Protein AF-0000000076602578 (afdb_homodimer)

pLDDT: mean 94.44, std 13.07, range [28.67, 98.94]

Structure (mmCIF, N/CA/C/O backbone):
data_AF-0000000076602578-model_v1
#
loop_
_entity.id
_entity.type
_entity.pdbx_description
1 polymer 'TetR family transcriptional regulator'
#
loop_
_atom_site.group_PDB
_atom_site.id
_atom_site.type_symbol
_atom_site.label_atom_id
_atom_site.label_alt_id
_atom_site.label_comp_id
_atom_site.label_asym_id
_atom_site.label_entity_id
_atom_site.la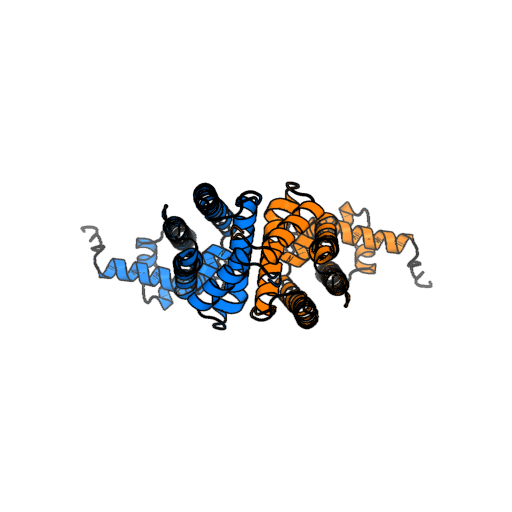bel_seq_id
_atom_site.pdbx_PDB_ins_code
_atom_site.Cartn_x
_atom_site.Cartn_y
_atom_site.Cartn_z
_atom_site.occupancy
_atom_site.B_iso_or_equiv
_atom_site.auth_seq_id
_atom_site.auth_comp_id
_atom_site.auth_asym_id
_atom_site.auth_atom_id
_atom_site.pdbx_PDB_model_num
ATOM 1 N N . MET A 1 1 ? -43.625 28.297 23.609 1 28.67 1 MET A N 1
ATOM 2 C CA . MET A 1 1 ? -43.312 28.188 22.188 1 28.67 1 MET A CA 1
ATOM 3 C C . MET A 1 1 ? -42.625 26.844 21.875 1 28.67 1 MET A C 1
ATOM 5 O O . MET A 1 1 ? -41.594 26.516 22.453 1 28.67 1 MET A O 1
ATOM 9 N N . GLY A 1 2 ? -43.344 25.781 21.531 1 33.69 2 GLY A N 1
ATOM 10 C CA . GLY A 1 2 ? -42.969 24.375 21.422 1 33.69 2 GLY A CA 1
ATOM 11 C C . GLY A 1 2 ? -41.812 24.156 20.484 1 33.69 2 GLY A C 1
ATOM 12 O O . GLY A 1 2 ? -41.719 24.766 19.422 1 33.69 2 GLY A O 1
ATOM 13 N N . LYS A 1 3 ? -40.656 23.828 21.016 1 37.78 3 LYS A N 1
ATOM 14 C CA . LYS A 1 3 ? -39.5 23.484 20.203 1 37.78 3 LYS A CA 1
ATOM 15 C C . LYS A 1 3 ? -39.906 22.625 19 1 37.78 3 LYS A C 1
ATOM 17 O O . LYS A 1 3 ? -40.469 21.547 19.156 1 37.78 3 LYS A O 1
ATOM 22 N N . ARG A 1 4 ? -40.5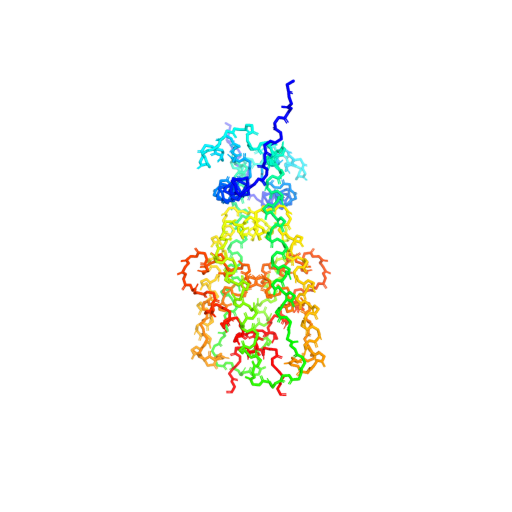62 23.203 17.969 1 37.75 4 ARG A N 1
ATOM 23 C CA . ARG A 1 4 ? -40.938 22.453 16.781 1 37.75 4 ARG A CA 1
ATOM 24 C C . ARG A 1 4 ? -39.875 21.406 16.438 1 37.75 4 ARG A C 1
ATOM 26 O O . ARG A 1 4 ? -38.75 21.75 16.109 1 37.75 4 ARG A O 1
ATOM 33 N N . GLY A 1 5 ? -39.781 20.328 17.094 1 39.03 5 GLY A N 1
ATOM 34 C CA . GLY A 1 5 ? -38.938 19.188 16.719 1 39.03 5 GLY A CA 1
ATOM 35 C C . GLY A 1 5 ? -38.875 18.969 15.219 1 39.03 5 GLY A C 1
ATOM 36 O O . GLY A 1 5 ? -39.906 18.766 14.57 1 39.03 5 GLY A O 1
ATOM 37 N N . ARG A 1 6 ? -38.125 19.75 14.484 1 43.16 6 ARG A N 1
ATOM 38 C CA . ARG A 1 6 ? -38 19.516 13.055 1 43.16 6 ARG A CA 1
ATOM 39 C C . ARG A 1 6 ? -38.219 18.047 12.719 1 43.16 6 ARG A C 1
ATOM 41 O O . ARG A 1 6 ? -37.625 17.156 13.344 1 43.16 6 ARG A O 1
ATOM 48 N N . LYS A 1 7 ? -39.281 17.594 12.289 1 40.88 7 LYS A N 1
ATOM 49 C CA . LYS A 1 7 ? -39.719 16.266 11.844 1 40.88 7 LYS A CA 1
ATOM 50 C C . LYS A 1 7 ? -38.625 15.586 11.031 1 40.88 7 LYS A C 1
ATOM 52 O O . LYS A 1 7 ? -38.125 16.141 10.039 1 40.88 7 LYS A O 1
ATOM 57 N N . GLN A 1 8 ? -37.531 14.867 11.531 1 48.22 8 GLN A N 1
ATOM 58 C CA . GLN A 1 8 ? -36.594 13.906 10.938 1 48.22 8 GLN A CA 1
ATOM 59 C C . GLN A 1 8 ? -37.25 13.195 9.75 1 48.22 8 GLN A C 1
ATOM 61 O O . GLN A 1 8 ? -37.594 12.016 9.844 1 48.22 8 GLN A O 1
ATOM 66 N N . GLY A 1 9 ? -38.094 13.703 9.141 1 50.03 9 GLY A N 1
ATOM 67 C CA . GLY A 1 9 ? -38.719 13.039 8 1 50.03 9 GLY A CA 1
ATOM 68 C C . GLY A 1 9 ? -37.781 12.883 6.816 1 50.03 9 GLY A C 1
ATOM 69 O O . GLY A 1 9 ? -36.562 13.031 6.957 1 50.03 9 GLY A O 1
ATOM 70 N N . SER A 1 10 ? -38.344 12.453 5.582 1 56.03 10 SER A N 1
ATOM 71 C CA . SER A 1 10 ? -37.719 12.219 4.285 1 56.03 10 SER A CA 1
ATOM 72 C C . SER A 1 10 ? -36.75 13.359 3.922 1 56.03 10 SER A C 1
ATOM 74 O O . SER A 1 10 ? -35.688 13.125 3.377 1 56.03 10 SER A O 1
ATOM 76 N N . SER A 1 11 ? -37.125 14.523 4.285 1 61.44 11 SER A N 1
ATOM 77 C CA . SER A 1 11 ? -36.312 15.703 3.965 1 61.44 11 SER A CA 1
ATOM 78 C C . SER A 1 11 ? -35.031 15.75 4.805 1 61.44 11 SER A C 1
ATOM 80 O O . SER A 1 11 ? -33.969 16.062 4.293 1 61.44 11 SER A O 1
ATOM 82 N N . GLY A 1 12 ? -35.25 15.258 6.059 1 71.31 12 GLY A N 1
ATOM 83 C CA . GLY A 1 12 ? -34.094 15.242 6.965 1 71.31 12 GLY A CA 1
ATOM 84 C C . GLY A 1 12 ? -33.031 14.25 6.551 1 71.31 12 GLY A C 1
ATOM 85 O O . GLY A 1 12 ? -31.844 14.578 6.543 1 71.31 12 GLY A O 1
ATOM 86 N N . GLU A 1 13 ? -33.531 13.125 6.246 1 78.06 13 GLU A N 1
ATOM 87 C CA . GLU A 1 13 ? -32.594 12.086 5.797 1 78.06 13 GLU A CA 1
ATOM 88 C C . GLU A 1 13 ? -31.891 12.5 4.516 1 78.06 13 GLU A C 1
ATOM 90 O O . GLU A 1 13 ? -30.703 12.203 4.336 1 78.06 13 GLU A O 1
ATOM 95 N N . HIS A 1 14 ? -32.594 13.188 3.723 1 84.69 14 HIS A N 1
ATOM 96 C CA . HIS A 1 14 ? -32 13.672 2.48 1 84.69 14 HIS A CA 1
ATOM 97 C C . HIS A 1 14 ? -30.922 14.711 2.754 1 84.69 14 HIS A C 1
ATOM 99 O O . HIS A 1 14 ? -29.859 14.68 2.139 1 84.69 14 HIS A O 1
ATOM 105 N N . SER A 1 15 ? -31.219 15.609 3.752 1 89.38 15 SER A N 1
ATOM 106 C CA . SER A 1 15 ? -30.25 16.641 4.098 1 89.38 15 SER A CA 1
ATOM 107 C C . SER A 1 15 ? -28.984 16.047 4.695 1 89.38 15 SER A C 1
ATOM 109 O O . SER A 1 15 ? -27.875 16.453 4.359 1 89.38 15 SER A O 1
ATOM 111 N N . LYS A 1 16 ? -29.172 15.062 5.492 1 95.31 16 LYS A N 1
ATOM 112 C CA . LYS A 1 16 ? -28.016 14.422 6.098 1 95.31 16 LYS A CA 1
ATOM 113 C C . LYS A 1 16 ? -27.141 13.742 5.043 1 95.31 16 LYS A C 1
ATOM 115 O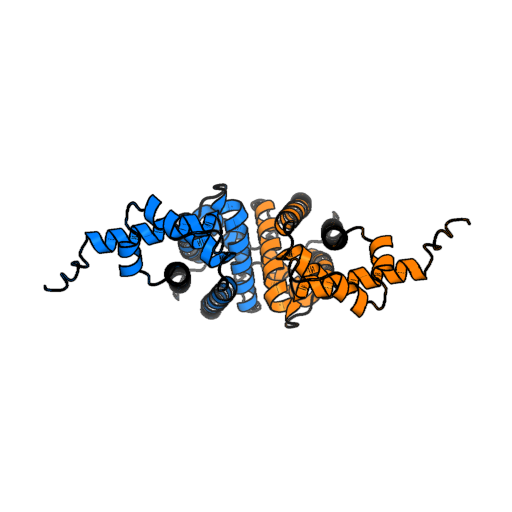 O . LYS A 1 16 ? -25.922 13.883 5.051 1 95.31 16 LYS A O 1
ATOM 120 N N . ALA A 1 17 ? -27.828 13.008 4.141 1 95.88 17 ALA A N 1
ATOM 121 C CA . ALA A 1 17 ? -27.109 12.297 3.086 1 95.88 17 ALA A CA 1
ATOM 122 C C . ALA A 1 17 ? -26.359 13.266 2.178 1 95.88 17 ALA A C 1
ATOM 124 O O . ALA A 1 17 ? -25.25 12.992 1.752 1 95.88 17 ALA A O 1
ATOM 125 N N . GLN A 1 18 ? -26.969 14.344 1.923 1 96.12 18 GLN A N 1
ATOM 126 C CA . GLN A 1 18 ? -26.344 15.367 1.086 1 96.12 18 GLN A CA 1
ATOM 127 C C . GLN A 1 18 ? -25.125 15.961 1.769 1 96.12 18 GLN A C 1
ATOM 129 O O . GLN A 1 18 ? -24.078 16.156 1.133 1 96.12 18 GLN A O 1
ATOM 134 N N . LEU A 1 19 ? -25.266 16.234 3.039 1 97.81 19 LEU A N 1
ATOM 135 C CA . LEU A 1 19 ? -24.141 16.766 3.814 1 97.81 19 LEU A CA 1
ATOM 136 C C . LEU A 1 19 ? -22.984 15.773 3.828 1 97.81 19 LEU A C 1
ATOM 138 O O . LEU A 1 19 ? -21.828 16.156 3.631 1 97.81 19 LEU A O 1
ATOM 142 N N . LEU A 1 20 ? -23.328 14.516 3.982 1 98.38 20 LEU A N 1
ATOM 143 C CA . LEU A 1 20 ? -22.297 13.484 4.008 1 98.38 20 LEU A CA 1
ATOM 144 C C . LEU A 1 20 ? -21.594 13.383 2.66 1 98.38 20 LEU A C 1
ATOM 146 O O . LEU A 1 20 ? -20.359 13.328 2.598 1 98.38 20 LEU A O 1
ATOM 150 N N . SER A 1 21 ? -22.375 13.391 1.639 1 98.25 21 SER A N 1
ATOM 151 C CA . SER A 1 21 ? -21.812 13.266 0.296 1 98.25 21 SER A CA 1
ATOM 152 C C . SER A 1 21 ? -20.891 14.438 -0.027 1 98.25 21 SER A C 1
ATOM 154 O O . SER A 1 21 ? -19.766 14.234 -0.496 1 98.25 21 SER A O 1
ATOM 156 N N . ILE A 1 22 ? -21.266 15.586 0.278 1 98.5 22 ILE A N 1
ATOM 157 C CA . ILE A 1 22 ? -20.484 16.797 -0.011 1 98.5 22 ILE A CA 1
ATOM 158 C C . ILE A 1 22 ? -19.266 16.844 0.89 1 98.5 22 ILE A C 1
ATOM 160 O O . ILE A 1 22 ? -18.172 17.188 0.439 1 98.5 22 ILE A O 1
ATOM 164 N N . ALA A 1 23 ? -19.469 16.516 2.146 1 98.75 23 ALA A N 1
ATOM 165 C CA . ALA A 1 23 ? -18.344 16.484 3.074 1 98.75 23 ALA A CA 1
ATOM 166 C C . ALA A 1 23 ? -17.281 15.5 2.6 1 98.75 23 ALA A C 1
ATOM 168 O O . ALA A 1 23 ? -16.078 15.797 2.664 1 98.75 23 ALA A O 1
ATOM 169 N N . ALA A 1 24 ? -17.719 14.312 2.107 1 98.81 24 ALA A N 1
ATOM 170 C CA . ALA A 1 24 ? -16.766 13.32 1.602 1 98.81 24 ALA A CA 1
ATOM 171 C C . ALA A 1 24 ? -15.93 13.898 0.467 1 98.81 24 ALA A C 1
ATOM 173 O O . ALA A 1 24 ? -14.703 13.766 0.463 1 98.81 24 ALA A O 1
ATOM 174 N N . ASP A 1 25 ? -16.594 14.57 -0.407 1 98.75 25 ASP A N 1
ATOM 175 C CA . ASP A 1 25 ? -15.891 15.164 -1.542 1 98.75 25 ASP A CA 1
ATOM 176 C C . ASP A 1 25 ? -14.906 16.234 -1.081 1 98.75 25 ASP A C 1
ATOM 178 O O . ASP A 1 25 ? -13.766 16.266 -1.552 1 98.75 25 ASP A O 1
ATOM 182 N N . GLU A 1 26 ? -15.32 17.094 -0.167 1 98.69 26 GLU A N 1
ATOM 183 C CA . GLU A 1 26 ? -14.477 18.172 0.32 1 98.69 26 GLU A CA 1
ATOM 184 C C . GLU A 1 26 ? -13.258 17.641 1.058 1 98.69 26 GLU A C 1
ATOM 186 O O . GLU A 1 26 ? -12.133 18.078 0.814 1 98.69 26 GLU A O 1
ATOM 191 N N . PHE A 1 27 ? -13.492 16.625 1.932 1 98.75 27 PHE A N 1
ATOM 192 C CA . PHE A 1 27 ? -12.398 16.016 2.682 1 98.75 27 PHE A CA 1
ATOM 193 C C . PHE A 1 27 ? -11.43 15.297 1.749 1 98.75 27 PHE A C 1
ATOM 195 O O . PHE A 1 27 ? -10.219 15.367 1.923 1 98.75 27 PHE A O 1
ATOM 202 N N . ALA A 1 28 ? -12.008 14.609 0.779 1 98.5 28 ALA A N 1
ATOM 203 C CA . ALA A 1 28 ? -11.172 13.844 -0.146 1 98.5 28 ALA A CA 1
ATOM 204 C C . ALA A 1 28 ? -10.32 14.773 -1.009 1 98.5 28 ALA A C 1
ATOM 206 O O . ALA A 1 28 ? -9.164 14.461 -1.316 1 98.5 28 ALA A O 1
ATOM 207 N N . GLU A 1 29 ? -10.844 15.898 -1.36 1 97.62 29 GLU A N 1
ATOM 208 C CA . GLU A 1 29 ? -10.18 16.812 -2.283 1 97.62 29 GLU A CA 1
ATOM 209 C C . GLU A 1 29 ? -9.203 17.719 -1.549 1 97.62 29 GLU A C 1
ATOM 211 O O . GLU A 1 29 ? -8.102 17.984 -2.033 1 97.62 29 GLU A O 1
ATOM 216 N N . HIS A 1 30 ? -9.562 18.141 -0.291 1 97.19 30 HIS A N 1
ATOM 217 C CA . HIS A 1 30 ? -8.805 19.234 0.318 1 97.19 30 HIS A CA 1
ATOM 218 C C . HIS A 1 30 ? -8.148 18.781 1.618 1 97.19 30 HIS A C 1
ATOM 220 O O . HIS A 1 30 ? -7.289 19.484 2.156 1 97.19 30 HIS A O 1
ATOM 226 N N . GLY A 1 31 ? -8.5 17.578 2.047 1 97.12 31 GLY A N 1
ATOM 227 C CA . GLY A 1 31 ? -8 17.125 3.338 1 97.12 31 GLY A CA 1
ATOM 228 C C . GLY A 1 31 ? -8.844 17.609 4.5 1 97.12 31 GLY A C 1
ATOM 229 O O . GLY A 1 31 ? -9.695 18.5 4.336 1 97.12 31 GLY A O 1
ATOM 230 N N . TYR A 1 32 ? -8.602 17.047 5.602 1 97.44 32 TYR A N 1
ATOM 231 C CA . TYR A 1 32 ? -9.391 17.328 6.801 1 97.44 32 TYR A CA 1
ATOM 232 C C . TYR A 1 32 ? -9.188 18.75 7.277 1 97.44 32 TYR A C 1
ATOM 234 O O . TYR A 1 32 ? -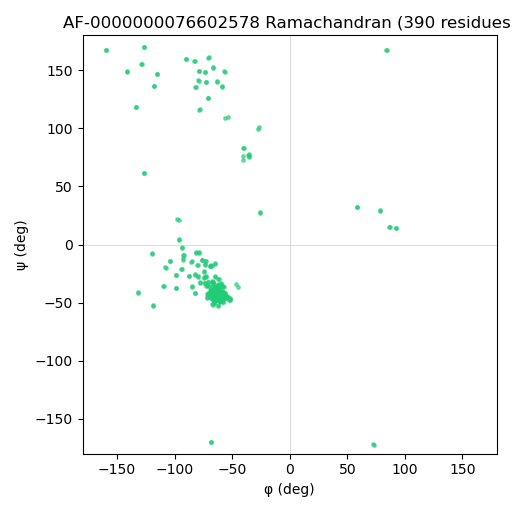10.156 19.469 7.527 1 97.44 32 TYR A O 1
ATOM 242 N N . PHE A 1 33 ? -8.008 19.219 7.363 1 95.56 33 PHE A N 1
ATOM 243 C CA . PHE A 1 33 ? -7.684 20.484 8.023 1 95.56 33 PHE A CA 1
ATOM 244 C C . PHE A 1 33 ? -8.125 21.672 7.172 1 95.56 33 PHE A C 1
ATOM 246 O O . PHE A 1 33 ? -8.625 22.656 7.695 1 95.56 33 PHE A O 1
ATOM 253 N N . SER A 1 34 ? -8.062 21.531 5.895 1 96.81 34 SER A N 1
ATOM 254 C CA . SER A 1 34 ? -8.359 22.656 5 1 96.81 34 SER A CA 1
ATOM 255 C C . SER A 1 34 ? -9.859 22.766 4.738 1 96.81 34 SER A C 1
ATOM 257 O O . SER A 1 34 ? -10.336 23.781 4.242 1 96.81 34 SER A O 1
ATOM 259 N N . THR A 1 35 ? -10.594 21.766 5.066 1 98.31 35 THR A N 1
ATOM 260 C CA . THR A 1 35 ? -12.023 21.766 4.805 1 98.31 35 THR A CA 1
ATOM 261 C C . THR A 1 35 ? -12.773 22.531 5.895 1 98.31 35 THR A C 1
ATOM 263 O O . THR A 1 35 ? -12.508 22.344 7.082 1 98.31 35 THR A O 1
ATOM 266 N N . LYS A 1 36 ? -13.734 23.375 5.445 1 98.12 36 LYS A N 1
ATOM 267 C CA . LYS A 1 36 ? -14.523 24.172 6.375 1 98.12 36 LYS A CA 1
ATOM 268 C C . LYS A 1 36 ? -15.992 23.766 6.328 1 98.12 36 LYS A C 1
ATOM 270 O O . LYS A 1 36 ? -16.531 23.469 5.258 1 98.12 36 LYS A O 1
ATOM 275 N N . ILE A 1 37 ? -16.625 23.859 7.453 1 98.31 37 ILE A N 1
ATOM 276 C CA . ILE A 1 37 ? -18.062 23.562 7.539 1 98.31 37 ILE A CA 1
ATOM 277 C C . ILE A 1 37 ? -18.828 24.562 6.676 1 98.31 37 ILE A C 1
ATOM 279 O O . ILE A 1 37 ? -19.812 24.188 6.016 1 98.31 37 ILE A O 1
ATOM 283 N N . SER A 1 38 ? -18.391 25.812 6.637 1 98.12 38 SER A N 1
ATOM 284 C CA . SER A 1 38 ? -19.062 26.828 5.836 1 98.12 38 SER A CA 1
ATOM 285 C C . SER A 1 38 ? -19.094 26.453 4.363 1 98.12 38 SER A C 1
ATOM 287 O O . SER A 1 38 ? -20.078 26.688 3.674 1 98.12 38 SER A O 1
ATOM 289 N N . THR A 1 39 ? -18.062 25.844 3.9 1 98.38 39 THR A N 1
ATOM 290 C CA . THR A 1 39 ? -18 25.391 2.514 1 98.38 39 THR A CA 1
ATOM 291 C C . THR A 1 39 ? -18.953 24.234 2.271 1 98.38 39 THR A C 1
ATOM 293 O O . THR A 1 39 ? -19.672 24.203 1.269 1 98.38 39 THR A O 1
ATOM 296 N N . ILE A 1 40 ? -19 23.297 3.213 1 98.5 40 ILE A N 1
ATOM 297 C CA . ILE A 1 40 ? -19.844 22.109 3.102 1 98.5 40 ILE A CA 1
ATOM 298 C C . ILE A 1 40 ? -21.312 22.531 3.045 1 98.5 40 ILE A C 1
ATOM 300 O O . ILE A 1 40 ? -22.062 22.078 2.164 1 98.5 40 ILE A O 1
ATOM 304 N N . VAL A 1 41 ? -21.719 23.406 3.941 1 97.88 41 VAL A N 1
ATOM 305 C CA . VAL A 1 41 ? -23.125 23.781 4.031 1 97.88 41 VAL A CA 1
ATOM 306 C C . VAL A 1 41 ? -23.516 24.594 2.809 1 97.88 41 VAL A C 1
ATOM 308 O O . VAL A 1 41 ? -24.625 24.453 2.287 1 97.88 41 VAL A O 1
ATOM 311 N N . LYS A 1 42 ? -22.641 25.469 2.348 1 98.12 42 LYS A N 1
ATOM 312 C CA . LYS A 1 42 ? -22.906 26.25 1.146 1 98.12 42 LYS A CA 1
ATOM 313 C C . LYS A 1 42 ? -23.156 25.359 -0.06 1 98.12 42 LYS A C 1
ATOM 315 O O . LYS A 1 42 ? -24.125 25.547 -0.792 1 98.12 42 LYS A O 1
ATOM 320 N N . LYS A 1 43 ? -22.391 24.391 -0.245 1 97.75 43 LYS A N 1
ATOM 321 C CA . LYS A 1 43 ? -22.516 23.469 -1.381 1 97.75 43 LYS A CA 1
ATOM 322 C C . LYS A 1 43 ? -23.734 22.578 -1.244 1 97.75 43 LYS A C 1
ATOM 324 O O . LYS A 1 43 ? -24.359 22.203 -2.244 1 97.75 43 LYS A O 1
ATOM 329 N N . ALA A 1 44 ? -24.031 22.297 -0.005 1 96.25 44 ALA A N 1
ATOM 330 C CA . ALA A 1 44 ? -25.172 21.422 0.256 1 96.25 44 ALA A CA 1
ATOM 331 C C . ALA A 1 44 ? -26.484 22.203 0.168 1 96.25 44 ALA A C 1
ATOM 333 O O . ALA A 1 44 ? -27.562 21.609 0.124 1 96.25 44 ALA A O 1
ATOM 334 N N . GLY A 1 45 ? -26.375 23.516 0.245 1 95.62 45 GLY A N 1
ATOM 335 C CA . GLY A 1 45 ? -27.562 24.344 0.156 1 95.62 45 GLY A CA 1
ATOM 336 C C . GLY A 1 45 ? -28.359 24.391 1.445 1 95.62 45 GLY A C 1
ATOM 337 O O . GLY A 1 45 ? -29.594 24.438 1.419 1 95.62 45 GLY A O 1
ATOM 338 N N . VAL A 1 46 ? -27.656 24.234 2.555 1 96.06 46 VAL A N 1
ATOM 339 C CA . VAL A 1 46 ? -28.297 24.312 3.865 1 96.06 46 VAL A CA 1
ATOM 340 C C . VAL A 1 46 ? -27.578 25.328 4.734 1 96.06 46 VAL A C 1
ATOM 342 O O . VAL A 1 46 ? -26.531 25.859 4.352 1 96.06 46 VAL A O 1
ATOM 345 N N . THR A 1 47 ? -28.234 25.609 5.859 1 95 47 THR A N 1
ATOM 346 C CA . THR A 1 47 ? -27.625 26.562 6.785 1 95 47 THR A CA 1
ATOM 347 C C . THR A 1 47 ? -26.734 25.844 7.793 1 95 47 THR A C 1
ATOM 349 O O . THR A 1 47 ? -26.844 24.641 7.969 1 95 47 THR A O 1
ATOM 352 N N . GLN A 1 48 ? -25.828 26.578 8.406 1 96.06 48 GLN A N 1
ATOM 353 C CA . GLN A 1 48 ? -24.953 26.016 9.422 1 96.06 48 GLN A CA 1
ATOM 354 C C . GLN A 1 48 ? -25.766 25.422 10.578 1 96.06 48 GLN A C 1
ATOM 356 O O . GLN A 1 48 ? -25.453 24.344 11.078 1 96.06 48 GLN A O 1
ATOM 361 N N . PRO A 1 49 ? -26.844 26.094 11.07 1 95.94 49 PRO A N 1
ATOM 362 C CA . PRO A 1 49 ? -27.656 25.484 12.125 1 95.94 49 PRO A CA 1
ATOM 363 C C . PRO A 1 49 ? -28.234 24.141 11.703 1 95.94 49 PRO A C 1
ATOM 365 O O . PRO A 1 49 ? -28.312 23.203 12.516 1 95.94 49 PRO A O 1
ATOM 368 N N . THR A 1 50 ? -28.578 24.047 10.492 1 95.5 50 THR A N 1
ATOM 369 C CA . THR A 1 50 ? -29.047 22.766 9.977 1 95.5 50 THR A CA 1
ATOM 370 C C . THR A 1 50 ? -27.969 21.703 10.086 1 95.5 50 THR A C 1
ATOM 372 O O . THR A 1 50 ? -28.266 20.562 10.461 1 95.5 50 THR A O 1
ATOM 375 N N . PHE A 1 51 ? -26.719 22.078 9.727 1 97.38 51 PHE A N 1
ATOM 376 C CA . PHE A 1 51 ? -25.594 21.156 9.867 1 97.38 51 PHE A CA 1
ATOM 377 C C . PHE A 1 51 ? -25.5 20.625 11.289 1 97.38 51 PHE A C 1
ATOM 379 O O . PHE A 1 51 ? -25.359 19.406 11.492 1 97.38 51 PHE A O 1
ATOM 386 N N . TYR A 1 52 ? -25.641 21.438 12.234 1 96.75 52 TYR A N 1
ATOM 387 C CA . TYR A 1 52 ? -25.406 21.109 13.633 1 96.75 52 TYR A CA 1
ATOM 388 C C . TYR A 1 52 ? -26.562 20.281 14.203 1 96.75 52 TYR A C 1
ATOM 390 O O . TYR A 1 52 ? -26.453 19.703 15.281 1 96.75 52 TYR A O 1
ATOM 398 N N . LEU A 1 53 ? -27.703 20.219 13.484 1 96.25 53 LEU A N 1
ATOM 399 C CA . LEU A 1 53 ? -28.766 19.297 13.836 1 96.25 53 LEU A CA 1
ATOM 400 C C . LEU A 1 53 ? -28.297 17.844 13.68 1 96.25 53 LEU A C 1
ATOM 402 O O . LEU A 1 53 ? -28.766 16.969 14.414 1 96.25 53 LEU A O 1
ATOM 406 N N . TYR A 1 54 ? -27.344 17.734 12.758 1 96.69 54 TYR A N 1
ATOM 407 C CA . TYR A 1 54 ? -26.953 16.375 12.414 1 96.69 54 TYR A CA 1
ATOM 408 C C . TYR A 1 54 ? -25.562 16.062 12.945 1 96.69 54 TYR A C 1
ATOM 410 O O . TYR A 1 54 ? -25.281 14.914 13.312 1 96.69 54 TYR A O 1
ATOM 418 N N . PHE A 1 55 ? -24.703 17.094 12.906 1 98.06 55 PHE A N 1
ATOM 419 C CA . PHE A 1 55 ? -23.297 16.891 13.273 1 98.06 55 PHE A CA 1
ATOM 420 C C . PHE A 1 55 ? -22.828 17.984 14.219 1 98.06 55 PHE A C 1
ATOM 422 O O . PHE A 1 55 ? -22.688 19.141 13.812 1 98.06 55 PHE A O 1
ATOM 429 N N . PRO A 1 56 ? -22.453 17.609 15.367 1 97.81 56 PRO A N 1
ATOM 430 C CA . PRO A 1 56 ? -22.078 18.625 16.359 1 97.81 56 PRO A CA 1
ATOM 431 C C . PRO A 1 56 ? -20.734 19.281 16.062 1 97.81 56 PRO A C 1
ATOM 433 O O . PRO A 1 56 ? -20.391 20.297 16.656 1 97.81 56 PRO A O 1
ATOM 436 N N . SER A 1 57 ? -19.953 18.625 15.109 1 97.94 57 SER A N 1
ATOM 437 C CA . SER A 1 57 ? -18.641 19.203 14.758 1 97.94 57 SER A CA 1
ATOM 438 C C . SER A 1 57 ? -18.156 18.688 13.406 1 97.94 57 SER A C 1
ATOM 440 O O . SER A 1 57 ? -18.734 17.75 12.852 1 97.94 57 SER A O 1
ATOM 442 N N . LYS A 1 58 ? -17.172 19.297 12.906 1 98.12 58 LYS A N 1
ATOM 443 C CA . LYS A 1 58 ? -16.484 18.797 11.711 1 98.12 58 LYS A CA 1
ATOM 444 C C . LYS A 1 58 ? -15.953 17.391 11.922 1 98.12 58 LYS A C 1
ATOM 446 O O . LYS A 1 58 ? -16.062 16.531 11.031 1 98.12 58 LYS A O 1
ATOM 451 N N . GLU A 1 59 ? -15.398 17.156 13.102 1 98.31 59 GLU A N 1
ATOM 452 C CA . GLU A 1 59 ? -14.859 15.836 13.438 1 98.31 59 GLU A CA 1
ATOM 453 C C . GLU A 1 59 ? -15.953 14.766 13.422 1 98.31 59 GLU A C 1
ATOM 455 O O . GLU A 1 59 ? -15.719 13.641 12.977 1 98.31 59 GLU A O 1
ATOM 460 N N . ALA A 1 60 ? -17.062 15.141 13.82 1 98.5 60 ALA A N 1
ATOM 461 C CA . ALA A 1 60 ? -18.156 14.18 13.898 1 98.5 60 ALA A CA 1
ATOM 462 C C . ALA A 1 60 ? -18.562 13.695 12.508 1 98.5 60 ALA A C 1
ATOM 464 O O . ALA A 1 60 ? -18.766 12.492 12.305 1 98.5 60 ALA A O 1
ATOM 465 N N . ILE A 1 61 ? -18.75 14.641 11.555 1 98.62 61 ILE A N 1
ATOM 466 C CA . ILE A 1 61 ? -19.141 14.211 10.219 1 98.62 61 ILE A CA 1
ATOM 467 C C . ILE A 1 61 ? -18 13.453 9.562 1 98.62 61 ILE A C 1
ATOM 469 O O . ILE A 1 61 ? -18.219 12.5 8.812 1 98.62 61 ILE A O 1
ATOM 473 N N . PHE A 1 62 ? -16.781 13.789 9.867 1 98.81 62 PHE A N 1
ATOM 474 C CA . PHE A 1 62 ? -15.633 13.07 9.344 1 98.81 62 PHE A CA 1
ATOM 475 C C . PHE A 1 62 ? -15.609 11.633 9.859 1 98.81 62 PHE A C 1
ATOM 477 O O . PHE A 1 62 ? -15.461 10.688 9.086 1 98.81 62 PHE A O 1
ATOM 484 N N . GLN A 1 63 ? -15.82 11.484 11.148 1 98.69 63 GLN A N 1
ATOM 485 C CA . GLN A 1 63 ? -15.805 10.156 11.758 1 98.69 63 GLN A CA 1
ATOM 486 C C . GLN A 1 63 ? -16.969 9.305 11.258 1 98.69 63 GLN A C 1
ATOM 488 O O . GLN A 1 63 ? -16.844 8.086 11.117 1 98.69 63 GLN A O 1
ATOM 493 N N . GLU A 1 64 ? -18.062 9.945 10.977 1 98.62 64 GLU A N 1
ATOM 494 C CA . GLU A 1 64 ? -19.172 9.203 10.406 1 98.62 64 GLU A CA 1
ATOM 495 C C . GLU A 1 64 ? -18.812 8.648 9.023 1 98.62 64 GLU A C 1
ATOM 497 O O . GLU A 1 64 ? -19.141 7.5 8.711 1 98.62 64 GLU A O 1
ATOM 502 N N . LEU A 1 65 ? -18.141 9.43 8.195 1 98.88 65 LEU A N 1
ATOM 503 C CA . LEU A 1 65 ? -17.688 8.969 6.887 1 98.88 65 LEU A CA 1
ATOM 504 C C . LEU A 1 65 ? -16.703 7.809 7.023 1 98.88 65 LEU A C 1
ATOM 506 O O . LEU A 1 65 ? -16.828 6.805 6.316 1 98.88 65 LEU A O 1
ATOM 510 N N . VAL A 1 66 ? -15.773 7.891 7.988 1 98.88 66 VAL A N 1
ATOM 511 C CA . VAL A 1 66 ? -14.797 6.832 8.242 1 98.88 66 VAL A CA 1
ATOM 512 C C . VAL A 1 66 ? -15.523 5.555 8.656 1 98.88 66 VAL A C 1
ATOM 514 O O . VAL A 1 66 ? -15.203 4.465 8.18 1 98.88 66 VAL A O 1
ATOM 517 N N . GLY A 1 67 ? -16.438 5.758 9.523 1 98.81 67 GLY A N 1
ATOM 518 C CA . GLY A 1 67 ? -17.219 4.621 9.984 1 98.81 67 GLY A CA 1
ATOM 519 C C . GLY A 1 67 ? -18 3.947 8.875 1 98.81 67 GLY A C 1
ATOM 520 O O . GLY A 1 67 ? -18.078 2.717 8.812 1 98.81 67 GLY A O 1
ATOM 521 N N . LEU A 1 68 ? -18.625 4.742 7.984 1 98.69 68 LEU A N 1
ATOM 522 C CA . LEU A 1 68 ? -19.359 4.199 6.844 1 98.69 68 LEU A CA 1
ATOM 523 C C . LEU A 1 68 ? -18.438 3.338 5.973 1 98.69 68 LEU A C 1
ATOM 525 O O . LEU A 1 68 ? -18.828 2.236 5.57 1 98.69 68 LEU A O 1
ATOM 529 N N . PHE A 1 69 ? -17.297 3.807 5.691 1 98.88 69 PHE A N 1
ATOM 530 C CA . PHE A 1 69 ? -16.328 3.043 4.898 1 98.88 69 PHE A CA 1
ATOM 531 C C . PHE A 1 69 ? -15.938 1.758 5.617 1 98.88 69 PHE A C 1
ATOM 533 O O . PHE A 1 69 ? -15.992 0.673 5.035 1 98.88 69 PHE A O 1
ATOM 540 N N . ARG A 1 70 ? -15.508 1.875 6.898 1 98.88 70 ARG A N 1
ATOM 541 C CA . ARG A 1 70 ? -15.062 0.754 7.723 1 98.88 70 ARG A CA 1
ATOM 542 C C . ARG A 1 70 ? -16.109 -0.359 7.738 1 98.88 70 ARG A C 1
ATOM 544 O O . ARG A 1 70 ? -15.781 -1.522 7.488 1 98.88 70 ARG A O 1
ATOM 551 N N . ASN A 1 71 ? -17.297 0.041 7.957 1 98.88 71 ASN A N 1
ATOM 552 C CA . ASN A 1 71 ? -18.375 -0.933 8.117 1 98.88 71 ASN A CA 1
ATOM 553 C C . ASN A 1 71 ? -18.703 -1.621 6.793 1 98.88 71 ASN A C 1
ATOM 555 O O . ASN A 1 71 ? -18.891 -2.838 6.75 1 98.88 71 ASN A O 1
ATOM 559 N N . LYS A 1 72 ? -18.781 -0.829 5.742 1 98.94 72 LYS A N 1
ATOM 560 C CA . LYS A 1 72 ? -19.125 -1.414 4.449 1 98.94 72 LYS A CA 1
ATOM 561 C C . LYS A 1 72 ? -18 -2.324 3.943 1 98.94 72 LYS A C 1
ATOM 563 O O . LYS A 1 72 ? -18.266 -3.402 3.406 1 98.94 72 LYS A O 1
ATOM 568 N N . PHE A 1 73 ? -16.719 -1.962 4.113 1 98.94 73 PHE A N 1
ATOM 569 C CA . PHE A 1 73 ? -15.586 -2.787 3.727 1 98.94 73 PHE A CA 1
ATOM 570 C C . PHE A 1 73 ? -15.586 -4.105 4.488 1 98.94 73 PHE A C 1
ATOM 572 O O . PHE A 1 73 ? -15.43 -5.172 3.891 1 98.94 73 PHE A O 1
ATOM 579 N N . ALA A 1 74 ? -15.844 -4.039 5.777 1 98.94 74 ALA A N 1
ATOM 580 C CA . ALA A 1 74 ? -15.906 -5.238 6.605 1 98.94 74 ALA A CA 1
ATOM 581 C C . ALA A 1 74 ? -17.047 -6.152 6.164 1 98.94 74 ALA A C 1
ATOM 583 O O . ALA A 1 74 ? -16.859 -7.367 6.047 1 98.94 74 ALA A O 1
ATOM 584 N N . LEU A 1 75 ? -18.156 -5.523 5.914 1 98.88 75 LEU A N 1
ATOM 585 C CA . LEU A 1 75 ? -19.328 -6.289 5.504 1 98.88 75 LEU A CA 1
ATOM 586 C C . LEU A 1 75 ? -19.078 -7.027 4.199 1 98.88 75 LEU A C 1
ATOM 588 O O . LEU A 1 75 ? -19.359 -8.219 4.09 1 98.88 75 LEU A O 1
ATOM 592 N N . LEU A 1 76 ? -18.562 -6.32 3.223 1 98.94 76 LEU A N 1
ATOM 593 C CA . LEU A 1 76 ? -18.297 -6.926 1.924 1 98.94 76 LEU A CA 1
ATOM 594 C C . LEU A 1 76 ? -17.234 -8.016 2.043 1 98.94 76 LEU A C 1
ATOM 596 O O . LEU A 1 76 ? -17.297 -9.039 1.359 1 98.94 76 LEU A O 1
ATOM 600 N N . THR A 1 77 ? -16.234 -7.82 2.904 1 98.94 77 THR A N 1
ATOM 601 C CA . THR A 1 77 ? -15.203 -8.828 3.133 1 98.94 77 THR A CA 1
ATOM 602 C C . THR A 1 77 ? -15.805 -10.086 3.742 1 98.94 77 THR A C 1
ATOM 604 O O . THR A 1 77 ? -15.531 -11.195 3.279 1 98.94 77 THR A O 1
ATOM 607 N N . LYS A 1 78 ? -16.625 -9.93 4.73 1 98.75 78 LYS A N 1
ATOM 608 C CA . LYS A 1 78 ? -17.281 -11.07 5.352 1 98.75 78 LYS A CA 1
ATOM 609 C C . LYS A 1 78 ? -18.141 -11.828 4.348 1 98.75 78 LYS A C 1
ATOM 611 O O . LYS A 1 78 ? -18.125 -13.062 4.316 1 98.75 78 LYS A O 1
ATOM 616 N N . LYS A 1 79 ? -18.828 -11.086 3.52 1 98.56 79 LYS A N 1
ATOM 617 C CA . LYS A 1 79 ? -19.734 -11.68 2.531 1 98.56 79 LYS A CA 1
ATOM 618 C C . LYS A 1 79 ? -18.953 -12.414 1.448 1 98.56 79 LYS A C 1
ATOM 620 O O . LYS A 1 79 ? -19.516 -13.242 0.727 1 98.56 79 LYS A O 1
ATOM 625 N N . SER A 1 80 ? -17.688 -12.133 1.307 1 98.62 80 SER A N 1
ATOM 626 C CA . SER A 1 80 ? -16.875 -12.711 0.236 1 98.62 80 SER A CA 1
ATOM 627 C C . SER A 1 80 ? -16.406 -14.117 0.597 1 98.62 80 SER A C 1
ATOM 629 O O . SER A 1 80 ? -15.836 -14.82 -0.239 1 98.62 80 SER A O 1
ATOM 631 N N . ARG A 1 81 ? -16.625 -14.578 1.805 1 98.25 81 ARG A N 1
ATOM 632 C CA . ARG A 1 81 ? -16.203 -15.914 2.215 1 98.25 81 ARG A CA 1
ATOM 633 C C . ARG A 1 81 ? -16.844 -16.984 1.338 1 98.25 81 ARG A C 1
ATOM 635 O O . ARG A 1 81 ? -18.047 -16.938 1.068 1 98.25 81 ARG A O 1
ATOM 642 N N . LEU A 1 82 ? -16.078 -17.953 0.933 1 97.88 82 LEU A N 1
ATOM 643 C CA . LEU A 1 82 ? -16.562 -19.016 0.061 1 97.88 82 LEU A CA 1
ATOM 644 C C . LEU A 1 82 ? -17.344 -20.062 0.854 1 97.88 82 LEU A C 1
ATOM 646 O O . LEU A 1 82 ? -16.969 -20.406 1.978 1 97.88 82 LEU A O 1
ATOM 650 N N . GLU A 1 83 ? -18.375 -20.531 0.263 1 96.44 83 GLU A N 1
ATOM 651 C CA . GLU A 1 83 ? -19.109 -21.641 0.855 1 96.44 83 GLU A CA 1
ATOM 652 C C . GLU A 1 83 ? -18.312 -22.938 0.779 1 96.44 83 GLU A C 1
ATOM 654 O O . GLU A 1 83 ? -17.391 -23.062 -0.027 1 96.44 83 GLU A O 1
ATOM 659 N N . THR A 1 84 ? -18.703 -23.875 1.613 1 96.44 84 THR A N 1
ATOM 660 C CA . THR A 1 84 ? -18.094 -25.203 1.586 1 96.44 84 THR A CA 1
ATOM 661 C C . THR A 1 84 ? -18.672 -26.031 0.45 1 96.44 84 THR A C 1
ATOM 663 O O . THR A 1 84 ? -19.797 -25.812 0.023 1 96.44 84 THR A O 1
ATOM 666 N N . GLY A 1 85 ? -17.828 -26.922 -0.07 1 95.75 85 GLY A N 1
ATOM 667 C CA . GLY A 1 85 ? -18.312 -27.906 -1.022 1 95.75 85 GLY A CA 1
ATOM 668 C C . GLY A 1 85 ? -18.312 -27.406 -2.453 1 95.75 85 GLY A C 1
ATOM 669 O O . GLY A 1 85 ? -18.984 -27.969 -3.318 1 95.75 85 GLY A O 1
ATOM 670 N N . LEU A 1 86 ? -17.641 -26.359 -2.686 1 95.25 86 LEU A N 1
ATOM 671 C CA . LEU A 1 86 ? -17.531 -25.859 -4.051 1 95.25 86 LEU A CA 1
ATOM 672 C C . LEU A 1 86 ? -16.594 -26.734 -4.883 1 95.25 86 LEU A C 1
ATOM 674 O O . LEU A 1 86 ? -15.617 -27.266 -4.367 1 95.25 86 LEU A O 1
ATOM 678 N N . GLU A 1 87 ? -16.953 -26.781 -6.191 1 95.38 87 GLU A N 1
ATOM 679 C CA . GLU A 1 87 ? -16.016 -27.375 -7.133 1 95.38 87 GLU A CA 1
ATOM 680 C C . GLU A 1 87 ? -14.82 -26.453 -7.371 1 95.38 87 GLU A C 1
ATOM 682 O O . GLU A 1 87 ? -14.984 -25.25 -7.52 1 95.38 87 GLU A O 1
ATOM 687 N N . LEU A 1 88 ? -13.672 -27.031 -7.457 1 93.38 88 LEU A N 1
ATOM 688 C CA . LEU A 1 88 ? -12.445 -26.266 -7.59 1 93.38 88 LEU A CA 1
ATOM 689 C C . LEU A 1 88 ? -12.469 -25.406 -8.852 1 93.38 88 LEU A C 1
ATOM 691 O O . LEU A 1 88 ? -11.969 -24.281 -8.852 1 93.38 88 LEU A O 1
ATOM 695 N N . ASP A 1 89 ? -13.086 -25.875 -9.875 1 94.44 89 ASP A N 1
ATOM 696 C CA . ASP A 1 89 ? -13.117 -25.172 -11.148 1 94.44 89 ASP A CA 1
ATOM 697 C C . ASP A 1 89 ? -13.945 -23.891 -11.055 1 94.44 89 ASP A C 1
ATOM 699 O O . ASP A 1 89 ? -13.844 -23.016 -11.906 1 94.44 89 ASP A O 1
ATOM 703 N N . SER A 1 90 ? -14.766 -23.797 -10.031 1 96.19 90 SER A N 1
ATOM 704 C CA . SER A 1 90 ? -15.633 -22.625 -9.875 1 96.19 90 SER A CA 1
ATOM 705 C C . SER A 1 90 ? -14.969 -21.562 -9.008 1 96.19 90 SER A C 1
ATOM 707 O O . SER A 1 90 ? -15.445 -20.422 -8.953 1 96.19 90 SER A O 1
ATOM 709 N N . LEU A 1 91 ? -13.891 -21.844 -8.398 1 96.81 91 LEU A N 1
ATOM 710 C CA . LEU A 1 91 ? -13.281 -21 -7.375 1 96.81 91 LEU A CA 1
ATOM 711 C C . LEU A 1 91 ? -12.906 -19.641 -7.945 1 96.81 91 LEU A C 1
ATOM 713 O O . LEU A 1 91 ? -13.242 -18.609 -7.367 1 96.81 91 LEU A O 1
ATOM 717 N N . PRO A 1 92 ? -12.234 -19.656 -9.133 1 97.69 92 PRO A N 1
ATOM 718 C CA . PRO A 1 92 ? -11.836 -18.344 -9.641 1 97.69 92 PRO A CA 1
ATOM 719 C C . PRO A 1 92 ? -13.023 -17.391 -9.812 1 97.69 92 PRO A C 1
ATOM 721 O O . PRO A 1 92 ? -12.945 -16.219 -9.422 1 97.69 92 PRO A O 1
ATOM 724 N N . GLY A 1 93 ? -14.086 -17.906 -10.359 1 98.19 93 GLY A N 1
ATOM 725 C CA . GLY A 1 93 ? -15.273 -17.078 -10.547 1 98.19 93 GLY A CA 1
ATOM 726 C C . GLY A 1 93 ? -15.906 -16.625 -9.242 1 98.19 93 GLY A C 1
ATOM 727 O O . GLY A 1 93 ? -16.297 -15.477 -9.109 1 98.19 93 GLY A O 1
ATOM 728 N N . ARG A 1 94 ? -15.953 -17.516 -8.289 1 98.12 94 ARG A N 1
ATOM 729 C CA . ARG A 1 94 ? -16.562 -17.203 -7 1 98.12 94 ARG A CA 1
ATOM 730 C C . ARG A 1 94 ? -15.734 -16.172 -6.23 1 98.12 94 ARG A C 1
ATOM 732 O O . ARG A 1 94 ? -16.281 -15.25 -5.629 1 98.12 94 ARG A O 1
ATOM 739 N N . ILE A 1 95 ? -14.445 -16.328 -6.227 1 98.69 95 ILE A N 1
ATOM 740 C CA . ILE A 1 95 ? -13.57 -15.375 -5.566 1 98.69 95 ILE A CA 1
ATOM 741 C C . ILE A 1 95 ? -13.703 -14.008 -6.23 1 98.69 95 ILE A C 1
ATOM 743 O O . ILE A 1 95 ? -13.781 -12.984 -5.547 1 98.69 95 ILE A O 1
ATOM 747 N N . ALA A 1 96 ? -13.766 -14.031 -7.551 1 98.75 96 ALA A N 1
ATOM 748 C CA . ALA A 1 96 ? -13.852 -12.781 -8.305 1 98.75 96 ALA A CA 1
ATOM 749 C C . ALA A 1 96 ? -15.125 -12.016 -7.961 1 98.75 96 ALA A C 1
ATOM 751 O O . ALA A 1 96 ? -15.133 -10.781 -7.938 1 98.75 96 ALA A O 1
ATOM 752 N N . ILE A 1 97 ? -16.203 -12.719 -7.703 1 98.69 97 ILE A N 1
ATOM 753 C CA . ILE A 1 97 ? -17.453 -12.07 -7.352 1 98.69 97 ILE A CA 1
ATOM 754 C C . ILE A 1 97 ? -17.281 -11.25 -6.078 1 98.69 97 ILE A C 1
ATOM 756 O O . ILE A 1 97 ? -17.656 -10.078 -6.023 1 98.69 97 ILE A O 1
ATOM 760 N N . GLY A 1 98 ? -16.688 -11.852 -5.043 1 98.75 98 GLY A N 1
ATOM 761 C CA . GLY A 1 98 ? -16.453 -11.148 -3.791 1 98.75 98 GLY A CA 1
ATOM 762 C C . GLY A 1 98 ? -15.539 -9.945 -3.947 1 98.75 98 GLY A C 1
ATOM 763 O O . GLY A 1 98 ? -15.852 -8.859 -3.447 1 98.75 98 GLY A O 1
ATOM 764 N N . LEU A 1 99 ? -14.461 -10.141 -4.656 1 98.88 99 LEU A N 1
ATOM 765 C CA . LEU A 1 99 ? -13.5 -9.062 -4.852 1 98.88 99 LEU A CA 1
ATOM 766 C C . LEU A 1 99 ? -14.086 -7.953 -5.719 1 98.88 99 LEU A C 1
ATOM 768 O O . LEU A 1 99 ? -13.812 -6.773 -5.5 1 98.88 99 LEU A O 1
ATOM 772 N N . THR A 1 100 ? -14.852 -8.312 -6.715 1 98.94 100 THR A N 1
ATOM 773 C CA . THR A 1 100 ? -15.516 -7.336 -7.562 1 98.94 100 THR A CA 1
ATOM 774 C C . THR A 1 100 ? -16.438 -6.445 -6.734 1 98.94 100 THR A C 1
ATOM 776 O O . THR A 1 100 ? -16.484 -5.23 -6.934 1 98.94 100 THR A O 1
ATOM 779 N N . ALA A 1 101 ? -17.188 -7.008 -5.852 1 98.94 101 ALA A N 1
ATOM 780 C CA . ALA A 1 101 ? -18.094 -6.234 -5.004 1 98.94 101 ALA A CA 1
ATOM 781 C C . ALA A 1 101 ? -17.328 -5.188 -4.195 1 98.94 101 ALA A C 1
ATOM 783 O O . ALA A 1 101 ? -17.797 -4.055 -4.043 1 98.94 101 ALA A O 1
ATOM 784 N N . ILE A 1 102 ? -16.203 -5.57 -3.707 1 98.94 102 ILE A N 1
ATOM 785 C CA . ILE A 1 102 ? -15.383 -4.66 -2.924 1 98.94 102 ILE A CA 1
ATOM 786 C C . ILE A 1 102 ? -14.883 -3.525 -3.812 1 98.94 102 ILE A C 1
ATOM 788 O O . ILE A 1 102 ? -15.031 -2.35 -3.475 1 98.94 102 ILE A O 1
ATOM 792 N N . PHE A 1 103 ? -14.344 -3.854 -4.992 1 98.94 103 PHE A N 1
ATOM 793 C CA . PHE A 1 103 ? -13.82 -2.832 -5.895 1 98.94 103 PHE A CA 1
ATOM 794 C C . PHE A 1 103 ? -14.953 -1.957 -6.43 1 98.94 103 PHE A C 1
ATOM 796 O O . PHE A 1 103 ? -14.758 -0.762 -6.66 1 98.94 103 PHE A O 1
ATOM 803 N N . GLN A 1 104 ? -16.125 -2.543 -6.617 1 98.94 104 GLN A N 1
ATOM 804 C CA . GLN A 1 104 ? -17.266 -1.751 -7.043 1 98.94 104 GLN A CA 1
ATOM 805 C C . GLN A 1 104 ? -17.641 -0.708 -5.988 1 98.94 104 GLN A C 1
ATOM 807 O O . GLN A 1 104 ? -17.953 0.435 -6.324 1 98.94 104 GLN A O 1
ATOM 812 N N . PHE A 1 105 ? -17.609 -1.149 -4.793 1 98.94 105 PHE A N 1
ATOM 813 C CA . PHE A 1 105 ? -17.844 -0.223 -3.691 1 98.94 105 PHE A CA 1
ATOM 814 C C . PHE A 1 105 ? -16.812 0.905 -3.705 1 98.94 105 PHE A C 1
ATOM 816 O O . PHE A 1 105 ? -17.172 2.078 -3.588 1 98.94 105 PHE A O 1
ATOM 823 N N . PHE A 1 106 ? -15.516 0.57 -3.85 1 98.94 106 PHE A N 1
ATOM 824 C CA . PHE A 1 106 ? -14.461 1.579 -3.928 1 98.94 106 PHE A CA 1
ATOM 825 C C . PHE A 1 106 ? -14.727 2.543 -5.078 1 98.94 106 PHE A C 1
ATOM 827 O O . PHE A 1 106 ? -14.602 3.758 -4.922 1 98.94 106 PHE A O 1
ATOM 834 N N . TYR A 1 107 ? -15.094 1.976 -6.184 1 98.81 107 TYR A N 1
ATOM 835 C CA . TYR A 1 107 ? -15.297 2.725 -7.418 1 98.81 107 TYR A CA 1
ATOM 836 C C . TYR A 1 107 ? -16.484 3.674 -7.297 1 98.81 107 TYR A C 1
ATOM 838 O O . TYR A 1 107 ? -16.391 4.84 -7.684 1 98.81 107 TYR A O 1
ATOM 846 N N . ASP A 1 108 ? -17.547 3.188 -6.711 1 98.62 108 ASP A N 1
ATOM 847 C CA . ASP A 1 108 ? -18.781 3.965 -6.594 1 98.62 108 ASP A CA 1
ATOM 848 C C . ASP A 1 108 ? -18.641 5.047 -5.523 1 98.62 108 ASP A C 1
ATOM 850 O O . ASP A 1 108 ? -19.406 6.02 -5.52 1 98.62 108 ASP A O 1
ATOM 854 N N . ASN A 1 109 ? -17.75 4.855 -4.617 1 98.62 109 ASN A N 1
ATOM 855 C CA . ASN A 1 109 ? -17.578 5.758 -3.486 1 98.62 109 ASN A CA 1
ATOM 856 C C . ASN A 1 109 ? -16.125 6.23 -3.367 1 98.62 109 ASN A C 1
ATOM 858 O O . ASN A 1 109 ? -15.5 6.062 -2.318 1 98.62 109 ASN A O 1
ATOM 862 N N . ARG A 1 110 ? -15.703 6.875 -4.352 1 98.5 110 ARG A N 1
ATOM 863 C CA . ARG A 1 110 ? -14.289 7.223 -4.492 1 98.5 110 ARG A CA 1
ATOM 864 C C . ARG A 1 110 ? -13.836 8.117 -3.344 1 98.5 110 ARG A C 1
ATOM 866 O O . ARG A 1 110 ? -12.797 7.863 -2.723 1 98.5 110 ARG A O 1
ATOM 873 N N . SER A 1 111 ? -14.641 9.117 -3.062 1 98.81 111 SER A N 1
ATOM 874 C CA . SER A 1 111 ? -14.273 10.055 -2.006 1 98.81 111 SER A CA 1
ATOM 875 C C . SER A 1 111 ? -14.25 9.375 -0.643 1 98.81 111 SER A C 1
ATOM 877 O O . SER A 1 111 ? -13.312 9.562 0.134 1 98.81 111 SER A O 1
ATOM 879 N N . LEU A 1 112 ? -15.258 8.586 -0.418 1 98.81 112 LEU A N 1
ATOM 880 C CA . LEU A 1 112 ? -15.336 7.84 0.833 1 98.81 112 LEU A CA 1
ATOM 881 C C . LEU A 1 112 ? -14.156 6.875 0.959 1 98.81 112 LEU A C 1
ATOM 883 O O . LEU A 1 112 ? -13.562 6.758 2.031 1 98.81 112 LEU A O 1
ATOM 887 N N . THR A 1 113 ? -13.805 6.223 -0.131 1 98.94 113 THR A N 1
ATOM 888 C CA . THR A 1 113 ? -12.688 5.277 -0.143 1 98.94 113 THR A CA 1
ATOM 889 C C . THR A 1 113 ? -11.367 6 0.102 1 98.94 113 THR A C 1
ATOM 891 O O . THR A 1 113 ? -10.523 5.523 0.865 1 98.94 113 THR A O 1
ATOM 894 N N . LYS A 1 114 ? -11.188 7.105 -0.531 1 98.69 114 LYS A N 1
ATOM 895 C CA . LYS A 1 114 ? -9.984 7.898 -0.305 1 98.69 114 LYS A CA 1
ATOM 896 C C . LYS A 1 114 ? -9.828 8.242 1.172 1 98.69 114 LYS A C 1
ATOM 898 O O . LYS A 1 114 ? -8.734 8.125 1.729 1 98.69 114 LYS A O 1
ATOM 903 N N . ILE A 1 115 ? -10.875 8.594 1.809 1 98.5 115 ILE A N 1
ATOM 904 C CA . ILE A 1 115 ? -10.867 8.977 3.217 1 98.5 115 ILE A CA 1
ATOM 905 C C . ILE A 1 115 ? -10.523 7.758 4.078 1 98.5 115 ILE A C 1
ATOM 907 O O . ILE A 1 115 ? -9.594 7.805 4.883 1 98.5 115 ILE A O 1
ATOM 911 N N . GLY A 1 116 ? -11.234 6.668 3.877 1 98.69 116 GLY A N 1
ATOM 912 C CA . GLY A 1 116 ? -11.141 5.527 4.773 1 98.69 116 GLY A CA 1
ATOM 913 C C . GLY A 1 116 ? -9.891 4.691 4.543 1 98.69 116 GLY A C 1
ATOM 914 O O . GLY A 1 116 ? -9.32 4.152 5.492 1 98.69 116 GLY A O 1
ATOM 915 N N . LEU A 1 117 ? -9.43 4.621 3.264 1 98.5 117 LEU A N 1
ATOM 916 C CA . LEU A 1 117 ? -8.344 3.711 2.91 1 98.5 117 LEU A CA 1
ATOM 917 C C . LEU A 1 117 ? -6.996 4.414 2.982 1 98.5 117 LEU A C 1
ATOM 919 O O . LEU A 1 117 ? -5.969 3.773 3.211 1 98.5 117 LEU A O 1
ATOM 923 N N . TYR A 1 118 ? -7.008 5.793 2.9 1 97.31 118 TYR A N 1
ATOM 924 C CA . TYR A 1 118 ? -5.723 6.453 2.709 1 97.31 118 TYR A CA 1
ATOM 925 C C . TYR A 1 118 ? -5.551 7.609 3.688 1 97.31 118 TYR A C 1
ATOM 927 O O . TYR A 1 118 ? -4.492 7.766 4.297 1 97.31 118 TYR A O 1
ATOM 935 N N . LEU A 1 119 ? -6.555 8.406 3.941 1 96.62 119 LEU A N 1
ATOM 936 C CA . LEU A 1 119 ? -6.34 9.734 4.5 1 96.62 119 LEU A CA 1
ATOM 937 C C . LEU A 1 119 ? -6.57 9.734 6.008 1 96.62 119 LEU A C 1
ATOM 939 O O . LEU A 1 119 ? -5.875 10.438 6.746 1 96.62 119 LEU A O 1
ATOM 943 N N . SER A 1 120 ? -7.605 8.938 6.418 1 97.69 120 SER A N 1
ATOM 944 C CA . SER A 1 120 ? -7.984 8.992 7.828 1 97.69 120 SER A CA 1
ATOM 945 C C . SER A 1 120 ? -6.879 8.43 8.719 1 97.69 120 SER A C 1
ATOM 947 O O . SER A 1 120 ? -6.152 7.52 8.312 1 97.69 120 SER A O 1
ATOM 949 N N . ASP A 1 121 ? -6.863 8.914 9.898 1 96.06 121 ASP A N 1
ATOM 950 C CA . ASP A 1 121 ? -5.938 8.375 10.891 1 96.06 121 ASP A CA 1
ATOM 951 C C . ASP A 1 121 ? -6.27 6.926 11.227 1 96.06 121 ASP A C 1
ATOM 953 O O . ASP A 1 121 ? -5.441 6.207 11.789 1 96.06 121 ASP A O 1
ATOM 957 N N . ASP A 1 122 ? -7.457 6.492 10.867 1 98 122 ASP A N 1
ATOM 958 C CA . ASP A 1 122 ? -7.918 5.141 11.172 1 98 122 ASP A CA 1
ATOM 959 C C . ASP A 1 122 ? -7.625 4.188 10.008 1 98 122 ASP A C 1
ATOM 961 O O . ASP A 1 122 ? -7.898 2.99 10.102 1 98 122 ASP A O 1
ATOM 965 N N . ALA A 1 123 ? -7.09 4.707 8.945 1 98.44 123 ALA A N 1
ATOM 966 C CA . ALA A 1 123 ? -6.918 3.914 7.734 1 98.44 123 ALA A CA 1
ATOM 967 C C . ALA A 1 123 ? -6.129 2.639 8.016 1 98.44 123 ALA A C 1
ATOM 969 O O . ALA A 1 123 ? -6.52 1.55 7.594 1 98.44 123 ALA A O 1
ATOM 970 N N . GLU A 1 124 ? -5.051 2.744 8.766 1 97.94 124 GLU A N 1
ATOM 971 C CA . GLU A 1 124 ? -4.23 1.576 9.062 1 97.94 124 GLU A CA 1
ATOM 972 C C . GLU A 1 124 ? -4.984 0.576 9.938 1 97.94 124 GLU A C 1
ATOM 974 O O . GLU A 1 124 ? -4.895 -0.634 9.719 1 97.94 124 GLU A O 1
ATOM 979 N N . GLU A 1 125 ? -5.629 1.1 10.906 1 98.44 125 GLU A N 1
ATOM 980 C CA . GLU A 1 125 ? -6.426 0.225 11.758 1 98.44 125 GLU A CA 1
ATOM 981 C C . GLU A 1 125 ? -7.512 -0.489 10.961 1 98.44 125 GLU A C 1
ATOM 983 O O . GLU A 1 125 ? -7.758 -1.68 11.164 1 98.44 125 GLU A O 1
ATOM 988 N N . ILE A 1 126 ? -8.148 0.222 10.078 1 98.81 126 ILE A N 1
ATOM 989 C CA . ILE A 1 126 ? -9.172 -0.365 9.211 1 98.81 126 ILE A CA 1
ATOM 990 C C . ILE A 1 126 ? -8.547 -1.477 8.367 1 98.81 126 ILE A C 1
ATOM 992 O O . ILE A 1 126 ? -9.094 -2.58 8.281 1 98.81 126 ILE A O 1
ATOM 996 N N . LYS A 1 127 ? -7.426 -1.231 7.758 1 98.88 127 LYS A N 1
ATOM 997 C CA . LYS A 1 127 ? -6.762 -2.24 6.938 1 98.88 127 LYS A CA 1
ATOM 998 C C . LYS A 1 127 ? -6.363 -3.453 7.773 1 98.88 127 LYS A C 1
ATOM 1000 O O . LYS A 1 127 ? -6.48 -4.594 7.316 1 98.88 127 LYS A O 1
ATOM 1005 N N . ASN A 1 128 ? -5.926 -3.209 8.992 1 98.75 128 ASN A N 1
ATOM 1006 C CA . ASN A 1 128 ? -5.594 -4.316 9.883 1 98.75 128 ASN A CA 1
ATOM 1007 C C . ASN A 1 128 ? -6.82 -5.172 10.195 1 98.75 128 ASN A C 1
ATOM 1009 O O . ASN A 1 128 ? -6.73 -6.398 10.234 1 98.75 128 ASN A O 1
ATOM 1013 N N . ASP A 1 129 ? -7.902 -4.512 10.422 1 98.81 129 ASP A N 1
ATOM 1014 C CA . ASP A 1 129 ? -9.148 -5.23 10.664 1 98.81 129 ASP A CA 1
ATOM 1015 C C . ASP A 1 129 ? -9.539 -6.066 9.445 1 98.81 129 ASP A C 1
ATOM 1017 O O . ASP A 1 129 ? -9.969 -7.215 9.586 1 98.81 129 ASP A O 1
ATOM 1021 N N . ILE A 1 130 ? -9.391 -5.492 8.336 1 98.94 130 ILE A N 1
ATOM 1022 C CA . ILE A 1 130 ? -9.75 -6.184 7.105 1 98.94 130 ILE A CA 1
ATOM 1023 C C . ILE A 1 130 ? -8.812 -7.371 6.887 1 98.94 130 ILE A C 1
ATOM 1025 O O . ILE A 1 130 ? -9.258 -8.445 6.477 1 98.94 130 ILE A O 1
ATOM 1029 N N . VAL A 1 131 ? -7.559 -7.211 7.148 1 98.94 131 VAL A N 1
ATOM 1030 C CA . VAL A 1 131 ? -6.598 -8.305 7.051 1 98.94 131 VAL A CA 1
ATOM 1031 C C . VAL A 1 131 ? -7.039 -9.461 7.949 1 98.94 131 VAL A C 1
ATOM 1033 O O . VAL A 1 131 ? -6.973 -10.625 7.547 1 98.94 131 VAL A O 1
ATOM 1036 N N . GLN A 1 132 ? -7.449 -9.117 9.125 1 98.88 132 GLN A N 1
ATOM 1037 C CA . GLN A 1 132 ? -7.906 -10.156 10.039 1 98.88 132 GLN A CA 1
ATOM 1038 C C . GLN A 1 132 ? -9.109 -10.898 9.477 1 98.88 132 GLN A C 1
ATOM 1040 O O . GLN A 1 132 ? -9.164 -12.125 9.523 1 98.88 132 GLN A O 1
ATOM 1045 N N . LEU A 1 133 ? -10.039 -10.18 8.93 1 98.94 133 LEU A N 1
ATOM 1046 C CA . LEU A 1 133 ? -11.227 -10.789 8.344 1 98.94 133 LEU A CA 1
ATOM 1047 C C . LEU A 1 133 ? -10.852 -11.656 7.141 1 98.94 133 LEU A C 1
ATOM 1049 O O . LEU A 1 133 ? -11.344 -12.773 7 1 98.94 133 LEU A O 1
ATOM 1053 N N . ILE A 1 134 ? -9.992 -11.164 6.301 1 98.94 134 ILE A N 1
ATOM 1054 C CA . ILE A 1 134 ? -9.555 -11.914 5.133 1 98.94 134 ILE A CA 1
ATOM 1055 C C . ILE A 1 134 ? -8.805 -13.172 5.578 1 98.94 134 ILE A C 1
ATOM 1057 O O . ILE A 1 134 ? -8.969 -14.242 4.992 1 98.94 134 ILE A O 1
ATOM 1061 N N . THR A 1 135 ? -7.965 -13.023 6.582 1 98.88 135 THR A N 1
ATOM 1062 C CA . THR A 1 135 ? -7.223 -14.164 7.109 1 98.88 135 THR A CA 1
ATOM 1063 C C . THR A 1 135 ? -8.18 -15.266 7.559 1 98.88 135 THR A C 1
ATOM 1065 O O . THR A 1 135 ? -7.984 -16.438 7.227 1 98.88 135 THR A O 1
ATOM 1068 N N . GLU A 1 136 ? -9.188 -14.898 8.258 1 98.81 136 GLU A N 1
ATOM 1069 C CA . GLU A 1 136 ? -10.18 -15.867 8.727 1 98.81 136 GLU A CA 1
ATOM 1070 C C . GLU A 1 136 ? -10.867 -16.562 7.555 1 98.81 136 GLU A C 1
ATOM 1072 O O . GLU A 1 136 ? -11.055 -17.781 7.574 1 98.81 136 GLU A O 1
ATOM 1077 N N . ASN A 1 137 ? -11.25 -15.758 6.566 1 98.75 137 ASN A N 1
ATOM 1078 C CA . ASN A 1 137 ? -11.828 -16.359 5.367 1 98.75 137 ASN A CA 1
ATOM 1079 C C . ASN A 1 137 ? -10.867 -17.359 4.727 1 98.75 137 ASN A C 1
ATOM 1081 O O . ASN A 1 137 ? -11.242 -18.5 4.477 1 98.75 137 ASN A O 1
ATOM 1085 N N . LEU A 1 138 ? -9.648 -16.969 4.523 1 98.75 138 LEU A N 1
ATOM 1086 C CA . LEU A 1 138 ? -8.656 -17.766 3.805 1 98.75 138 LEU A CA 1
ATOM 1087 C C . LEU A 1 138 ? -8.32 -19.031 4.574 1 98.75 138 LEU A C 1
ATOM 1089 O O . LEU A 1 138 ? -8.133 -20.094 3.975 1 98.75 138 LEU A O 1
ATOM 1093 N N . GLU A 1 139 ? -8.203 -18.906 5.875 1 98.62 139 GLU A N 1
ATOM 1094 C CA . GLU A 1 139 ? -7.918 -20.078 6.691 1 98.62 139 GLU A CA 1
ATOM 1095 C C . GLU A 1 139 ? -9.055 -21.094 6.617 1 98.62 139 GLU A C 1
ATOM 1097 O O . GLU A 1 139 ? -8.812 -22.312 6.535 1 98.62 139 GLU A O 1
ATOM 1102 N N . SER A 1 140 ? -10.266 -20.641 6.707 1 98.12 140 SER A N 1
ATOM 1103 C CA . SER A 1 140 ? -11.414 -21.516 6.539 1 98.12 140 SER A CA 1
ATOM 1104 C C . SER A 1 140 ? -11.406 -22.188 5.168 1 98.12 140 SER A C 1
ATOM 1106 O O . SER A 1 140 ? -11.617 -23.391 5.055 1 98.12 140 SER A O 1
ATOM 1108 N N . GLU A 1 141 ? -11.164 -21.438 4.133 1 98.19 141 GLU A N 1
ATOM 1109 C CA . GLU A 1 141 ? -11.125 -21.922 2.756 1 98.19 141 GLU A CA 1
ATOM 1110 C C . GLU A 1 141 ? -9.984 -22.906 2.547 1 98.19 141 GLU A C 1
ATOM 1112 O O . GLU A 1 141 ? -10.117 -23.875 1.789 1 98.19 141 GLU A O 1
ATOM 1117 N N . GLN A 1 142 ? -8.898 -22.641 3.205 1 97.69 142 GLN A N 1
ATOM 1118 C CA . GLN A 1 142 ? -7.781 -23.594 3.188 1 97.69 142 GLN A CA 1
ATOM 1119 C C . GLN A 1 142 ? -8.164 -24.906 3.842 1 97.69 142 GLN A C 1
ATOM 1121 O O . GLN A 1 142 ? -7.84 -25.984 3.328 1 97.69 142 GLN A O 1
ATOM 1126 N N . ARG A 1 143 ? -8.836 -24.859 4.945 1 97 143 ARG A N 1
ATOM 1127 C CA . ARG A 1 143 ? -9.305 -26.047 5.629 1 97 143 ARG A CA 1
ATOM 1128 C C . ARG A 1 143 ? -10.281 -26.828 4.758 1 97 143 ARG A C 1
ATOM 1130 O O . ARG A 1 143 ? -10.336 -28.062 4.82 1 97 143 ARG A O 1
ATOM 1137 N N . ASP A 1 144 ? -10.984 -26.141 3.932 1 97 144 ASP A N 1
ATOM 1138 C CA . ASP A 1 144 ? -11.945 -26.75 3.025 1 97 144 ASP A CA 1
ATOM 1139 C C . ASP A 1 144 ? -11.25 -27.375 1.816 1 97 144 ASP A C 1
ATOM 1141 O O . ASP A 1 144 ? -11.898 -27.938 0.939 1 97 144 ASP A O 1
ATOM 1145 N N . GLY A 1 145 ? -9.984 -27.156 1.705 1 97 145 GLY A N 1
ATOM 1146 C CA . GLY A 1 145 ? -9.195 -27.797 0.672 1 97 145 GLY A CA 1
ATOM 1147 C C . GLY A 1 145 ? -9.078 -26.984 -0.597 1 97 145 GLY A C 1
ATOM 1148 O O . GLY A 1 145 ? -8.648 -27.484 -1.634 1 97 145 GLY A O 1
ATOM 1149 N N . TYR A 1 146 ? -9.43 -25.672 -0.574 1 97.31 146 TYR A N 1
ATOM 1150 C CA . TYR A 1 146 ? -9.461 -24.844 -1.772 1 97.31 146 TYR A CA 1
ATOM 1151 C C . TYR A 1 146 ? -8.07 -24.328 -2.113 1 97.31 146 TYR A C 1
ATOM 1153 O O . TYR A 1 146 ? -7.789 -23.984 -3.266 1 97.31 146 TYR A O 1
ATOM 1161 N N . PHE A 1 147 ? -7.211 -24.234 -1.059 1 97.88 147 PHE A N 1
ATOM 1162 C CA . PHE A 1 147 ? -5.891 -23.641 -1.241 1 97.88 147 PHE A CA 1
ATOM 1163 C C . PHE A 1 147 ? -4.809 -24.562 -0.693 1 97.88 147 PHE A C 1
ATOM 1165 O O . PHE A 1 147 ? -5.074 -25.406 0.175 1 97.88 147 PHE A O 1
ATOM 1172 N N . ARG A 1 148 ? -3.553 -24.391 -1.254 1 96.19 148 ARG A N 1
ATOM 1173 C CA . ARG A 1 148 ? -2.414 -25.141 -0.742 1 96.19 148 ARG A CA 1
ATOM 1174 C C . ARG A 1 148 ? -2.225 -24.906 0.752 1 96.19 148 ARG A C 1
ATOM 1176 O O . ARG A 1 148 ? -2.41 -23.781 1.235 1 96.19 148 ARG A O 1
ATOM 1183 N N . THR A 1 149 ? -1.729 -25.875 1.463 1 95.75 149 THR A N 1
ATOM 1184 C CA . THR A 1 149 ? -1.706 -25.844 2.92 1 95.75 149 THR A CA 1
ATOM 1185 C C . THR A 1 149 ? -0.391 -25.266 3.43 1 95.75 149 THR A C 1
ATOM 1187 O O . THR A 1 149 ? -0.271 -24.922 4.609 1 95.75 149 THR A O 1
ATOM 1190 N N . ASN A 1 150 ? 0.589 -25.094 2.594 1 96.44 150 ASN A N 1
ATOM 1191 C CA . ASN A 1 150 ? 1.918 -24.688 3.033 1 96.44 150 ASN A CA 1
ATOM 1192 C C . ASN A 1 150 ? 2.121 -23.188 2.871 1 96.44 150 ASN A C 1
ATOM 1194 O O . ASN A 1 150 ? 3.254 -22.719 2.76 1 96.44 150 ASN A O 1
ATOM 1198 N N . VAL A 1 151 ? 1.039 -22.469 2.812 1 97.56 151 VAL A N 1
ATOM 1199 C CA . VAL A 1 151 ? 1.109 -21.031 2.697 1 97.56 151 VAL A CA 1
ATOM 1200 C C . VAL A 1 151 ? 0.464 -20.375 3.92 1 97.56 151 VAL A C 1
ATOM 1202 O O . VAL A 1 151 ? -0.62 -20.781 4.348 1 97.56 151 VAL A O 1
ATOM 1205 N N . GLU A 1 152 ? 1.109 -19.359 4.449 1 97.81 152 GLU A N 1
ATOM 1206 C CA . GLU A 1 152 ? 0.563 -18.609 5.574 1 97.81 152 GLU A CA 1
ATOM 1207 C C . GLU A 1 152 ? -0.507 -17.625 5.117 1 97.81 152 GLU A C 1
ATOM 1209 O O . GLU A 1 152 ? -0.197 -16.609 4.473 1 97.81 152 GLU A O 1
ATOM 1214 N N . MET A 1 153 ? -1.711 -17.844 5.57 1 98.62 153 MET A N 1
ATOM 1215 C CA . MET A 1 153 ? -2.844 -17.109 5.02 1 98.62 153 MET A CA 1
ATOM 1216 C C . MET A 1 153 ? -2.828 -15.656 5.492 1 98.62 153 MET A C 1
ATOM 1218 O O . MET A 1 153 ? -3.299 -14.766 4.781 1 98.62 153 MET A O 1
ATOM 1222 N N . ARG A 1 154 ? -2.262 -15.383 6.637 1 98.62 154 ARG A N 1
ATOM 1223 C CA . ARG A 1 154 ? -2.152 -13.992 7.074 1 98.62 154 ARG A CA 1
ATOM 1224 C C . ARG A 1 154 ? -1.271 -13.188 6.125 1 98.62 154 ARG A C 1
ATOM 1226 O O . ARG A 1 154 ? -1.57 -12.031 5.828 1 98.62 154 ARG A O 1
ATOM 1233 N N . THR A 1 155 ? -0.195 -13.805 5.629 1 98.75 155 THR A N 1
ATOM 1234 C CA . THR A 1 155 ? 0.665 -13.133 4.66 1 98.75 155 THR A CA 1
ATOM 1235 C C . THR A 1 155 ? -0.078 -12.898 3.348 1 98.75 155 THR A C 1
ATOM 1237 O O . THR A 1 155 ? 0.057 -11.836 2.73 1 98.75 155 THR A O 1
ATOM 1240 N N . VAL A 1 156 ? -0.864 -13.875 2.965 1 98.88 156 VAL A N 1
ATOM 1241 C CA . VAL A 1 156 ? -1.679 -13.719 1.765 1 98.88 156 VAL A CA 1
ATOM 1242 C C . VAL A 1 156 ? -2.656 -12.562 1.949 1 98.88 156 VAL A C 1
ATOM 1244 O O . VAL A 1 156 ? -2.82 -11.727 1.054 1 98.88 156 VAL A O 1
ATOM 1247 N N . ALA A 1 157 ? -3.268 -12.5 3.129 1 98.94 157 ALA A N 1
ATOM 1248 C CA . ALA A 1 157 ? -4.227 -11.438 3.426 1 98.94 157 ALA A CA 1
ATOM 1249 C C . ALA A 1 157 ? -3.562 -10.07 3.381 1 98.94 157 ALA A C 1
ATOM 1251 O O . ALA A 1 157 ? -4.098 -9.133 2.783 1 98.94 157 ALA A O 1
ATOM 1252 N N . GLU A 1 158 ? -2.426 -9.945 3.996 1 98.94 158 GLU A N 1
ATOM 1253 C CA . GLU A 1 158 ? -1.661 -8.703 3.953 1 98.94 158 GLU A CA 1
ATOM 1254 C C . GLU A 1 158 ? -1.316 -8.32 2.518 1 98.94 158 GLU A C 1
ATOM 1256 O O . GLU A 1 158 ? -1.452 -7.152 2.133 1 98.94 158 GLU A O 1
ATOM 1261 N N . SER A 1 159 ? -0.874 -9.297 1.758 1 98.94 159 SER A N 1
ATOM 1262 C CA . SER A 1 159 ? -0.518 -9.062 0.363 1 98.94 159 SER A CA 1
ATOM 1263 C C . SER A 1 159 ? -1.718 -8.57 -0.438 1 98.94 159 SER A C 1
ATOM 1265 O O . SER A 1 159 ? -1.605 -7.613 -1.213 1 98.94 159 SER A O 1
ATOM 1267 N N . LEU A 1 160 ? -2.844 -9.203 -0.211 1 98.94 160 LEU A N 1
ATOM 1268 C CA . LEU A 1 160 ? -4.051 -8.828 -0.933 1 98.94 160 LEU A CA 1
ATOM 1269 C C . LEU A 1 160 ? -4.465 -7.398 -0.59 1 98.94 160 LEU A C 1
ATOM 1271 O O . LEU A 1 160 ? -4.844 -6.629 -1.475 1 98.94 160 LEU A O 1
ATOM 1275 N N . VAL A 1 161 ? -4.406 -7.031 0.643 1 98.94 161 VAL A N 1
ATOM 1276 C CA . VAL A 1 161 ? -4.75 -5.672 1.047 1 98.94 161 VAL A CA 1
ATOM 1277 C C . VAL A 1 161 ? -3.779 -4.68 0.408 1 98.94 161 VAL A C 1
ATOM 1279 O O . VAL A 1 161 ? -4.188 -3.621 -0.072 1 98.94 161 VAL A O 1
ATOM 1282 N N . GLY A 1 162 ? -2.471 -5.027 0.382 1 98.88 162 GLY A N 1
ATOM 1283 C CA . GLY A 1 162 ? -1.5 -4.195 -0.312 1 98.88 162 GLY A CA 1
ATOM 1284 C C . GLY A 1 162 ? -1.809 -4.023 -1.787 1 98.88 162 GLY A C 1
ATOM 1285 O O . GLY A 1 162 ? -1.705 -2.916 -2.322 1 98.88 162 GLY A O 1
ATOM 1286 N N . ILE A 1 163 ? -2.174 -5.074 -2.398 1 98.94 163 ILE A N 1
ATOM 1287 C CA . ILE A 1 163 ? -2.537 -5.055 -3.811 1 98.94 163 ILE A CA 1
ATOM 1288 C C . ILE A 1 163 ? -3.766 -4.172 -4.016 1 98.94 163 ILE A C 1
ATOM 1290 O O . ILE A 1 163 ? -3.773 -3.303 -4.891 1 98.94 163 ILE A O 1
ATOM 1294 N N . MET A 1 164 ? -4.773 -4.371 -3.205 1 98.88 164 MET A N 1
ATOM 1295 C CA . MET A 1 164 ? -5.996 -3.584 -3.336 1 98.88 164 MET A CA 1
ATOM 1296 C C . MET A 1 164 ? -5.707 -2.096 -3.178 1 98.88 164 MET A C 1
ATOM 1298 O O . MET A 1 164 ? -6.207 -1.276 -3.953 1 98.88 164 MET A O 1
ATOM 1302 N N . GLU A 1 165 ? -4.973 -1.833 -2.195 1 98.75 165 GLU A N 1
ATOM 1303 C CA . GLU A 1 165 ? -4.641 -0.435 -1.935 1 98.75 165 GLU A CA 1
ATOM 1304 C C . GLU A 1 165 ? -3.934 0.197 -3.131 1 98.75 165 GLU A C 1
ATOM 1306 O O . GLU A 1 165 ? -4.293 1.292 -3.564 1 98.75 165 GLU A O 1
ATOM 1311 N N . ARG A 1 166 ? -2.982 -0.473 -3.711 1 98.75 166 ARG A N 1
ATOM 1312 C CA . ARG A 1 166 ? -2.17 0.051 -4.805 1 98.75 166 ARG A CA 1
ATOM 1313 C C . A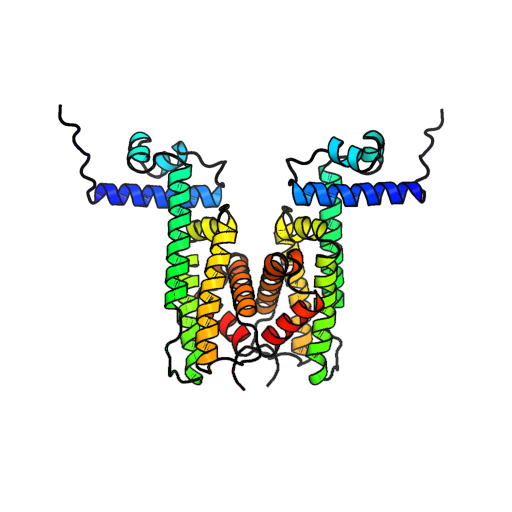RG A 1 166 ? -2.979 0.137 -6.094 1 98.75 166 ARG A C 1
ATOM 1315 O O . ARG A 1 166 ? -2.982 1.173 -6.762 1 98.75 166 ARG A O 1
ATOM 1322 N N . LEU A 1 167 ? -3.705 -0.862 -6.414 1 98.88 167 LEU A N 1
ATOM 1323 C CA . LEU A 1 167 ? -4.402 -0.899 -7.695 1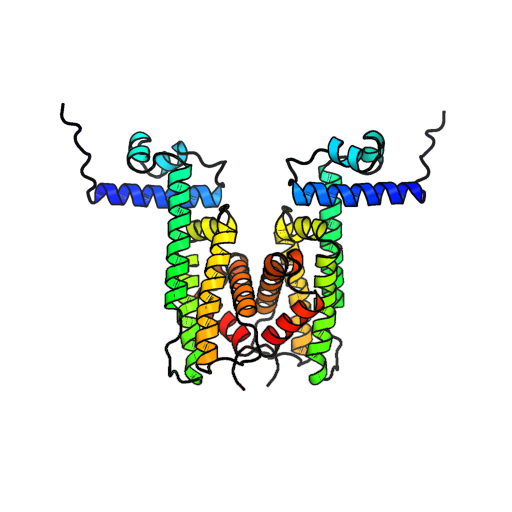 98.88 167 LEU A CA 1
ATOM 1324 C C . LEU A 1 167 ? -5.609 0.029 -7.684 1 98.88 167 LEU A C 1
ATOM 1326 O O . LEU A 1 167 ? -6.012 0.544 -8.727 1 98.88 167 LEU A O 1
ATOM 1330 N N . THR A 1 168 ? -6.18 0.235 -6.516 1 98.88 168 THR A N 1
ATOM 1331 C CA . THR A 1 168 ? -7.246 1.226 -6.414 1 98.88 168 THR A CA 1
ATOM 1332 C C . THR A 1 168 ? -6.734 2.609 -6.805 1 98.88 168 THR A C 1
ATOM 1334 O O . THR A 1 168 ? -7.355 3.301 -7.617 1 98.88 168 THR A O 1
ATOM 1337 N N . ALA A 1 169 ? -5.637 2.979 -6.301 1 98.19 169 ALA A N 1
ATOM 1338 C CA . ALA A 1 169 ? -5.074 4.301 -6.555 1 98.19 169 ALA A CA 1
ATOM 1339 C C . ALA A 1 169 ? -4.586 4.422 -7.996 1 98.19 169 ALA A C 1
ATOM 1341 O O . ALA A 1 169 ? -4.762 5.465 -8.633 1 98.19 169 ALA A O 1
ATOM 1342 N N . THR A 1 170 ? -4.043 3.373 -8.578 1 98.44 170 THR A N 1
ATOM 1343 C CA . THR A 1 170 ? -3.299 3.518 -9.82 1 98.44 170 THR A CA 1
ATOM 1344 C C . THR A 1 170 ? -4.172 3.154 -11.023 1 98.44 170 THR A C 1
ATOM 1346 O O . THR A 1 170 ? -3.941 3.635 -12.133 1 98.44 170 THR A O 1
ATOM 1349 N N . TYR A 1 171 ? -5.176 2.291 -10.781 1 98.69 171 TYR A N 1
ATOM 1350 C CA . TYR A 1 171 ? -5.984 1.859 -11.914 1 98.69 171 TYR A CA 1
ATOM 1351 C C . TYR A 1 171 ? -7.441 2.27 -11.727 1 98.69 171 TYR A C 1
ATOM 1353 O O . TYR A 1 171 ? -8.023 2.932 -12.586 1 98.69 171 TYR A O 1
ATOM 1361 N N . LEU A 1 172 ? -7.992 1.917 -10.578 1 98.62 172 LEU A N 1
ATOM 1362 C CA . LEU A 1 172 ? -9.43 2.07 -10.383 1 98.62 172 LEU A CA 1
ATOM 1363 C C . LEU A 1 172 ? -9.828 3.543 -10.391 1 98.62 172 LEU A C 1
ATOM 1365 O O . LEU A 1 172 ? -10.695 3.949 -11.164 1 98.62 172 LEU A O 1
ATOM 1369 N N . PHE A 1 173 ? -9.109 4.355 -9.633 1 98 173 PHE A N 1
ATOM 1370 C CA . PHE A 1 173 ? -9.438 5.77 -9.508 1 98 173 PHE A CA 1
ATOM 1371 C C . PHE A 1 173 ? -9.062 6.531 -10.773 1 98 173 PHE A C 1
ATOM 1373 O O . PHE A 1 173 ? -9.516 7.656 -10.984 1 98 173 PHE A O 1
ATOM 1380 N N . GLN A 1 174 ? -8.234 5.926 -11.57 1 97.88 174 GLN A N 1
ATOM 1381 C CA . GLN A 1 174 ? -7.824 6.551 -12.82 1 97.88 174 GLN A CA 1
ATOM 1382 C C . GLN A 1 174 ? -8.672 6.055 -13.984 1 97.88 174 GLN A C 1
ATOM 1384 O O . GLN A 1 174 ? -8.414 6.395 -15.141 1 97.88 174 GLN A O 1
ATOM 1389 N N . ASP A 1 175 ? -9.633 5.25 -13.695 1 98.19 175 ASP A N 1
ATOM 1390 C CA . ASP A 1 175 ? -10.57 4.703 -14.672 1 98.19 175 ASP A CA 1
ATOM 1391 C C . ASP A 1 175 ? -9.836 3.916 -15.758 1 98.19 175 ASP A C 1
ATOM 1393 O O . ASP A 1 175 ? -10.234 3.938 -16.922 1 98.19 175 ASP A O 1
ATOM 1397 N N . LYS A 1 176 ? -8.75 3.291 -15.398 1 98.44 176 LYS A N 1
ATOM 1398 C CA . LYS A 1 176 ? -7.969 2.514 -16.359 1 98.44 176 LYS A CA 1
ATOM 1399 C C . LYS A 1 176 ? -8.484 1.081 -16.453 1 98.44 176 LYS A C 1
ATOM 1401 O O . LYS A 1 176 ? -8.312 0.421 -17.484 1 98.44 176 LYS A O 1
ATOM 1406 N N . LYS A 1 177 ? -9.086 0.61 -15.375 1 98.5 177 LYS A N 1
ATOM 1407 C CA . LYS A 1 177 ? -9.688 -0.717 -15.328 1 98.5 177 LYS A CA 1
ATOM 1408 C C . LYS A 1 177 ? -11 -0.695 -14.539 1 98.5 177 LYS A C 1
ATOM 1410 O O . LYS A 1 177 ? -11.125 0.037 -13.555 1 98.5 177 LYS A O 1
ATOM 1415 N N . LYS A 1 178 ? -11.875 -1.533 -14.945 1 98.62 178 LYS A N 1
ATOM 1416 C CA . LYS A 1 178 ? -13.133 -1.697 -14.234 1 98.62 178 LYS A CA 1
ATOM 1417 C C . LYS A 1 178 ? -12.969 -2.621 -13.031 1 98.62 178 LYS A C 1
ATOM 1419 O O . LYS A 1 178 ? -12.023 -3.406 -12.969 1 98.62 178 LYS A O 1
ATOM 1424 N N . PRO A 1 179 ? -13.898 -2.473 -12.086 1 98.88 179 PRO A N 1
ATOM 1425 C CA . PRO A 1 179 ? -13.82 -3.293 -10.875 1 98.88 179 PRO A CA 1
ATOM 1426 C C . PRO A 1 179 ? -13.695 -4.785 -11.18 1 98.88 179 PRO A C 1
ATOM 1428 O O . PRO A 1 179 ? -12.836 -5.465 -10.617 1 98.88 179 PRO A O 1
ATOM 1431 N N . GLU A 1 180 ? -14.484 -5.254 -12.062 1 98.81 180 GLU A N 1
ATOM 1432 C CA . GLU A 1 180 ? -14.484 -6.684 -12.367 1 98.81 180 GLU A CA 1
ATOM 1433 C C . GLU A 1 180 ? -13.18 -7.098 -13.047 1 98.81 180 GLU A C 1
ATOM 1435 O O . GLU A 1 180 ? -12.648 -8.172 -12.773 1 98.81 180 GLU A O 1
ATOM 1440 N N . GLU A 1 181 ? -12.703 -6.281 -13.93 1 98.62 181 GLU A N 1
ATOM 1441 C CA . GLU A 1 181 ? -11.438 -6.559 -14.609 1 98.62 181 GLU A CA 1
ATOM 1442 C C . GLU A 1 181 ? -10.289 -6.664 -13.617 1 98.62 181 GLU A C 1
ATOM 1444 O O . GLU A 1 181 ? -9.492 -7.602 -13.68 1 98.62 181 GLU A O 1
ATOM 1449 N N . LEU A 1 182 ? -10.242 -5.77 -12.719 1 98.69 182 LEU A N 1
ATOM 1450 C CA . LEU A 1 182 ? -9.203 -5.758 -11.695 1 98.69 182 LEU A CA 1
ATOM 1451 C C . LEU A 1 182 ? -9.297 -6.996 -10.805 1 98.69 182 LEU A C 1
ATOM 1453 O O . LEU A 1 182 ? -8.281 -7.645 -10.531 1 98.69 182 LEU A O 1
ATOM 1457 N N . ALA A 1 183 ? -10.508 -7.281 -10.359 1 98.88 183 ALA A N 1
ATOM 1458 C CA . ALA A 1 183 ? -10.734 -8.453 -9.516 1 98.88 183 ALA A CA 1
ATOM 1459 C C . ALA A 1 183 ? -10.258 -9.727 -10.211 1 98.88 183 ALA A C 1
ATOM 1461 O O . ALA A 1 183 ? -9.555 -10.539 -9.609 1 98.88 183 ALA A O 1
ATOM 1462 N N . ARG A 1 184 ? -10.57 -9.875 -11.461 1 98.69 184 ARG A N 1
ATOM 1463 C CA . ARG A 1 184 ? -10.211 -11.086 -12.195 1 98.69 184 ARG A CA 1
ATOM 1464 C C . ARG A 1 184 ? -8.703 -11.203 -12.367 1 98.69 184 ARG A C 1
ATOM 1466 O O . ARG A 1 184 ? -8.148 -12.297 -12.281 1 98.69 184 ARG A O 1
ATOM 1473 N N . GLU A 1 185 ? -8.062 -10.117 -12.609 1 98.69 185 GLU A N 1
ATOM 1474 C CA . GLU A 1 185 ? -6.613 -10.141 -12.766 1 98.69 185 GLU A CA 1
ATOM 1475 C C . GLU A 1 185 ? -5.918 -10.492 -11.453 1 98.69 185 GLU A C 1
ATOM 1477 O O . GLU A 1 185 ? -4.934 -11.234 -11.453 1 98.69 185 GLU A O 1
ATOM 1482 N N . ILE A 1 186 ? -6.41 -9.961 -10.367 1 98.88 186 ILE A N 1
ATOM 1483 C CA . ILE A 1 186 ? -5.844 -10.281 -9.062 1 98.88 186 ILE A CA 1
ATOM 1484 C C . ILE A 1 186 ? -6.051 -11.758 -8.75 1 98.88 186 ILE A C 1
ATOM 1486 O O . ILE A 1 186 ? -5.125 -12.438 -8.297 1 98.88 186 ILE A O 1
ATOM 1490 N N . VAL A 1 187 ? -7.262 -12.219 -8.992 1 98.75 18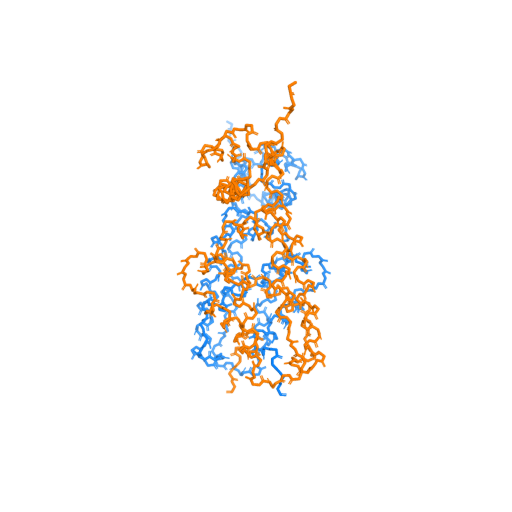7 VAL A N 1
ATOM 1491 C CA . VAL A 1 187 ? -7.574 -13.625 -8.742 1 98.75 187 VAL A CA 1
ATOM 1492 C C . VAL A 1 187 ? -6.672 -14.516 -9.586 1 98.75 187 VAL A C 1
ATOM 1494 O O . VAL A 1 187 ? -6.109 -15.492 -9.086 1 98.75 187 VAL A O 1
ATOM 1497 N N . ASP A 1 188 ? -6.559 -14.195 -10.844 1 98.31 188 ASP A N 1
ATOM 1498 C CA . ASP A 1 188 ? -5.695 -14.961 -11.742 1 98.31 188 ASP A CA 1
ATOM 1499 C C . ASP A 1 188 ? -4.27 -15.031 -11.203 1 98.31 188 ASP A C 1
ATOM 1501 O O . ASP A 1 188 ? -3.678 -16.109 -11.148 1 98.31 188 ASP A O 1
ATOM 1505 N N . LEU A 1 189 ? -3.773 -13.93 -10.789 1 98.62 189 LEU A N 1
ATOM 1506 C CA . LEU A 1 189 ? -2.402 -13.836 -10.297 1 98.62 189 LEU A CA 1
ATOM 1507 C C . LEU A 1 189 ? -2.229 -14.633 -9.008 1 98.62 189 LEU A C 1
ATOM 1509 O O . LEU A 1 189 ? -1.323 -15.461 -8.906 1 98.62 189 LEU A O 1
ATOM 1513 N N . LEU A 1 190 ? -3.082 -14.445 -8.008 1 98.69 190 LEU A N 1
ATOM 1514 C CA . LEU A 1 190 ? -2.873 -15.016 -6.68 1 98.69 190 LEU A CA 1
ATOM 1515 C C . LEU A 1 190 ? -3.273 -16.484 -6.645 1 98.69 190 LEU A C 1
ATOM 1517 O O . LEU A 1 190 ? -2.742 -17.266 -5.844 1 98.69 190 LEU A O 1
ATOM 1521 N N . LEU A 1 191 ? -4.219 -16.859 -7.523 1 97.88 191 LEU A N 1
ATOM 1522 C CA . LEU A 1 191 ? -4.641 -18.266 -7.531 1 97.88 191 LEU A CA 1
ATOM 1523 C C . LEU A 1 191 ? -3.678 -19.109 -8.344 1 97.88 191 LEU A C 1
ATOM 1525 O O . LEU A 1 191 ? -3.281 -20.203 -7.91 1 97.88 191 LEU A O 1
ATOM 1529 N N . TYR A 1 192 ? -3.209 -18.609 -9.531 1 96.69 192 TYR A N 1
ATOM 1530 C CA . TYR A 1 192 ? -2.508 -19.469 -10.477 1 96.69 192 TYR A CA 1
ATOM 1531 C C . TYR A 1 192 ? -1.02 -19.141 -10.508 1 96.69 192 TYR A C 1
ATOM 1533 O O . TYR A 1 192 ? -0.214 -19.953 -10.977 1 96.69 192 TYR A O 1
ATOM 1541 N N . GLY A 1 193 ? -0.628 -17.969 -10.047 1 97.62 193 GLY A N 1
ATOM 1542 C CA . GLY A 1 193 ? 0.776 -17.578 -10.055 1 97.62 193 GLY A CA 1
ATOM 1543 C C . GLY A 1 193 ? 1.299 -17.266 -11.445 1 97.62 193 GLY A C 1
ATOM 1544 O O . GLY A 1 193 ? 0.523 -17.156 -12.398 1 97.62 193 GLY A O 1
ATOM 1545 N N . LEU A 1 194 ? 2.639 -17.062 -11.578 1 97.5 194 LEU A N 1
ATOM 1546 C CA . LEU A 1 194 ? 3.264 -16.609 -12.812 1 97.5 194 LEU A CA 1
ATOM 1547 C C . LEU A 1 194 ? 3.959 -17.75 -13.531 1 97.5 194 LEU A C 1
ATOM 1549 O O . LEU A 1 194 ? 4.324 -17.625 -14.703 1 97.5 194 LEU A O 1
ATOM 1553 N N . GLN A 1 195 ? 4.137 -18.812 -12.836 1 93.38 195 GLN A N 1
ATOM 1554 C CA . GLN A 1 195 ? 4.93 -19.906 -13.383 1 93.38 195 GLN A CA 1
ATOM 1555 C C . GLN A 1 195 ? 4.281 -20.484 -14.641 1 93.38 195 GLN A C 1
ATOM 1557 O O . GLN A 1 195 ? 3.061 -20.641 -14.703 1 93.38 195 GLN A O 1
ATOM 1562 N N . VAL A 1 196 ? 5.148 -20.797 -15.602 1 88.25 196 VAL A N 1
ATOM 1563 C CA . VAL A 1 196 ? 4.695 -21.469 -16.812 1 88.25 196 VAL A CA 1
ATOM 1564 C C . VAL A 1 196 ? 4.312 -22.922 -16.5 1 88.25 196 VAL A C 1
ATOM 1566 O O . VAL A 1 196 ? 4.988 -23.594 -15.711 1 88.25 196 VAL A O 1
ATOM 1569 N N . LYS A 1 197 ? 3.131 -23.312 -16.859 1 72.81 197 LYS A N 1
ATOM 1570 C CA . LYS A 1 197 ? 2.725 -24.703 -16.688 1 72.81 197 LYS A CA 1
ATOM 1571 C C . LYS A 1 197 ? 3.201 -25.578 -17.859 1 72.81 197 LYS A C 1
ATOM 1573 O O . LYS A 1 197 ? 3.326 -25.094 -18.984 1 72.81 197 LYS A O 1
ATOM 1578 N N . MET B 1 1 ? 43.562 37.281 4.672 1 28.91 1 MET B N 1
ATOM 1579 C CA . MET B 1 1 ? 43.281 36.125 5.535 1 28.91 1 MET B CA 1
ATOM 1580 C C . MET B 1 1 ? 42.531 35.031 4.77 1 28.91 1 MET B C 1
ATOM 1582 O O . MET B 1 1 ? 41.469 35.25 4.234 1 28.91 1 MET B O 1
ATOM 1586 N N . GLY B 1 2 ? 43.219 34.094 4.09 1 33.97 2 GLY B N 1
ATOM 1587 C CA . GLY B 1 2 ? 42.719 33.094 3.156 1 33.97 2 GLY B CA 1
ATOM 1588 C C . GLY B 1 2 ? 41.594 32.219 3.727 1 33.97 2 GLY B C 1
ATOM 1589 O O . GLY B 1 2 ? 41.625 31.859 4.902 1 33.97 2 GLY B O 1
ATOM 1590 N N . LYS B 1 3 ? 40.406 32.375 3.258 1 37.62 3 LYS B N 1
ATOM 1591 C CA . LYS B 1 3 ? 39.281 31.531 3.662 1 37.62 3 LYS B CA 1
ATOM 1592 C C . LYS B 1 3 ? 39.719 30.062 3.785 1 37.62 3 LYS B C 1
ATOM 1594 O O . LYS B 1 3 ? 40.188 29.469 2.816 1 37.62 3 LYS B O 1
ATOM 1599 N N . ARG B 1 4 ? 40.438 29.688 4.863 1 37.78 4 ARG B N 1
ATOM 1600 C CA . ARG B 1 4 ? 40.812 28.297 5.055 1 37.78 4 ARG B CA 1
ATOM 1601 C C . ARG B 1 4 ? 39.75 27.344 4.57 1 37.78 4 ARG B C 1
ATOM 1603 O O . ARG B 1 4 ? 38.625 27.328 5.113 1 37.78 4 ARG B O 1
ATOM 1610 N N . GLY B 1 5 ? 39.562 27.109 3.336 1 39.06 5 GLY B N 1
ATOM 1611 C CA . GLY B 1 5 ? 38.688 26.078 2.801 1 39.06 5 GLY B CA 1
ATOM 1612 C C . GLY B 1 5 ? 38.656 24.812 3.646 1 39.06 5 GLY B C 1
ATOM 1613 O O . GLY B 1 5 ? 39.719 24.219 3.902 1 39.06 5 GLY B O 1
ATOM 1614 N N . ARG B 1 6 ? 37.938 24.797 4.742 1 43.38 6 ARG B N 1
ATOM 1615 C CA . ARG B 1 6 ? 37.844 23.594 5.543 1 43.38 6 ARG B CA 1
ATOM 1616 C C . ARG B 1 6 ? 38.062 22.344 4.688 1 43.38 6 ARG B C 1
ATOM 1618 O O . ARG B 1 6 ? 37.438 22.188 3.627 1 43.38 6 ARG B O 1
ATOM 1625 N N . LYS B 1 7 ? 39.125 21.734 4.664 1 41.03 7 LYS B N 1
ATOM 1626 C CA . LYS B 1 7 ? 39.562 20.5 3.998 1 41.03 7 LYS B CA 1
ATOM 1627 C C . LYS B 1 7 ? 38.438 19.438 4.055 1 41.03 7 LYS B C 1
ATOM 1629 O O . LYS B 1 7 ? 37.969 19.094 5.137 1 41.03 7 LYS B O 1
ATOM 1634 N N . GLN B 1 8 ? 37.344 19.312 3.189 1 48.38 8 GLN B N 1
ATOM 1635 C CA . GLN B 1 8 ? 36.438 18.219 2.898 1 48.38 8 GLN B CA 1
ATOM 1636 C C . GLN B 1 8 ? 37.094 16.859 3.176 1 48.38 8 GLN B C 1
ATOM 1638 O O . GLN B 1 8 ? 37.438 16.141 2.244 1 48.38 8 GLN B O 1
ATOM 1643 N N . GLY B 1 9 ? 37.938 16.766 3.982 1 49.84 9 GLY B N 1
ATOM 1644 C CA . GLY B 1 9 ? 38.562 15.492 4.266 1 49.84 9 GLY B CA 1
ATOM 1645 C C . GLY B 1 9 ? 37.625 14.5 4.953 1 49.84 9 GLY B C 1
ATOM 1646 O O . GLY B 1 9 ? 36.438 14.695 4.969 1 49.84 9 GLY B O 1
ATOM 1647 N N . SER B 1 10 ? 38.219 13.297 5.469 1 56.03 10 SER B N 1
ATOM 1648 C CA . SER B 1 10 ? 37.594 12.172 6.164 1 56.03 10 SER B CA 1
ATOM 1649 C C . SER B 1 10 ? 36.656 12.648 7.25 1 56.03 10 SER B C 1
ATOM 1651 O O . SER B 1 10 ? 35.562 12.062 7.445 1 56.03 10 SER B O 1
ATOM 1653 N N . SER B 1 11 ? 36.969 13.711 7.879 1 61.28 11 SER B N 1
ATOM 1654 C CA . SER B 1 11 ? 36.156 14.25 8.961 1 61.28 11 SER B CA 1
ATOM 1655 C C . SER B 1 11 ? 34.875 14.875 8.43 1 61.28 11 SER B C 1
ATOM 1657 O O . SER B 1 11 ? 33.781 14.68 9 1 61.28 11 SER B O 1
ATOM 1659 N N . GLY B 1 12 ? 35.062 15.492 7.238 1 71.38 12 GLY B N 1
ATOM 1660 C CA . GLY B 1 12 ? 33.906 16.125 6.613 1 71.38 12 GLY B CA 1
ATOM 1661 C C . GLY B 1 12 ? 32.875 15.141 6.148 1 71.38 12 GLY B C 1
ATOM 1662 O O . GLY B 1 12 ? 31.672 15.328 6.398 1 71.38 12 GLY B O 1
ATOM 1663 N N . GLU B 1 13 ? 33.375 14.164 5.527 1 77.94 13 GLU B N 1
ATOM 1664 C CA . GLU B 1 13 ? 32.469 13.117 5.055 1 77.94 13 GLU B CA 1
ATOM 1665 C C . GLU B 1 13 ? 31.766 12.43 6.219 1 77.94 13 GLU B C 1
ATOM 1667 O O . GLU B 1 13 ? 30.594 12.078 6.113 1 77.94 13 GLU B O 1
ATOM 1672 N N . HIS B 1 14 ? 32.469 12.297 7.254 1 84.5 14 HIS B N 1
ATOM 1673 C CA . HIS B 1 14 ? 31.891 11.695 8.445 1 84.5 14 HIS B CA 1
ATOM 1674 C C . HIS B 1 14 ? 30.781 12.57 9.031 1 84.5 14 HIS B C 1
ATOM 1676 O O . HIS B 1 14 ? 29.719 12.07 9.414 1 84.5 14 HIS B O 1
ATOM 1682 N N . SER B 1 15 ? 31.047 13.93 9.031 1 89.12 15 SER B N 1
ATOM 1683 C CA . SER B 1 15 ? 30.062 14.859 9.57 1 89.12 15 SER B CA 1
ATOM 1684 C C . SER B 1 15 ? 28.797 14.875 8.711 1 89.12 15 SER B C 1
ATOM 1686 O O . SER B 1 15 ? 27.688 14.883 9.242 1 89.12 15 SER B O 1
ATOM 1688 N N . LYS B 1 16 ? 29 14.812 7.453 1 95.31 16 LYS B N 1
ATOM 1689 C CA . LYS B 1 16 ? 27.844 14.812 6.562 1 95.31 16 LYS B CA 1
ATOM 1690 C C . LYS B 1 16 ? 27 13.555 6.762 1 95.31 16 LYS B C 1
ATOM 1692 O O . LYS B 1 16 ? 25.766 13.641 6.859 1 95.31 16 LYS B O 1
ATOM 1697 N N . ALA B 1 17 ? 27.703 12.422 6.832 1 95.88 17 ALA B N 1
ATOM 1698 C CA . ALA B 1 17 ? 27.016 11.148 7.004 1 95.88 17 ALA B CA 1
ATOM 1699 C C . ALA B 1 17 ? 26.25 11.109 8.328 1 95.88 17 ALA B C 1
ATOM 1701 O O . ALA B 1 17 ? 25.141 10.594 8.398 1 95.88 17 ALA B O 1
ATOM 1702 N N . GLN B 1 18 ? 26.828 11.648 9.305 1 96.06 18 GLN B N 1
ATOM 1703 C CA . GLN B 1 18 ? 26.203 11.703 10.617 1 96.06 18 GLN B CA 1
ATOM 1704 C C . GLN B 1 18 ? 24.953 12.586 10.594 1 96.06 18 GLN B C 1
ATOM 1706 O O . GLN B 1 18 ? 23.922 12.219 11.148 1 96.06 18 GLN B O 1
ATOM 1711 N N . LEU B 1 19 ? 25.078 13.711 9.953 1 97.81 19 LEU B N 1
ATOM 1712 C CA . LEU B 1 19 ? 23.938 14.617 9.812 1 97.81 19 LEU B CA 1
ATOM 1713 C C . LEU B 1 19 ? 22.797 13.945 9.062 1 97.81 19 LEU B C 1
ATOM 1715 O O . LEU B 1 19 ? 21.641 14.039 9.477 1 97.81 19 LEU B O 1
ATOM 1719 N N . LEU B 1 20 ? 23.172 13.234 8.031 1 98.38 20 LEU B N 1
ATOM 1720 C CA . LEU B 1 20 ? 22.156 12.539 7.238 1 98.38 20 LEU B CA 1
ATOM 1721 C C . LEU B 1 20 ? 21.469 11.461 8.062 1 98.38 20 LEU B C 1
ATOM 1723 O O . LEU B 1 20 ? 20.25 11.352 8.055 1 98.38 20 LEU B O 1
ATOM 1727 N N . SER B 1 21 ? 22.25 10.727 8.758 1 98.25 21 SER B N 1
ATOM 1728 C CA . SER B 1 21 ? 21.719 9.633 9.562 1 98.25 21 SER B CA 1
ATOM 1729 C C . SER B 1 21 ? 20.766 10.156 10.641 1 98.25 21 SER B C 1
ATOM 1731 O O . SER B 1 21 ? 19.656 9.656 10.789 1 98.25 21 SER B O 1
ATOM 1733 N N . ILE B 1 22 ? 21.125 11.164 11.289 1 98.5 22 ILE B N 1
ATOM 1734 C CA . ILE B 1 22 ? 20.328 11.734 12.375 1 98.5 22 ILE B CA 1
ATOM 1735 C C . ILE B 1 22 ? 19.094 12.414 11.797 1 98.5 22 ILE B C 1
ATOM 1737 O O . ILE B 1 22 ? 18 12.289 12.352 1 98.5 22 ILE B O 1
ATOM 1741 N N . ALA B 1 23 ? 19.297 13.125 10.719 1 98.75 23 ALA B N 1
ATOM 1742 C CA . ALA B 1 23 ? 18.172 13.773 10.062 1 98.75 23 ALA B CA 1
ATOM 1743 C C . ALA B 1 23 ? 17.109 12.75 9.648 1 98.75 23 ALA B C 1
ATOM 1745 O O . ALA B 1 23 ? 15.914 12.977 9.82 1 98.75 23 ALA B O 1
ATOM 1746 N N . ALA B 1 24 ? 17.578 11.602 9.102 1 98.81 24 ALA B N 1
ATOM 1747 C CA . ALA B 1 24 ? 16.656 10.547 8.695 1 98.81 24 ALA B CA 1
ATOM 1748 C C . ALA B 1 24 ? 15.812 10.078 9.875 1 98.81 24 ALA B C 1
ATOM 1750 O O . ALA B 1 24 ? 14.586 9.961 9.766 1 98.81 24 ALA B O 1
ATOM 1751 N N . ASP B 1 25 ? 16.469 9.891 10.969 1 98.75 25 ASP B N 1
ATOM 1752 C CA . ASP B 1 25 ? 15.773 9.43 12.164 1 98.75 25 ASP B CA 1
ATOM 1753 C C . ASP B 1 25 ? 14.758 10.469 12.633 1 98.75 25 ASP B C 1
ATOM 1755 O O . ASP B 1 25 ? 13.625 10.133 12.977 1 98.75 25 ASP B O 1
ATOM 1759 N N . GLU B 1 26 ? 15.156 11.734 12.664 1 98.69 26 GLU B N 1
ATOM 1760 C CA . GLU B 1 26 ? 14.289 12.805 13.133 1 98.69 26 GLU B CA 1
ATOM 1761 C C . GLU B 1 26 ? 13.07 12.969 12.234 1 98.6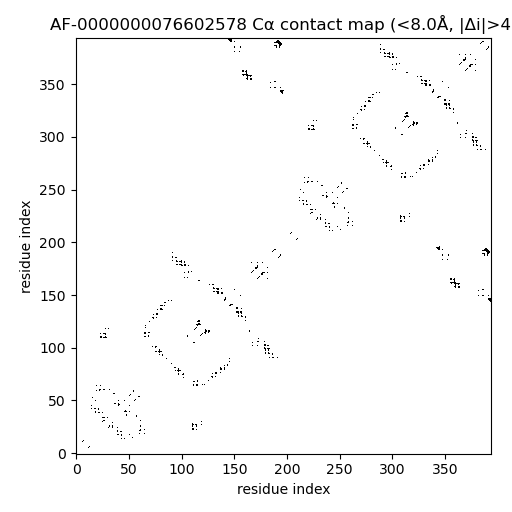9 26 GLU B C 1
ATOM 1763 O O . GLU B 1 26 ? 11.945 13.07 12.719 1 98.69 26 GLU B O 1
ATOM 1768 N N . PHE B 1 27 ? 13.32 12.945 10.898 1 98.75 27 PHE B N 1
ATOM 1769 C CA . PHE B 1 27 ? 12.227 13.086 9.938 1 98.75 27 PHE B CA 1
ATOM 1770 C C . PHE B 1 27 ? 11.281 11.883 10.023 1 98.75 27 PHE B C 1
ATOM 1772 O O . PHE B 1 27 ? 10.062 12.047 9.953 1 98.75 27 PHE B O 1
ATOM 1779 N N . ALA B 1 28 ? 11.875 10.727 10.164 1 98.5 28 ALA B N 1
ATOM 1780 C CA . ALA B 1 28 ? 11.062 9.508 10.219 1 98.5 28 ALA B CA 1
ATOM 1781 C C . ALA B 1 28 ? 10.195 9.477 11.477 1 98.5 28 ALA B C 1
ATOM 1783 O O . ALA B 1 28 ? 9.055 9.023 11.438 1 98.5 28 ALA B O 1
ATOM 1784 N N . GLU B 1 29 ? 10.703 9.969 12.547 1 97.56 29 GLU B N 1
ATOM 1785 C CA . GLU B 1 29 ? 10.031 9.891 13.844 1 97.56 29 GLU B CA 1
ATOM 1786 C C . GLU B 1 29 ? 9.039 11.031 14.023 1 97.56 29 GLU B C 1
ATOM 1788 O O . GLU B 1 29 ? 7.934 10.828 14.523 1 97.56 29 GLU B O 1
ATOM 1793 N N . HIS B 1 30 ? 9.391 12.25 13.492 1 97.12 30 HIS B N 1
ATOM 1794 C CA . HIS B 1 30 ? 8.609 13.422 13.891 1 97.12 30 HIS B CA 1
ATOM 1795 C C . HIS B 1 30 ? 7.949 14.078 12.68 1 97.12 30 HIS B C 1
ATOM 1797 O O . HIS B 1 30 ? 7.078 14.938 12.836 1 97.12 30 HIS B O 1
ATOM 1803 N N . GLY B 1 31 ? 8.305 13.586 11.492 1 97.12 31 GLY B N 1
ATOM 1804 C CA . GLY B 1 31 ? 7.809 14.234 10.289 1 97.12 31 GLY B CA 1
ATOM 1805 C C . GLY B 1 31 ? 8.641 15.438 9.883 1 97.12 31 GLY B C 1
ATOM 1806 O O . GLY B 1 31 ? 9.469 15.922 10.648 1 97.12 31 GLY B O 1
ATOM 1807 N N . TYR B 1 32 ? 8.391 15.875 8.719 1 97.38 32 TYR B N 1
ATOM 1808 C CA . TYR B 1 32 ? 9.164 16.953 8.117 1 97.38 32 TYR B CA 1
ATOM 1809 C C . TYR B 1 32 ? 8.93 18.266 8.867 1 97.38 32 TYR B C 1
ATOM 1811 O O . TYR B 1 32 ? 9.891 18.953 9.234 1 97.38 32 TYR B O 1
ATOM 1819 N N . PHE B 1 33 ? 7.742 18.609 9.156 1 95.69 33 PHE B N 1
ATOM 1820 C CA . PHE B 1 33 ? 7.391 19.938 9.648 1 95.69 33 PHE B CA 1
ATOM 1821 C C . PHE B 1 33 ? 7.816 20.109 11.102 1 95.69 33 PHE B C 1
ATOM 1823 O O . PHE B 1 33 ? 8.305 21.172 11.492 1 95.69 33 PHE B O 1
ATOM 1830 N N . SER B 1 34 ? 7.777 19.078 11.859 1 96.81 34 SER B N 1
ATOM 1831 C CA . SER B 1 34 ? 8.062 19.172 13.289 1 96.81 34 SER B CA 1
ATOM 1832 C C . SER B 1 34 ? 9.562 19.078 13.555 1 96.81 34 SER B C 1
ATOM 1834 O O . SER B 1 34 ? 10.023 19.406 14.648 1 96.81 34 SER B O 1
ATOM 1836 N N . THR B 1 35 ? 10.305 18.656 12.609 1 98.31 35 THR B N 1
ATOM 1837 C CA . THR B 1 35 ? 11.742 18.484 12.789 1 98.31 35 THR B CA 1
ATOM 1838 C C . THR B 1 35 ? 12.469 19.828 12.633 1 98.31 35 THR B C 1
ATOM 1840 O O . THR B 1 35 ? 12.195 20.578 11.695 1 98.31 35 THR B O 1
ATOM 1843 N N . LYS B 1 36 ? 13.414 20.078 13.57 1 98.12 36 LYS B N 1
ATOM 1844 C CA . LYS B 1 36 ? 14.188 21.328 13.539 1 98.12 36 LYS B CA 1
ATOM 1845 C C . LYS B 1 36 ? 15.664 21.047 13.273 1 98.12 36 LYS B C 1
ATOM 1847 O O . LYS B 1 36 ? 16.219 20.047 13.773 1 98.12 36 LYS B O 1
ATOM 1852 N N . ILE B 1 37 ? 16.281 21.938 12.594 1 98.31 37 ILE B N 1
ATOM 1853 C CA . ILE B 1 37 ? 17.719 21.844 12.328 1 98.31 37 ILE B CA 1
ATOM 1854 C C . ILE B 1 37 ? 18.484 21.875 13.648 1 98.31 37 ILE B C 1
ATOM 1856 O O . ILE B 1 37 ? 19.469 21.156 13.82 1 98.31 37 ILE B O 1
ATOM 1860 N N . SER B 1 38 ? 18.016 22.688 14.602 1 98.12 38 SER B N 1
ATOM 1861 C CA . SER B 1 38 ? 18.672 22.781 15.898 1 98.12 38 SER B CA 1
ATOM 1862 C C . SER B 1 38 ? 18.719 21.438 16.609 1 98.12 38 SER B C 1
ATOM 1864 O O . SER B 1 38 ? 19.719 21.109 17.266 1 98.12 38 SER B O 1
ATOM 1866 N N . THR B 1 39 ? 17.719 20.656 16.453 1 98.38 39 THR B N 1
ATOM 1867 C CA . THR B 1 39 ? 17.672 19.328 17.047 1 98.38 39 THR B CA 1
ATOM 1868 C C . THR B 1 39 ? 18.656 18.375 16.359 1 98.38 39 THR B C 1
ATOM 1870 O O . THR B 1 39 ? 19.375 17.641 17.016 1 98.38 39 THR B O 1
ATOM 1873 N N . ILE B 1 40 ? 18.719 18.453 15.039 1 98.5 40 ILE B N 1
ATOM 1874 C CA . ILE B 1 40 ? 19.578 17.594 14.242 1 98.5 40 ILE B CA 1
ATOM 1875 C C . ILE B 1 40 ? 21.047 17.859 14.602 1 98.5 40 ILE B C 1
ATOM 1877 O O . ILE B 1 40 ? 21.797 16.922 14.867 1 98.5 40 ILE B O 1
ATOM 1881 N N . VAL B 1 41 ? 21.422 19.125 14.641 1 97.94 41 VAL B N 1
ATOM 1882 C CA . VAL B 1 41 ? 22.812 19.469 14.867 1 97.94 41 VAL B CA 1
ATOM 1883 C C . VAL B 1 41 ? 23.203 19.109 16.297 1 97.94 41 VAL B C 1
ATOM 1885 O O . VAL B 1 41 ? 24.328 18.656 16.562 1 97.94 41 VAL B O 1
ATOM 1888 N N . LYS B 1 42 ? 22.312 19.344 17.25 1 98.12 42 LYS B N 1
ATOM 1889 C CA . LYS B 1 42 ? 22.578 18.984 18.641 1 98.12 42 LYS B CA 1
ATOM 1890 C C . LYS B 1 42 ? 22.844 17.484 18.781 1 98.12 42 LYS B C 1
ATOM 1892 O O . LYS B 1 42 ? 23.828 17.078 19.422 1 98.12 42 LYS B O 1
ATOM 1897 N N . LYS B 1 43 ? 22.094 16.688 18.188 1 97.75 43 LYS B N 1
ATOM 1898 C CA . LYS B 1 43 ? 22.25 15.234 18.266 1 97.75 43 LYS B CA 1
ATOM 1899 C C . LYS B 1 43 ? 23.484 14.766 17.516 1 97.75 43 LYS B C 1
ATOM 1901 O O . LYS B 1 43 ? 24.125 13.773 17.906 1 97.75 43 LYS B O 1
ATOM 1906 N N . ALA B 1 44 ? 23.781 15.484 16.484 1 96.25 44 ALA B N 1
ATOM 1907 C CA . ALA B 1 44 ? 24.938 15.117 15.672 1 96.25 44 ALA B CA 1
ATOM 1908 C C . ALA B 1 44 ? 26.234 15.594 16.312 1 96.25 44 ALA B C 1
ATOM 1910 O O . ALA B 1 44 ? 27.328 15.18 15.914 1 96.25 44 ALA B O 1
ATOM 1911 N N . GLY B 1 45 ? 26.109 16.531 17.234 1 95.62 45 GLY B N 1
ATOM 1912 C CA . GLY B 1 45 ? 27.281 17.047 17.922 1 95.62 45 GLY B CA 1
ATOM 1913 C C . GLY B 1 45 ? 28.062 18.047 17.094 1 95.62 45 GLY B C 1
ATOM 1914 O O . GLY B 1 45 ? 29.297 18.094 17.156 1 95.62 45 GLY B O 1
ATOM 1915 N N . VAL B 1 46 ? 27.359 18.75 16.234 1 96.12 46 VAL B N 1
ATOM 1916 C CA . VAL B 1 46 ? 27.984 19.781 15.414 1 96.12 46 VAL B CA 1
ATOM 1917 C C . VAL B 1 46 ? 27.234 21.109 15.586 1 96.12 46 VAL B C 1
ATOM 1919 O O . VAL B 1 46 ? 26.172 21.141 16.219 1 96.12 46 VAL B O 1
ATOM 1922 N N . THR B 1 47 ? 27.859 22.141 15.047 1 95 47 THR B N 1
ATOM 1923 C CA . THR B 1 47 ? 27.234 23.453 15.125 1 95 47 THR B CA 1
ATOM 1924 C C . THR B 1 47 ? 26.344 23.703 13.914 1 95 47 THR B C 1
ATOM 1926 O O . THR B 1 47 ? 26.469 23.016 12.898 1 95 47 THR B O 1
ATOM 1929 N N . GLN B 1 48 ? 25.422 24.625 14.047 1 96 48 GLN B N 1
ATOM 1930 C CA . GLN B 1 48 ? 24.547 24.984 12.93 1 96 48 GLN B CA 1
ATOM 1931 C C . GLN B 1 48 ? 25.359 25.469 11.734 1 96 48 GLN B C 1
ATOM 1933 O O . GLN B 1 48 ? 25.062 25.109 10.594 1 96 48 GLN B O 1
ATOM 1938 N N . PRO B 1 49 ? 26.422 26.312 11.898 1 95.94 49 PRO B N 1
ATOM 1939 C CA . PRO B 1 49 ? 27.25 26.688 10.742 1 95.94 49 PRO B CA 1
ATOM 1940 C C . PRO B 1 49 ? 27.844 25.484 10.023 1 95.94 49 PRO B C 1
ATOM 1942 O O . PRO B 1 49 ? 27.938 25.469 8.797 1 95.94 49 PRO B O 1
ATOM 1945 N N . THR B 1 50 ? 28.203 24.516 10.773 1 95.5 50 THR B N 1
ATOM 1946 C CA . THR B 1 50 ? 28.703 23.281 10.18 1 95.5 50 THR B CA 1
ATOM 1947 C C . THR B 1 50 ? 27.641 22.641 9.297 1 95.5 50 THR B C 1
ATOM 1949 O O . THR B 1 50 ? 27.938 22.156 8.203 1 95.5 50 THR B O 1
ATOM 1952 N N . PHE B 1 51 ? 26.375 22.609 9.812 1 97.38 51 PHE B N 1
ATOM 1953 C CA . PHE B 1 51 ? 25.25 22.078 9.031 1 97.38 51 PHE B CA 1
ATOM 1954 C C . PHE B 1 51 ? 25.172 22.781 7.68 1 97.38 51 PHE B C 1
ATOM 1956 O O . PHE B 1 51 ? 25.031 22.109 6.648 1 97.38 51 PHE B O 1
ATOM 1963 N N . TYR B 1 52 ? 25.297 24.031 7.645 1 96.75 52 TYR B N 1
ATOM 1964 C CA . TYR B 1 52 ? 25.062 24.844 6.457 1 96.75 52 TYR B CA 1
ATOM 1965 C C . TYR B 1 52 ? 26.219 24.734 5.48 1 96.75 52 TYR B C 1
ATOM 1967 O O . TYR B 1 52 ? 26.125 25.156 4.324 1 96.75 52 TYR B O 1
ATOM 1975 N N . LEU B 1 53 ? 27.359 24.172 5.918 1 96.25 53 LEU B N 1
ATOM 1976 C CA . LEU B 1 53 ? 28.438 23.828 4.996 1 96.25 53 LEU B CA 1
ATOM 1977 C C . LEU B 1 53 ? 28 22.734 4.023 1 96.25 53 LEU B C 1
ATOM 1979 O O . LEU B 1 53 ? 28.469 22.688 2.885 1 96.25 53 LEU B O 1
ATOM 1983 N N . TYR B 1 54 ? 27.047 21.969 4.547 1 96.69 54 TYR B N 1
ATOM 1984 C CA . TYR B 1 54 ? 26.672 20.797 3.762 1 96.69 54 TYR B CA 1
ATOM 1985 C C . TYR B 1 54 ? 25.281 20.953 3.168 1 96.69 54 TYR B C 1
ATOM 1987 O O . TYR B 1 54 ? 25 20.453 2.074 1 96.69 54 TYR B O 1
ATOM 1995 N N . PHE B 1 55 ? 24.406 21.609 3.971 1 98.06 55 PHE B N 1
ATOM 1996 C CA . PHE B 1 55 ? 23 21.719 3.559 1 98.06 55 PHE B CA 1
ATOM 1997 C C . PHE B 1 55 ? 22.5 23.141 3.744 1 98.06 55 PHE B C 1
ATOM 1999 O O . PHE B 1 55 ? 22.359 23.625 4.875 1 98.06 55 PHE B O 1
ATOM 2006 N N . PRO B 1 56 ? 22.125 23.734 2.682 1 97.81 56 PRO B N 1
ATOM 2007 C CA . PRO B 1 56 ? 21.719 25.141 2.766 1 97.81 56 PRO B CA 1
ATOM 2008 C C . PRO B 1 56 ? 20.375 25.328 3.449 1 97.81 56 PRO B C 1
ATOM 2010 O O . PRO B 1 56 ? 20 26.453 3.797 1 97.81 56 PRO B O 1
ATOM 2013 N N . SER B 1 57 ? 19.609 24.172 3.602 1 97.94 57 SER B N 1
ATOM 2014 C CA . SER B 1 57 ? 18.297 24.266 4.242 1 97.94 57 SER B CA 1
ATOM 2015 C C . SER B 1 57 ? 17.844 22.906 4.762 1 97.94 57 SER B C 1
ATOM 2017 O O . SER B 1 57 ? 18.438 21.891 4.441 1 97.94 57 SER B O 1
ATOM 2019 N N . LYS B 1 58 ? 16.828 22.938 5.547 1 98.12 58 LYS B N 1
ATOM 2020 C CA . LYS B 1 58 ? 16.172 21.703 5.98 1 98.12 58 LYS B CA 1
ATOM 2021 C C . LYS B 1 58 ? 15.656 20.906 4.789 1 98.12 58 LYS B C 1
ATOM 2023 O O . LYS B 1 58 ? 15.797 19.688 4.746 1 98.12 58 LYS B O 1
ATOM 2028 N N . GLU B 1 59 ? 15.109 21.625 3.818 1 98.31 59 GLU B N 1
ATOM 2029 C CA . GLU B 1 59 ? 14.586 20.969 2.617 1 98.31 59 GLU B CA 1
ATOM 2030 C C . GLU B 1 59 ? 15.703 20.266 1.845 1 98.31 59 GLU B C 1
ATOM 2032 O O . GLU B 1 59 ? 15.492 19.188 1.303 1 98.31 59 GLU B O 1
ATOM 2037 N N . ALA B 1 60 ? 16.797 20.844 1.856 1 98.5 60 ALA B N 1
ATOM 2038 C CA . ALA B 1 60 ? 17.906 20.281 1.099 1 98.5 60 ALA B CA 1
ATOM 2039 C C . ALA B 1 60 ? 18.328 18.938 1.669 1 98.5 60 ALA B C 1
ATOM 2041 O O . ALA B 1 60 ? 18.562 17.984 0.921 1 98.5 60 ALA B O 1
ATOM 2042 N N . ILE B 1 61 ? 18.516 18.875 3.025 1 98.62 61 ILE B N 1
ATOM 2043 C CA . ILE B 1 61 ? 18.938 17.594 3.605 1 98.62 61 ILE B CA 1
ATOM 2044 C C . ILE B 1 61 ? 17.797 16.578 3.471 1 98.62 61 ILE B C 1
ATOM 2046 O O . ILE B 1 61 ? 18.062 15.383 3.277 1 98.62 61 ILE B O 1
ATOM 2050 N N . PHE B 1 62 ? 16.578 17.016 3.523 1 98.81 62 PHE B N 1
ATOM 2051 C CA . PHE B 1 62 ? 15.445 16.125 3.326 1 98.81 62 PHE B CA 1
ATOM 2052 C C . PHE B 1 62 ? 15.445 15.547 1.916 1 98.81 62 PHE B C 1
ATOM 2054 O O . PHE B 1 62 ? 15.312 14.336 1.734 1 98.81 62 PHE B O 1
ATOM 2061 N N . GLN B 1 63 ? 15.648 16.391 0.927 1 98.62 63 GLN B N 1
ATOM 2062 C CA . GLN B 1 63 ? 15.656 15.945 -0.465 1 98.62 63 GLN B CA 1
ATOM 2063 C C . GLN B 1 63 ? 16.844 15.031 -0.75 1 98.62 63 GLN B C 1
ATOM 2065 O O . GLN B 1 63 ? 16.734 14.102 -1.558 1 98.62 63 GLN B O 1
ATOM 2070 N N . GLU B 1 64 ? 17.922 15.273 -0.091 1 98.62 64 GLU B N 1
ATOM 2071 C CA . GLU B 1 64 ? 19.047 14.367 -0.248 1 98.62 64 GLU B CA 1
ATOM 2072 C C . GLU B 1 64 ? 18.719 12.969 0.261 1 98.62 64 GLU B C 1
ATOM 2074 O O . GLU B 1 64 ? 19.062 11.969 -0.37 1 98.62 64 GLU B O 1
ATOM 2079 N N . LEU B 1 65 ? 18.031 12.859 1.395 1 98.88 65 LEU B N 1
ATOM 2080 C CA . LEU B 1 65 ? 17.594 11.57 1.931 1 98.88 65 LEU B CA 1
ATOM 2081 C C . LEU B 1 65 ? 16.641 10.875 0.971 1 98.88 65 LEU B C 1
ATOM 2083 O O . LEU B 1 65 ? 16.781 9.68 0.703 1 98.88 65 LEU B O 1
ATOM 2087 N N . VAL B 1 66 ? 15.695 11.633 0.379 1 98.88 66 VAL B N 1
ATOM 2088 C CA . VAL B 1 66 ? 14.742 11.094 -0.581 1 98.88 66 VAL B CA 1
ATOM 2089 C C . VAL B 1 66 ? 15.477 10.562 -1.807 1 98.88 66 VAL B C 1
ATOM 2091 O O . VAL B 1 66 ? 15.18 9.469 -2.293 1 98.88 66 VAL B O 1
ATOM 2094 N N . GLY B 1 67 ? 16.375 11.359 -2.232 1 98.81 67 GLY B N 1
ATOM 2095 C CA . GLY B 1 67 ? 17.172 10.961 -3.379 1 98.81 67 GLY B CA 1
ATOM 2096 C C . GLY B 1 67 ? 17.984 9.695 -3.131 1 98.81 67 GLY B C 1
ATOM 2097 O O . GLY B 1 67 ? 18.078 8.836 -4.004 1 98.81 67 GLY B O 1
ATOM 2098 N N . LEU B 1 68 ? 18.594 9.57 -1.936 1 98.69 68 LEU B N 1
ATOM 2099 C CA . LEU B 1 68 ? 19.344 8.375 -1.572 1 98.69 68 LEU B CA 1
ATOM 2100 C C . LEU B 1 68 ? 18.469 7.137 -1.635 1 98.69 68 LEU B C 1
ATOM 2102 O O . LEU B 1 68 ? 18.875 6.109 -2.18 1 98.69 68 LEU B O 1
ATOM 2106 N N . PHE B 1 69 ? 17.312 7.215 -1.104 1 98.88 69 PHE B N 1
ATOM 2107 C CA . PHE B 1 69 ? 16.375 6.098 -1.147 1 98.88 69 PHE B CA 1
ATOM 2108 C C . PHE B 1 69 ? 15.992 5.762 -2.586 1 98.88 69 PHE B C 1
ATOM 2110 O O . PHE B 1 69 ? 16.078 4.602 -3 1 98.88 69 PHE B O 1
ATOM 2117 N N . ARG B 1 70 ? 15.547 6.789 -3.363 1 98.88 70 ARG B N 1
ATOM 2118 C CA . ARG B 1 70 ? 15.125 6.641 -4.75 1 98.88 70 ARG B CA 1
ATOM 2119 C C . ARG B 1 70 ? 16.188 5.926 -5.578 1 98.88 70 ARG B C 1
ATOM 2121 O O . ARG B 1 70 ? 15.891 4.953 -6.273 1 98.88 70 ARG B O 1
ATOM 2128 N N . ASN B 1 71 ? 17.375 6.383 -5.426 1 98.88 71 ASN B N 1
ATOM 2129 C CA . ASN B 1 71 ? 18.469 5.867 -6.242 1 98.88 71 ASN B CA 1
ATOM 2130 C C . ASN B 1 71 ? 18.812 4.43 -5.867 1 98.88 71 ASN B C 1
ATOM 2132 O O . ASN B 1 71 ? 19.016 3.588 -6.738 1 98.88 71 ASN B O 1
ATOM 2136 N N . LYS B 1 72 ? 18.891 4.18 -4.574 1 98.94 72 LYS B N 1
ATOM 2137 C CA . LYS B 1 72 ? 19.25 2.836 -4.137 1 98.94 72 LYS B CA 1
ATOM 2138 C C . LYS B 1 72 ? 18.156 1.831 -4.48 1 98.94 72 LYS B C 1
ATOM 2140 O O . LYS B 1 72 ? 18.438 0.714 -4.918 1 98.94 72 LYS B O 1
ATOM 2145 N N . PHE B 1 73 ? 16.875 2.172 -4.332 1 98.94 73 PHE B N 1
ATOM 2146 C CA . PHE B 1 73 ? 15.75 1.31 -4.695 1 98.94 73 PHE B CA 1
ATOM 2147 C C . PHE B 1 73 ? 15.773 0.991 -6.184 1 98.94 73 PHE B C 1
ATOM 2149 O O . PHE B 1 73 ? 15.641 -0.169 -6.578 1 98.94 73 PHE B O 1
ATOM 2156 N N . ALA B 1 74 ? 16.016 2.008 -6.992 1 98.94 74 ALA B N 1
ATOM 2157 C CA . ALA B 1 74 ? 16.094 1.823 -8.438 1 98.94 74 ALA B CA 1
ATOM 2158 C C . ALA B 1 74 ? 17.25 0.903 -8.812 1 98.94 74 ALA B C 1
ATOM 2160 O O . ALA B 1 74 ? 17.094 -0.002 -9.633 1 98.94 74 ALA B O 1
ATOM 2161 N N . LEU B 1 75 ? 18.359 1.161 -8.172 1 98.88 75 LEU B N 1
ATOM 2162 C CA . LEU B 1 75 ? 19.547 0.367 -8.453 1 98.88 75 LEU B CA 1
ATOM 2163 C C . LEU B 1 75 ? 19.312 -1.104 -8.133 1 98.88 75 LEU B C 1
ATOM 2165 O O . LEU B 1 75 ? 19.609 -1.98 -8.945 1 98.88 75 LEU B O 1
ATOM 2169 N N . LEU B 1 76 ? 18.797 -1.37 -6.953 1 98.94 76 LEU B N 1
ATOM 2170 C CA . LEU B 1 76 ? 18.547 -2.744 -6.535 1 98.94 76 LEU B CA 1
ATOM 2171 C C . LEU B 1 76 ? 17.5 -3.404 -7.434 1 98.94 76 LEU B C 1
ATOM 2173 O O . LEU B 1 76 ? 17.609 -4.598 -7.734 1 98.94 76 LEU B O 1
ATOM 2177 N N . THR B 1 77 ? 16.5 -2.652 -7.871 1 98.94 77 THR B N 1
ATOM 2178 C CA . THR B 1 77 ? 15.484 -3.174 -8.773 1 98.94 77 THR B CA 1
ATOM 2179 C C . THR B 1 77 ? 16.094 -3.559 -10.117 1 98.94 77 THR B C 1
ATOM 2181 O O . THR B 1 77 ? 15.852 -4.648 -10.633 1 98.94 77 THR B O 1
ATOM 2184 N N . LYS B 1 78 ? 16.906 -2.699 -10.656 1 98.75 78 LYS B N 1
ATOM 2185 C CA . LYS B 1 78 ? 17.578 -2.99 -11.914 1 98.75 78 LYS B CA 1
ATOM 2186 C C . LYS B 1 78 ? 18.453 -4.227 -11.797 1 98.75 78 LYS B C 1
ATOM 2188 O O . LYS B 1 78 ? 18.484 -5.074 -12.688 1 98.75 78 LYS B O 1
ATOM 2193 N N . LYS B 1 79 ? 19.156 -4.34 -10.688 1 98.56 79 LYS B N 1
ATOM 2194 C CA . LYS B 1 79 ? 20.078 -5.449 -10.461 1 98.56 79 LYS B CA 1
ATOM 2195 C C . LYS B 1 79 ? 19.312 -6.762 -10.281 1 98.56 79 LYS B C 1
ATOM 2197 O O . LYS B 1 79 ? 19.906 -7.84 -10.406 1 98.56 79 LYS B O 1
ATOM 2202 N N . SER B 1 80 ? 18.047 -6.695 -9.984 1 98.62 80 SER B N 1
ATOM 2203 C CA . SER B 1 80 ? 17.266 -7.895 -9.703 1 98.62 80 SER B CA 1
ATOM 2204 C C . SER B 1 80 ? 16.812 -8.578 -10.992 1 98.62 80 SER B C 1
ATOM 2206 O O . SER B 1 80 ? 16.266 -9.68 -10.961 1 98.62 80 SER B O 1
ATOM 2208 N N . ARG B 1 81 ? 17.031 -7.984 -12.148 1 98.25 81 ARG B N 1
ATOM 2209 C CA . ARG B 1 81 ? 16.641 -8.586 -13.422 1 98.25 81 ARG B CA 1
ATOM 2210 C C . ARG B 1 81 ? 17.297 -9.938 -13.617 1 98.25 81 ARG B C 1
ATOM 2212 O O . ARG B 1 81 ? 18.5 -10.086 -13.391 1 98.25 81 ARG B O 1
ATOM 2219 N N . LEU B 1 82 ? 16.547 -10.898 -14.07 1 97.94 82 LEU B N 1
ATOM 2220 C CA . LEU B 1 82 ? 17.047 -12.25 -14.273 1 97.94 82 LEU B CA 1
ATOM 2221 C C . LEU B 1 82 ? 17.844 -12.352 -15.57 1 97.94 82 LEU B C 1
ATOM 2223 O O . LEU B 1 82 ? 17.469 -11.75 -16.578 1 97.94 82 LEU B O 1
ATOM 2227 N N . GLU B 1 83 ? 18.891 -13.086 -15.516 1 96.5 83 GLU B N 1
ATOM 2228 C CA . GLU B 1 83 ? 19.641 -13.375 -16.734 1 96.5 83 GLU B CA 1
ATOM 2229 C C . GLU B 1 83 ? 18.875 -14.312 -17.656 1 96.5 83 GLU B C 1
ATOM 2231 O O . GLU B 1 83 ? 17.953 -15.008 -17.203 1 96.5 83 GLU B O 1
ATOM 2236 N N . THR B 1 84 ? 19.266 -14.328 -18.906 1 96.5 84 THR B N 1
ATOM 2237 C CA . THR B 1 84 ? 18.688 -15.242 -19.875 1 96.5 84 THR B CA 1
ATOM 2238 C C . THR B 1 84 ? 19.281 -16.641 -19.719 1 96.5 84 THR B C 1
ATOM 2240 O O . THR B 1 84 ? 20.422 -16.781 -19.25 1 96.5 84 THR B O 1
ATOM 2243 N N . GLY B 1 85 ? 18.469 -17.625 -20.047 1 95.88 85 GLY B N 1
ATOM 2244 C CA . GLY B 1 85 ? 18.984 -18.984 -20.141 1 95.88 85 GLY B CA 1
ATOM 2245 C C . GLY B 1 85 ? 18.969 -19.719 -18.797 1 95.88 85 GLY B C 1
ATOM 2246 O O . GLY B 1 85 ? 19.656 -20.734 -18.641 1 95.88 85 GLY B O 1
ATOM 2247 N N . LEU B 1 86 ? 18.281 -19.203 -17.891 1 95.44 86 LEU B N 1
ATOM 2248 C CA . LEU B 1 86 ? 18.172 -19.875 -16.609 1 95.44 86 LEU B CA 1
ATOM 2249 C C . LEU B 1 86 ? 17.266 -21.109 -16.703 1 95.44 86 LEU B C 1
ATOM 2251 O O . LEU B 1 86 ? 16.281 -21.094 -17.453 1 95.44 86 LEU B O 1
ATOM 2255 N N . GLU B 1 87 ? 17.625 -22.109 -15.852 1 95.5 87 GLU B N 1
ATOM 2256 C CA . GLU B 1 87 ? 16.703 -23.219 -15.672 1 95.5 87 GLU B CA 1
ATOM 2257 C C . GLU B 1 87 ? 15.492 -22.797 -14.836 1 95.5 87 GLU B C 1
ATOM 2259 O O . GLU B 1 87 ? 15.641 -22.094 -13.836 1 95.5 87 GLU B O 1
ATOM 2264 N N . LEU B 1 88 ? 14.359 -23.266 -15.219 1 93.56 88 LEU B N 1
ATOM 2265 C CA . LEU B 1 88 ? 13.117 -22.875 -14.57 1 93.56 88 LEU B CA 1
ATOM 2266 C C . LEU B 1 88 ? 13.148 -23.234 -13.086 1 93.56 88 LEU B C 1
ATOM 2268 O O . LEU B 1 88 ? 12.625 -22.484 -12.25 1 93.56 88 LEU B O 1
ATOM 2272 N N . ASP B 1 89 ? 13.773 -24.297 -12.75 1 94.5 89 ASP B N 1
ATOM 2273 C CA . ASP B 1 89 ? 13.805 -24.781 -11.367 1 94.5 89 ASP B CA 1
ATOM 2274 C C . ASP B 1 89 ? 14.609 -23.828 -10.477 1 94.5 89 ASP B C 1
ATOM 2276 O O . ASP B 1 89 ? 14.5 -23.875 -9.25 1 94.5 89 ASP B O 1
ATOM 2280 N N . SER B 1 90 ? 15.422 -23 -11.078 1 96.25 90 SER B N 1
ATOM 2281 C CA . SER B 1 90 ? 16.266 -22.078 -10.305 1 96.25 90 SER B CA 1
ATOM 2282 C C . SER B 1 90 ? 15.578 -20.734 -10.102 1 96.25 90 SER B C 1
ATOM 2284 O O . SER B 1 90 ? 16.031 -19.922 -9.289 1 96.25 90 SER B O 1
ATOM 2286 N N . LEU B 1 91 ? 14.5 -20.484 -10.727 1 96.88 91 LEU B N 1
ATOM 2287 C CA . LEU B 1 91 ? 13.867 -19.172 -10.789 1 96.88 91 LEU B CA 1
ATOM 2288 C C . LEU B 1 91 ? 13.469 -18.703 -9.398 1 96.88 91 LEU B C 1
ATOM 2290 O O . LEU B 1 91 ? 13.781 -17.562 -9.016 1 96.88 91 LEU B O 1
ATOM 2294 N N . PRO B 1 92 ? 12.82 -19.594 -8.609 1 97.69 92 PRO B N 1
ATOM 2295 C CA . PRO B 1 92 ? 12.406 -19.109 -7.293 1 97.69 92 PRO B CA 1
ATOM 2296 C C . PRO B 1 92 ? 13.578 -18.578 -6.469 1 97.69 92 PRO B C 1
ATOM 2298 O O . PRO B 1 92 ? 13.477 -17.5 -5.867 1 97.69 92 PRO B O 1
ATOM 2301 N N . GLY B 1 93 ? 14.648 -19.297 -6.469 1 98.19 93 GLY B N 1
ATOM 2302 C CA . GLY B 1 93 ? 15.828 -18.875 -5.73 1 98.19 93 GLY B CA 1
ATOM 2303 C C . GLY B 1 93 ? 16.438 -17.594 -6.27 1 98.19 93 GLY B C 1
ATOM 2304 O O . GLY B 1 93 ? 16.812 -16.703 -5.496 1 98.19 93 GLY B O 1
ATOM 2305 N N . ARG B 1 94 ? 16.516 -17.469 -7.562 1 98.12 94 ARG B N 1
ATOM 2306 C CA . ARG B 1 94 ? 17.109 -16.297 -8.195 1 98.12 94 ARG B CA 1
ATOM 2307 C C . ARG B 1 94 ? 16.25 -15.055 -7.961 1 98.12 94 ARG B C 1
ATOM 2309 O O . ARG B 1 94 ? 16.781 -13.977 -7.672 1 98.12 94 ARG B O 1
ATOM 2316 N N . ILE B 1 95 ? 14.953 -15.18 -8.086 1 98.69 95 ILE B N 1
ATOM 2317 C CA . ILE B 1 95 ? 14.055 -14.062 -7.824 1 98.69 95 ILE B CA 1
ATOM 2318 C C . ILE B 1 95 ? 14.164 -13.633 -6.363 1 98.69 95 ILE B C 1
ATOM 2320 O O . ILE B 1 95 ? 14.227 -12.438 -6.062 1 98.69 95 ILE B O 1
ATOM 2324 N N . ALA B 1 96 ? 14.242 -14.625 -5.488 1 98.75 96 ALA B N 1
ATOM 2325 C CA . ALA B 1 96 ? 14.312 -14.344 -4.055 1 98.75 96 ALA B CA 1
ATOM 2326 C C . ALA B 1 96 ? 15.57 -13.555 -3.713 1 98.75 96 ALA B C 1
ATOM 2328 O O . ALA B 1 96 ? 15.555 -12.711 -2.812 1 98.75 96 ALA B O 1
ATOM 2329 N N . ILE B 1 97 ? 16.656 -13.812 -4.398 1 98.69 97 ILE B N 1
ATOM 2330 C CA . ILE B 1 97 ? 17.891 -13.094 -4.148 1 98.69 97 ILE B CA 1
ATOM 2331 C C . ILE B 1 97 ? 17.688 -11.602 -4.391 1 98.69 97 ILE B C 1
ATOM 2333 O O . ILE B 1 97 ? 18.047 -10.773 -3.551 1 98.69 97 ILE B O 1
ATOM 2337 N N . GLY B 1 98 ? 17.094 -11.242 -5.531 1 98.75 98 GLY B N 1
ATOM 2338 C CA . GLY B 1 98 ? 16.844 -9.852 -5.848 1 98.75 98 GLY B CA 1
ATOM 2339 C C . GLY B 1 98 ? 15.906 -9.18 -4.855 1 98.75 98 GLY B C 1
ATOM 2340 O O . GLY B 1 98 ? 16.188 -8.07 -4.383 1 98.75 98 GLY B O 1
ATOM 2341 N N . LEU B 1 99 ? 14.836 -9.844 -4.531 1 98.88 99 LEU B N 1
ATOM 2342 C CA . LEU B 1 99 ? 13.852 -9.289 -3.609 1 98.88 99 LEU B CA 1
ATOM 2343 C C . LEU B 1 99 ? 14.43 -9.188 -2.201 1 98.88 99 LEU B C 1
ATOM 2345 O O . LEU B 1 99 ? 14.125 -8.234 -1.472 1 98.88 99 LEU B O 1
ATOM 2349 N N . THR B 1 100 ? 15.195 -10.156 -1.793 1 98.94 100 THR B N 1
ATOM 2350 C CA . THR B 1 100 ? 15.859 -10.117 -0.492 1 98.94 100 THR B CA 1
ATOM 2351 C C . THR B 1 100 ? 16.75 -8.891 -0.378 1 98.94 100 THR B C 1
ATOM 2353 O O . THR B 1 100 ? 16.781 -8.219 0.657 1 98.94 100 THR B O 1
ATOM 2356 N N . ALA B 1 101 ? 17.5 -8.594 -1.384 1 98.94 101 ALA B N 1
ATOM 2357 C CA . ALA B 1 101 ? 18.391 -7.434 -1.369 1 98.94 101 ALA B CA 1
ATOM 2358 C C . ALA B 1 101 ? 17.609 -6.145 -1.145 1 98.94 101 ALA B C 1
ATOM 2360 O O . ALA B 1 101 ? 18.047 -5.262 -0.403 1 98.94 101 ALA B O 1
ATOM 2361 N N . ILE B 1 102 ? 16.484 -6.062 -1.765 1 98.94 102 ILE B N 1
ATOM 2362 C CA . ILE B 1 102 ? 15.641 -4.887 -1.62 1 98.94 102 ILE B CA 1
ATOM 2363 C C . ILE B 1 102 ? 15.125 -4.793 -0.185 1 98.94 102 ILE B C 1
ATOM 2365 O O . ILE B 1 102 ? 15.25 -3.752 0.461 1 98.94 102 ILE B O 1
ATOM 2369 N N . PHE B 1 103 ? 14.602 -5.898 0.357 1 98.94 103 PHE B N 1
ATOM 2370 C CA . PHE B 1 103 ? 14.07 -5.891 1.715 1 98.94 103 PHE B CA 1
ATOM 2371 C C . PHE B 1 103 ? 15.188 -5.68 2.73 1 98.94 103 PHE B C 1
ATOM 2373 O O . PHE B 1 103 ? 14.969 -5.055 3.773 1 98.94 103 PHE B O 1
ATOM 2380 N N . GLN B 1 104 ? 16.359 -6.191 2.43 1 98.94 104 GLN B N 1
ATOM 2381 C CA . GLN B 1 104 ? 17.5 -5.953 3.312 1 98.94 104 GLN B CA 1
ATOM 2382 C C . GLN B 1 104 ? 17.844 -4.465 3.383 1 98.94 104 GLN B C 1
ATOM 2384 O O . GLN B 1 104 ? 18.141 -3.943 4.461 1 98.94 104 GLN B O 1
ATOM 2389 N N . PHE B 1 105 ? 17.812 -3.867 2.254 1 98.94 105 PHE B N 1
ATOM 2390 C CA . PHE B 1 105 ? 18.016 -2.424 2.203 1 98.94 105 PHE B CA 1
ATOM 2391 C C . PHE B 1 105 ? 16.969 -1.697 3.041 1 98.94 105 PHE B C 1
ATOM 2393 O O . PHE B 1 105 ? 17.312 -0.817 3.836 1 98.94 105 PHE B O 1
ATOM 2400 N N . PHE B 1 106 ? 15.68 -2.064 2.877 1 98.94 106 PHE B N 1
ATOM 2401 C CA . PHE B 1 106 ? 14.609 -1.467 3.672 1 98.94 106 PHE B CA 1
ATOM 2402 C C . PHE B 1 106 ? 14.867 -1.671 5.16 1 98.94 106 PHE B C 1
ATOM 2404 O O . PHE B 1 106 ? 14.711 -0.741 5.953 1 98.94 106 PHE B O 1
ATOM 2411 N N . TYR B 1 107 ? 15.258 -2.865 5.484 1 98.81 107 TYR B N 1
ATOM 2412 C CA . TYR B 1 107 ? 15.453 -3.275 6.871 1 98.81 107 TYR B CA 1
ATOM 2413 C C . TYR B 1 107 ? 16.625 -2.525 7.5 1 98.81 107 TYR B C 1
ATOM 2415 O O . TYR B 1 107 ? 16.516 -2.031 8.625 1 98.81 107 TYR B O 1
ATOM 2423 N N . ASP B 1 108 ? 17.688 -2.396 6.758 1 98.62 108 ASP B N 1
ATOM 2424 C CA . ASP B 1 108 ? 18.906 -1.764 7.262 1 98.62 108 ASP B CA 1
ATOM 2425 C C . ASP B 1 108 ? 18.734 -0.248 7.352 1 98.62 108 ASP B C 1
ATOM 2427 O O . ASP B 1 108 ? 19.484 0.422 8.078 1 98.62 108 ASP B O 1
ATOM 2431 N N . ASN B 1 109 ? 17.844 0.282 6.594 1 98.62 109 ASN B N 1
ATOM 2432 C CA . ASN B 1 109 ? 17.641 1.724 6.504 1 98.62 109 ASN B CA 1
ATOM 2433 C C . ASN B 1 109 ? 16.172 2.1 6.762 1 98.62 109 ASN B C 1
ATOM 2435 O O . ASN B 1 109 ? 15.547 2.752 5.934 1 98.62 109 ASN B O 1
ATOM 2439 N N . ARG B 1 110 ? 15.75 1.787 7.895 1 98.5 110 ARG B N 1
ATOM 2440 C CA . ARG B 1 110 ? 14.328 1.895 8.234 1 98.5 110 ARG B CA 1
ATOM 2441 C C . ARG B 1 110 ? 13.852 3.336 8.125 1 98.5 110 ARG B C 1
ATOM 2443 O O . ARG B 1 110 ? 12.82 3.607 7.512 1 98.5 110 ARG B O 1
ATOM 2450 N N . SER B 1 111 ? 14.633 4.227 8.688 1 98.75 111 SER B N 1
ATOM 2451 C CA . SER B 1 111 ? 14.242 5.633 8.672 1 98.75 111 SER B CA 1
ATOM 2452 C C . SER B 1 111 ? 14.219 6.184 7.254 1 98.75 111 SER B C 1
ATOM 2454 O O . SER B 1 111 ? 13.273 6.871 6.867 1 98.75 111 SER B O 1
ATOM 2456 N N . LEU B 1 112 ? 15.242 5.855 6.527 1 98.81 112 LEU B N 1
ATOM 2457 C CA . LEU B 1 112 ? 15.32 6.281 5.133 1 98.81 112 LEU B CA 1
ATOM 2458 C C . LEU B 1 112 ? 14.156 5.711 4.328 1 98.81 112 LEU B C 1
ATOM 2460 O O . LEU B 1 112 ? 13.555 6.414 3.516 1 98.81 112 LEU B O 1
ATOM 2464 N N . THR B 1 113 ? 13.828 4.457 4.574 1 98.94 113 THR B N 1
ATOM 2465 C CA . THR B 1 113 ? 12.734 3.795 3.873 1 98.94 113 THR B CA 1
ATOM 2466 C C . THR B 1 113 ? 11.398 4.438 4.234 1 98.94 113 THR B C 1
ATOM 2468 O O . THR B 1 113 ? 10.555 4.668 3.361 1 98.94 113 THR B O 1
ATOM 2471 N N . LYS B 1 114 ? 11.195 4.707 5.469 1 98.69 114 LYS B N 1
ATOM 2472 C CA . LYS B 1 114 ? 9.977 5.383 5.895 1 98.69 114 LYS B CA 1
ATOM 2473 C C . LYS B 1 114 ? 9.797 6.711 5.16 1 98.69 114 LYS B C 1
ATOM 2475 O O . LYS B 1 114 ? 8.703 7.02 4.688 1 98.69 114 LYS B O 1
ATOM 2480 N N . ILE B 1 115 ? 10.836 7.43 4.996 1 98.5 115 ILE B N 1
ATOM 2481 C CA . ILE B 1 115 ? 10.805 8.727 4.332 1 98.5 115 ILE B CA 1
ATOM 2482 C C . ILE B 1 115 ? 10.484 8.547 2.854 1 98.5 115 ILE B C 1
ATOM 2484 O O . ILE B 1 115 ? 9.547 9.156 2.336 1 98.5 115 ILE B O 1
ATOM 2488 N N . GLY B 1 116 ? 11.219 7.676 2.193 1 98.69 116 GLY B N 1
ATOM 2489 C CA . GLY B 1 116 ? 11.141 7.57 0.746 1 98.69 116 GLY B CA 1
ATOM 2490 C C . GLY B 1 116 ? 9.914 6.816 0.268 1 98.69 116 GLY B C 1
ATOM 2491 O O . GLY B 1 116 ? 9.344 7.145 -0.775 1 98.69 116 GLY B O 1
ATOM 2492 N N . LEU B 1 117 ? 9.453 5.82 1.071 1 98.5 117 LEU B N 1
ATOM 2493 C CA . LEU B 1 117 ? 8.398 4.926 0.621 1 98.5 117 LEU B CA 1
ATOM 2494 C C . LEU B 1 117 ? 7.031 5.422 1.083 1 98.5 117 LEU B C 1
ATOM 2496 O O . LEU B 1 117 ? 6.016 5.145 0.443 1 98.5 117 LEU B O 1
ATOM 2500 N N . TYR B 1 118 ? 7.016 6.285 2.16 1 97.31 118 TYR B N 1
ATOM 2501 C CA . TYR B 1 118 ? 5.715 6.559 2.768 1 97.31 118 TYR B CA 1
ATOM 2502 C C . TYR B 1 118 ? 5.512 8.055 2.967 1 97.31 118 TYR B C 1
ATOM 2504 O O . TYR B 1 118 ? 4.441 8.586 2.666 1 97.31 118 TYR B O 1
ATOM 2512 N N . LEU B 1 119 ? 6.5 8.797 3.395 1 96.56 119 LEU B N 1
ATOM 2513 C CA . LEU B 1 119 ? 6.254 10.094 4.008 1 96.56 119 LEU B CA 1
ATOM 2514 C C . LEU B 1 119 ? 6.473 11.219 3.002 1 96.56 119 LEU B C 1
ATOM 2516 O O . LEU B 1 119 ? 5.758 12.227 3.021 1 96.56 119 LEU B O 1
ATOM 2520 N N . SER B 1 120 ? 7.516 11.016 2.137 1 97.69 120 SER B N 1
ATOM 2521 C CA . SER B 1 120 ? 7.879 12.102 1.234 1 97.69 120 SER B CA 1
ATOM 2522 C C . SER B 1 120 ? 6.777 12.367 0.212 1 97.69 120 SER B C 1
ATOM 2524 O O . SER B 1 120 ? 6.078 11.438 -0.203 1 97.69 120 SER B O 1
ATOM 2526 N N . ASP B 1 121 ? 6.738 13.562 -0.21 1 96.12 121 ASP B N 1
ATOM 2527 C CA . ASP B 1 121 ? 5.816 13.922 -1.281 1 96.12 121 ASP B CA 1
ATOM 2528 C C . ASP B 1 121 ? 6.172 13.203 -2.58 1 96.12 121 ASP B C 1
ATOM 2530 O O . ASP B 1 121 ? 5.352 13.133 -3.498 1 96.12 121 ASP B O 1
ATOM 2534 N N . ASP B 1 122 ? 7.371 12.672 -2.656 1 98.06 122 ASP B N 1
ATOM 2535 C CA . ASP B 1 122 ? 7.855 11.992 -3.857 1 98.06 122 ASP B CA 1
ATOM 2536 C C . ASP B 1 122 ? 7.598 10.492 -3.785 1 98.06 122 ASP B C 1
ATOM 2538 O O . ASP B 1 122 ? 7.887 9.758 -4.734 1 98.06 122 ASP B O 1
ATOM 2542 N N . ALA B 1 123 ? 7.055 10.047 -2.689 1 98.44 123 ALA B N 1
ATOM 2543 C CA . ALA B 1 123 ? 6.914 8.609 -2.465 1 98.44 123 ALA B CA 1
ATOM 2544 C C . ALA B 1 123 ? 6.145 7.953 -3.605 1 98.44 123 ALA B C 1
ATOM 2546 O O . ALA B 1 123 ? 6.559 6.914 -4.121 1 98.44 123 ALA B O 1
ATOM 2547 N N . GLU B 1 124 ? 5.062 8.555 -4.039 1 97.94 124 GLU B N 1
ATOM 2548 C CA . GLU B 1 124 ? 4.258 7.977 -5.113 1 97.94 124 GLU B CA 1
ATOM 2549 C C . GLU B 1 124 ? 5.023 7.965 -6.434 1 97.94 124 GLU B C 1
ATOM 2551 O O . GLU B 1 124 ? 4.957 6.988 -7.184 1 97.94 124 GLU B O 1
ATOM 2556 N N . GLU B 1 125 ? 5.641 9.047 -6.695 1 98.44 125 GLU B N 1
ATOM 2557 C CA . GLU B 1 125 ? 6.445 9.109 -7.91 1 98.44 125 GLU B CA 1
ATOM 2558 C C . GLU B 1 125 ? 7.555 8.062 -7.898 1 98.44 125 GLU B C 1
ATOM 2560 O O . GLU B 1 125 ? 7.824 7.422 -8.914 1 98.44 125 GLU B O 1
ATOM 2565 N N . ILE B 1 126 ? 8.188 7.895 -6.773 1 98.81 126 ILE B N 1
ATOM 2566 C CA . ILE B 1 126 ? 9.227 6.883 -6.625 1 98.81 126 ILE B CA 1
ATOM 2567 C C . ILE B 1 126 ? 8.633 5.496 -6.883 1 98.81 126 ILE B C 1
ATOM 2569 O O . ILE B 1 126 ? 9.203 4.707 -7.645 1 98.81 126 ILE B O 1
ATOM 2573 N N . LYS B 1 127 ? 7.516 5.188 -6.297 1 98.88 127 LYS B N 1
ATOM 2574 C CA . LYS B 1 127 ? 6.879 3.889 -6.5 1 98.88 127 LYS B CA 1
ATOM 2575 C C . LYS B 1 127 ? 6.496 3.689 -7.965 1 98.88 127 LYS B C 1
ATOM 2577 O O . LYS B 1 127 ? 6.637 2.59 -8.508 1 98.88 127 LYS B O 1
ATOM 2582 N N . ASN B 1 128 ? 6.035 4.754 -8.609 1 98.75 128 ASN B N 1
ATOM 2583 C CA . ASN B 1 128 ? 5.715 4.66 -10.031 1 98.75 128 ASN B CA 1
ATOM 2584 C C . ASN B 1 128 ? 6.953 4.348 -10.867 1 98.75 128 ASN B C 1
ATOM 2586 O O . ASN B 1 128 ? 6.887 3.555 -11.805 1 98.75 128 ASN B O 1
ATOM 2590 N N . ASP B 1 129 ? 8.031 4.98 -10.523 1 98.81 129 ASP B N 1
ATOM 2591 C CA . ASP B 1 129 ? 9.289 4.703 -11.203 1 98.81 129 ASP B CA 1
ATOM 2592 C C . ASP B 1 129 ? 9.711 3.246 -11.008 1 98.81 129 ASP B C 1
ATOM 2594 O O . ASP B 1 129 ? 10.156 2.592 -11.953 1 98.81 129 ASP B O 1
ATOM 2598 N N . ILE B 1 130 ? 9.555 2.805 -9.844 1 98.94 130 ILE B N 1
ATOM 2599 C CA . ILE B 1 130 ? 9.938 1.435 -9.523 1 98.94 130 ILE B CA 1
ATOM 2600 C C . ILE B 1 130 ? 9.031 0.457 -10.266 1 98.94 130 ILE B C 1
ATOM 2602 O O . ILE B 1 130 ? 9.5 -0.559 -10.789 1 98.94 130 ILE B O 1
ATOM 2606 N N . VAL B 1 131 ? 7.77 0.736 -10.336 1 98.94 131 VAL B N 1
ATOM 2607 C CA . VAL B 1 131 ? 6.828 -0.089 -11.086 1 98.94 131 VAL B CA 1
ATOM 2608 C C . VAL B 1 131 ? 7.281 -0.187 -12.539 1 98.94 131 VAL B C 1
ATOM 2610 O O . VAL B 1 131 ? 7.242 -1.265 -13.141 1 98.94 131 VAL B O 1
ATOM 2613 N N . GLN B 1 132 ? 7.68 0.923 -13.078 1 98.88 132 GLN B N 1
ATOM 2614 C CA . GLN B 1 132 ? 8.148 0.916 -14.461 1 98.88 132 GLN B CA 1
ATOM 2615 C C . GLN B 1 132 ? 9.367 0.019 -14.617 1 98.88 132 GLN B C 1
ATOM 2617 O O . GLN B 1 132 ? 9.445 -0.772 -15.562 1 98.88 132 GLN B O 1
ATOM 2622 N N . LEU B 1 133 ? 10.297 0.118 -13.711 1 98.94 133 LEU B N 1
ATOM 2623 C CA . LEU B 1 133 ? 11.5 -0.708 -13.766 1 98.94 133 LEU B CA 1
ATOM 2624 C C . LEU B 1 133 ? 11.148 -2.184 -13.602 1 98.94 133 LEU B C 1
ATOM 2626 O O . LEU B 1 133 ? 11.672 -3.029 -14.336 1 98.94 133 LEU B O 1
ATOM 2630 N N . ILE B 1 134 ? 10.297 -2.496 -12.68 1 98.94 134 ILE B N 1
ATOM 2631 C CA . ILE B 1 134 ? 9.883 -3.879 -12.461 1 98.94 134 ILE B CA 1
ATOM 2632 C C . ILE B 1 134 ? 9.148 -4.402 -13.695 1 98.94 134 ILE B C 1
ATOM 2634 O O . ILE B 1 134 ? 9.336 -5.555 -14.094 1 98.94 134 ILE B O 1
ATOM 2638 N N . THR B 1 135 ? 8.289 -3.576 -14.258 1 98.94 135 THR B N 1
ATOM 2639 C CA . THR B 1 135 ? 7.566 -3.967 -15.469 1 98.94 135 THR B CA 1
ATOM 2640 C C . THR B 1 135 ? 8.539 -4.352 -16.578 1 98.94 135 THR B C 1
ATOM 2642 O O . THR B 1 135 ? 8.367 -5.387 -17.219 1 98.94 135 THR B O 1
ATOM 2645 N N . GLU B 1 136 ? 9.531 -3.566 -16.766 1 98.81 136 GLU B N 1
ATOM 2646 C CA . GLU B 1 136 ? 10.531 -3.844 -17.797 1 98.81 136 GLU B CA 1
ATOM 2647 C C . GLU B 1 136 ? 11.25 -5.164 -17.516 1 98.81 136 GLU B C 1
ATOM 2649 O O . GLU B 1 136 ? 11.453 -5.965 -18.438 1 98.81 136 GLU B O 1
ATOM 2654 N N . ASN B 1 137 ? 11.625 -5.359 -16.266 1 98.75 137 ASN B N 1
ATOM 2655 C CA . ASN B 1 137 ? 12.227 -6.637 -15.898 1 98.75 137 ASN B CA 1
ATOM 2656 C C . ASN B 1 137 ? 11.297 -7.805 -16.219 1 98.75 137 ASN B C 1
ATOM 2658 O O . ASN B 1 137 ? 11.695 -8.75 -16.906 1 98.75 137 ASN B O 1
ATOM 2662 N N . LEU B 1 138 ? 10.062 -7.711 -15.797 1 98.75 138 LEU B N 1
ATOM 2663 C CA . LEU B 1 138 ? 9.102 -8.805 -15.914 1 98.75 138 LEU B CA 1
ATOM 2664 C C . LEU B 1 138 ? 8.781 -9.086 -17.375 1 98.75 138 LEU B C 1
ATOM 2666 O O . LEU B 1 138 ? 8.617 -10.25 -17.766 1 98.75 138 LEU B O 1
ATOM 2670 N N . GLU B 1 139 ? 8.641 -8.039 -18.141 1 98.62 139 GLU B N 1
ATOM 2671 C CA . GLU B 1 139 ? 8.375 -8.219 -19.578 1 98.62 139 GLU B CA 1
ATOM 2672 C C . GLU B 1 139 ? 9.531 -8.938 -20.266 1 98.62 139 GLU B C 1
ATOM 2674 O O . GLU B 1 139 ? 9.312 -9.805 -21.109 1 98.62 139 GLU B O 1
ATOM 2679 N N . SER B 1 140 ? 10.727 -8.539 -19.984 1 98.12 140 SER B N 1
ATOM 2680 C CA . SER B 1 140 ? 11.891 -9.234 -20.516 1 98.12 140 SER B CA 1
ATOM 2681 C C . SER B 1 140 ? 11.906 -10.695 -20.078 1 98.12 140 SER B C 1
ATOM 2683 O O . SER B 1 140 ? 12.141 -11.586 -20.906 1 98.12 140 SER B O 1
ATOM 2685 N N . GLU B 1 141 ? 11.664 -10.961 -18.844 1 98.19 141 GLU B N 1
ATOM 2686 C CA . GLU B 1 141 ? 11.648 -12.305 -18.281 1 98.19 141 GLU B CA 1
ATOM 2687 C C . GLU B 1 141 ? 10.531 -13.148 -18.875 1 98.19 141 GLU B C 1
ATOM 2689 O O . GLU B 1 141 ? 10.688 -14.352 -19.078 1 98.19 141 GLU B O 1
ATOM 2694 N N . GLN B 1 142 ? 9.43 -12.516 -19.125 1 97.69 142 GLN B N 1
ATOM 2695 C CA . GLN B 1 142 ? 8.336 -13.188 -19.828 1 97.69 142 GLN B CA 1
ATOM 2696 C C . GLN B 1 142 ? 8.734 -13.578 -21.234 1 97.69 142 GLN B C 1
ATOM 2698 O O . GLN B 1 142 ? 8.438 -14.688 -21.688 1 97.69 142 GLN B O 1
ATOM 2703 N N . ARG B 1 143 ? 9.391 -12.703 -21.938 1 97 143 ARG B N 1
ATOM 2704 C CA . ARG B 1 143 ? 9.883 -12.992 -23.281 1 97 143 ARG B CA 1
ATOM 2705 C C . ARG B 1 143 ? 10.883 -14.141 -23.266 1 97 143 ARG B C 1
ATOM 2707 O O . ARG B 1 143 ? 10.961 -14.922 -24.219 1 97 143 ARG B O 1
ATOM 2714 N N . ASP B 1 144 ? 11.578 -14.273 -22.188 1 97.06 144 ASP B N 1
ATOM 2715 C CA . ASP B 1 144 ? 12.562 -15.336 -22.031 1 97.06 144 ASP B CA 1
ATOM 2716 C C . ASP B 1 144 ? 11.883 -16.656 -21.688 1 97.06 144 ASP B C 1
ATOM 2718 O O . ASP B 1 144 ? 12.555 -17.688 -21.516 1 97.06 144 ASP B O 1
ATOM 2722 N N . GLY B 1 145 ? 10.625 -16.625 -21.469 1 97.06 145 GLY B N 1
ATOM 2723 C CA . GLY B 1 145 ? 9.859 -17.844 -21.266 1 97.06 145 GLY B CA 1
ATOM 2724 C C . GLY B 1 145 ? 9.742 -18.234 -19.797 1 97.06 145 GLY B C 1
ATOM 2725 O O . GLY B 1 145 ? 9.328 -19.359 -19.484 1 97.06 145 GLY B O 1
ATOM 2726 N N . TYR B 1 146 ? 10.062 -17.344 -18.844 1 97.44 146 TYR B N 1
ATOM 2727 C CA . TYR B 1 146 ? 10.086 -17.672 -17.422 1 97.44 146 TYR B CA 1
ATOM 2728 C C . TYR B 1 146 ? 8.688 -17.609 -16.828 1 97.44 146 TYR B C 1
ATOM 2730 O O . TYR B 1 146 ? 8.406 -18.234 -15.805 1 97.44 146 TYR B O 1
ATOM 2738 N N . PHE B 1 147 ? 7.816 -16.766 -17.469 1 97.94 147 PHE B N 1
ATOM 2739 C CA . PHE B 1 147 ? 6.488 -16.531 -16.922 1 97.94 147 PHE B CA 1
ATOM 2740 C C . PHE B 1 147 ? 5.414 -16.75 -17.969 1 97.94 147 PHE B C 1
ATOM 2742 O O . PHE B 1 147 ? 5.691 -16.656 -19.172 1 97.94 147 PHE B O 1
ATOM 2749 N N . ARG B 1 148 ? 4.168 -17.078 -17.484 1 96.19 148 ARG B N 1
ATOM 2750 C CA . ARG B 1 148 ? 3.041 -17.234 -18.406 1 96.19 148 ARG B CA 1
ATOM 2751 C C . ARG B 1 148 ? 2.834 -15.961 -19.219 1 96.19 148 ARG B C 1
ATOM 2753 O O . ARG B 1 148 ? 2.996 -14.852 -18.719 1 96.19 148 ARG B O 1
ATOM 2760 N N . THR B 1 149 ? 2.35 -16.094 -20.406 1 95.81 149 THR B N 1
ATOM 2761 C CA . THR B 1 149 ? 2.312 -14.992 -21.375 1 95.81 149 THR B CA 1
ATOM 2762 C C . THR B 1 149 ? 0.983 -14.25 -21.281 1 95.81 149 THR B C 1
ATOM 2764 O O . THR B 1 149 ? 0.846 -13.148 -21.828 1 95.81 149 THR B O 1
ATOM 2767 N N . ASN B 1 150 ? 0.01 -14.789 -20.625 1 96.5 150 ASN B N 1
ATOM 2768 C CA . ASN B 1 150 ? -1.332 -14.219 -20.625 1 96.5 150 ASN B CA 1
ATOM 2769 C C . ASN B 1 150 ? -1.564 -13.336 -19.406 1 96.5 150 ASN B C 1
ATOM 2771 O O . ASN B 1 150 ? -2.707 -13.133 -18.984 1 96.5 150 ASN B O 1
ATOM 2775 N N . VAL B 1 151 ? -0.495 -12.883 -18.828 1 97.62 151 VAL B N 1
ATOM 2776 C CA . VAL B 1 151 ? -0.592 -12 -17.672 1 97.62 151 VAL B CA 1
ATOM 2777 C C . VAL B 1 151 ? 0.03 -10.648 -18 1 97.62 151 VAL B C 1
ATOM 2779 O O . VAL B 1 151 ? 1.119 -10.578 -18.578 1 97.62 151 VAL B O 1
ATOM 2782 N N . GLU B 1 152 ? -0.641 -9.586 -17.609 1 97.94 152 GLU B N 1
ATOM 2783 C CA . GLU B 1 152 ? -0.119 -8.234 -17.797 1 97.94 152 GLU B CA 1
ATOM 2784 C C . GLU B 1 152 ? 0.935 -7.895 -16.75 1 97.94 152 GLU B C 1
ATOM 2786 O O . GLU B 1 152 ? 0.611 -7.707 -15.578 1 97.94 152 GLU B O 1
ATOM 2791 N N . MET B 1 153 ? 2.143 -7.676 -17.203 1 98.62 153 MET B N 1
ATOM 2792 C CA . MET B 1 153 ? 3.266 -7.566 -16.281 1 98.62 153 MET B CA 1
ATOM 2793 C C . MET B 1 153 ? 3.219 -6.246 -15.523 1 98.62 153 MET B C 1
ATOM 2795 O O . MET B 1 153 ? 3.678 -6.164 -14.383 1 98.62 153 MET B O 1
ATOM 2799 N N . ARG B 1 154 ? 2.639 -5.219 -16.094 1 98.69 154 ARG B N 1
ATOM 2800 C CA . ARG B 1 154 ? 2.498 -3.967 -15.352 1 98.69 154 ARG B CA 1
ATOM 2801 C C . ARG B 1 154 ? 1.611 -4.148 -14.125 1 98.69 154 ARG B C 1
ATOM 2803 O O . ARG B 1 154 ? 1.889 -3.59 -13.062 1 98.69 154 ARG B O 1
ATOM 2810 N N . THR B 1 155 ? 0.552 -4.953 -14.258 1 98.75 155 THR B N 1
ATOM 2811 C CA . THR B 1 155 ? -0.312 -5.242 -13.117 1 98.75 155 THR B CA 1
ATOM 2812 C C . THR B 1 155 ? 0.438 -6.047 -12.062 1 98.75 155 THR B C 1
ATOM 2814 O O . THR B 1 155 ? 0.288 -5.797 -10.867 1 98.75 155 THR B O 1
ATOM 2817 N N . VAL B 1 156 ? 1.24 -6.965 -12.516 1 98.88 156 VAL B N 1
ATOM 2818 C CA . VAL B 1 156 ? 2.062 -7.738 -11.594 1 98.88 156 VAL B CA 1
ATOM 2819 C C . VAL B 1 156 ? 3.018 -6.805 -10.844 1 98.88 156 VAL B C 1
ATOM 2821 O O . VAL B 1 156 ? 3.17 -6.91 -9.625 1 98.88 156 VAL B O 1
ATOM 2824 N N . ALA B 1 157 ? 3.629 -5.875 -11.594 1 98.94 157 ALA B N 1
ATOM 2825 C CA . ALA B 1 157 ? 4.566 -4.926 -10.992 1 98.94 157 ALA B CA 1
ATOM 2826 C C . ALA B 1 157 ? 3.873 -4.055 -9.953 1 98.94 157 ALA B C 1
ATOM 2828 O O . ALA B 1 157 ? 4.395 -3.861 -8.852 1 98.94 157 ALA B O 1
ATOM 2829 N N . GLU B 1 158 ? 2.725 -3.537 -10.281 1 98.94 158 GLU B N 1
ATOM 2830 C CA . GLU B 1 158 ? 1.937 -2.752 -9.336 1 98.94 158 GLU B CA 1
ATOM 2831 C C . GLU B 1 158 ? 1.595 -3.566 -8.094 1 98.94 158 GLU B C 1
ATOM 2833 O O . GLU B 1 158 ? 1.711 -3.072 -6.973 1 98.94 158 GLU B O 1
ATOM 2838 N N . SER B 1 159 ? 1.18 -4.789 -8.32 1 98.94 159 SER B N 1
ATOM 2839 C CA . SER B 1 159 ? 0.83 -5.672 -7.211 1 98.94 159 SER B CA 1
ATOM 2840 C C . SER B 1 159 ? 2.027 -5.914 -6.297 1 98.94 159 SER B C 1
ATOM 2842 O O . SER B 1 159 ? 1.903 -5.852 -5.074 1 98.94 159 SER B O 1
ATOM 2844 N N . LEU B 1 160 ? 3.162 -6.156 -6.914 1 98.94 160 LEU B N 1
ATOM 2845 C CA . LEU B 1 160 ? 4.371 -6.414 -6.137 1 98.94 160 LEU B CA 1
ATOM 2846 C C . LEU B 1 160 ? 4.754 -5.195 -5.305 1 98.94 160 LEU B C 1
ATOM 2848 O O . LEU B 1 160 ? 5.121 -5.328 -4.133 1 98.94 160 LEU B O 1
ATOM 2852 N N . VAL B 1 161 ? 4.676 -4.035 -5.859 1 98.94 161 VAL B N 1
ATOM 2853 C CA . VAL B 1 161 ? 4.992 -2.818 -5.117 1 98.94 161 VAL B CA 1
ATOM 2854 C C . VAL B 1 161 ? 4.008 -2.646 -3.963 1 98.94 161 VAL B C 1
ATOM 2856 O O . VAL B 1 161 ? 4.402 -2.285 -2.852 1 98.94 161 VAL B O 1
ATOM 2859 N N . GLY B 1 162 ? 2.701 -2.922 -4.211 1 98.88 162 GLY B N 1
ATOM 2860 C CA . GLY B 1 162 ? 1.721 -2.896 -3.139 1 98.88 162 GLY B CA 1
ATOM 2861 C C . GLY B 1 162 ? 2.037 -3.869 -2.02 1 98.88 162 GLY B C 1
ATOM 2862 O O . GLY B 1 162 ? 1.916 -3.529 -0.84 1 98.88 162 GLY B O 1
ATOM 2863 N N . ILE B 1 163 ? 2.436 -5.02 -2.387 1 98.94 163 ILE B N 1
ATOM 2864 C CA . ILE B 1 163 ? 2.809 -6.051 -1.423 1 98.94 163 ILE B CA 1
ATOM 2865 C C . ILE B 1 163 ? 4.023 -5.59 -0.62 1 98.94 163 ILE B C 1
ATOM 2867 O O . ILE B 1 163 ? 4.023 -5.656 0.612 1 98.94 163 ILE B O 1
ATOM 2871 N N . MET B 1 164 ? 5.027 -5.105 -1.302 1 98.88 164 MET B N 1
ATOM 2872 C CA . MET B 1 164 ? 6.238 -4.652 -0.622 1 98.88 164 MET B CA 1
ATOM 2873 C C . MET B 1 164 ? 5.918 -3.543 0.377 1 98.88 164 MET B C 1
ATOM 2875 O O . MET B 1 164 ? 6.406 -3.561 1.508 1 98.88 164 MET B O 1
ATOM 2879 N N . GLU B 1 165 ? 5.164 -2.652 -0.097 1 98.75 165 GLU B N 1
ATOM 2880 C CA . GLU B 1 165 ? 4.801 -1.53 0.765 1 98.75 165 GLU B CA 1
ATOM 2881 C C . GLU B 1 165 ? 4.094 -2.01 2.029 1 98.75 165 GLU B C 1
ATOM 2883 O O . GLU B 1 165 ? 4.441 -1.596 3.137 1 98.75 165 GLU B O 1
ATOM 2888 N N . ARG B 1 166 ? 3.166 -2.902 1.914 1 98.75 166 ARG B N 1
ATOM 2889 C CA . ARG B 1 166 ? 2.354 -3.381 3.029 1 98.75 166 ARG B CA 1
ATOM 2890 C C . ARG B 1 166 ? 3.174 -4.262 3.965 1 98.75 166 ARG B C 1
ATOM 2892 O O . ARG B 1 166 ? 3.164 -4.062 5.18 1 98.75 166 ARG B O 1
ATOM 2899 N N . LEU B 1 167 ? 3.918 -5.164 3.447 1 98.88 167 LEU B N 1
ATOM 2900 C CA . LEU B 1 167 ? 4.629 -6.121 4.285 1 98.88 167 LEU B CA 1
ATOM 2901 C C . LEU B 1 167 ? 5.82 -5.465 4.977 1 98.88 167 LEU B C 1
ATOM 2903 O O . LEU B 1 167 ? 6.219 -5.883 6.066 1 98.88 167 LEU B O 1
ATOM 2907 N N . THR B 1 168 ? 6.375 -4.441 4.348 1 98.88 168 THR B N 1
ATOM 2908 C CA . THR B 1 168 ? 7.422 -3.68 5.023 1 98.88 168 THR B CA 1
ATOM 2909 C C . THR B 1 168 ? 6.887 -3.047 6.305 1 98.88 168 THR B C 1
ATOM 2911 O O . THR B 1 168 ? 7.5 -3.172 7.367 1 98.88 168 THR B O 1
ATOM 2914 N N . ALA B 1 169 ? 5.77 -2.461 6.23 1 98.12 169 ALA B N 1
ATOM 2915 C CA . ALA B 1 169 ? 5.184 -1.771 7.375 1 98.12 169 ALA B CA 1
ATOM 2916 C C . ALA B 1 169 ? 4.703 -2.766 8.43 1 98.12 169 ALA B C 1
ATOM 2918 O O . ALA B 1 169 ? 4.863 -2.531 9.633 1 98.12 169 ALA B O 1
ATOM 2919 N N . THR B 1 170 ? 4.188 -3.906 8.039 1 98.44 170 THR B N 1
ATOM 2920 C CA . THR B 1 170 ? 3.453 -4.75 8.977 1 98.44 170 THR B CA 1
ATOM 2921 C C . THR B 1 170 ? 4.348 -5.859 9.516 1 98.44 170 THR B C 1
ATOM 2923 O O . THR B 1 170 ? 4.113 -6.367 10.617 1 98.44 170 THR B O 1
ATOM 2926 N N . TYR B 1 171 ? 5.363 -6.234 8.727 1 98.69 171 TYR B N 1
ATOM 2927 C CA . TYR B 1 171 ? 6.195 -7.348 9.172 1 98.69 171 TYR B CA 1
ATOM 2928 C C . TYR B 1 171 ? 7.641 -6.906 9.367 1 98.69 171 TYR B C 1
ATOM 2930 O O . TYR B 1 171 ? 8.219 -7.102 10.438 1 98.69 171 TYR B O 1
ATOM 2938 N N . LEU B 1 172 ? 8.188 -6.293 8.328 1 98.56 172 LEU B N 1
ATOM 2939 C CA . LEU B 1 172 ? 9.625 -6.02 8.328 1 98.56 172 LEU B CA 1
ATOM 2940 C C . LEU B 1 172 ? 9.992 -5.031 9.43 1 98.56 172 LEU B C 1
ATOM 2942 O O . LEU B 1 172 ? 10.867 -5.316 10.25 1 98.56 172 LEU B O 1
ATOM 2946 N N . PHE B 1 173 ? 9.25 -3.938 9.523 1 98 173 PHE B N 1
ATOM 2947 C CA . PHE B 1 173 ? 9.555 -2.889 10.484 1 98 173 PHE B CA 1
ATOM 2948 C C . PHE B 1 173 ? 9.18 -3.328 11.898 1 98 173 PHE B C 1
ATOM 2950 O O . PHE B 1 173 ? 9.625 -2.727 12.883 1 98 173 PHE B O 1
ATOM 2957 N N . GLN B 1 174 ? 8.367 -4.336 11.969 1 97.88 174 GLN B N 1
ATOM 2958 C CA . GLN B 1 174 ? 7.957 -4.852 13.273 1 97.88 174 GLN B CA 1
ATOM 2959 C C . GLN B 1 174 ? 8.82 -6.035 13.688 1 97.88 174 GLN B C 1
ATOM 2961 O O . GLN B 1 174 ? 8.57 -6.668 14.719 1 97.88 174 GLN B O 1
ATOM 2966 N N . ASP B 1 175 ? 9.797 -6.34 12.922 1 98.19 175 ASP B N 1
ATOM 2967 C CA . ASP B 1 175 ? 10.75 -7.414 13.18 1 98.19 175 ASP B CA 1
ATOM 2968 C C . ASP B 1 175 ? 10.047 -8.758 13.312 1 98.19 175 ASP B C 1
ATOM 2970 O O . ASP B 1 175 ? 10.453 -9.602 14.117 1 98.19 175 ASP B O 1
ATOM 2974 N N . LYS B 1 176 ? 8.969 -8.93 12.594 1 98.44 176 LYS B N 1
ATOM 2975 C CA . LYS B 1 176 ? 8.211 -10.18 12.656 1 98.44 176 LYS B CA 1
ATOM 2976 C C . LYS B 1 176 ? 8.758 -11.195 11.656 1 98.44 176 LYS B C 1
ATOM 2978 O O . LYS B 1 176 ? 8.609 -12.406 11.859 1 98.44 176 LYS B O 1
ATOM 2983 N N . LYS B 1 177 ? 9.359 -10.703 10.594 1 98.5 177 LYS B N 1
ATOM 2984 C CA . LYS B 1 177 ? 9.992 -11.547 9.586 1 98.5 177 LYS B CA 1
ATOM 2985 C C . LYS B 1 177 ? 11.297 -10.922 9.086 1 98.5 177 LYS B C 1
ATOM 2987 O O . LYS B 1 177 ? 11.398 -9.703 8.969 1 98.5 177 LYS B O 1
ATOM 2992 N N . LYS B 1 178 ? 12.18 -11.766 8.734 1 98.62 178 LYS B N 1
ATOM 2993 C CA . LYS B 1 178 ? 13.438 -11.32 8.141 1 98.62 178 LYS B CA 1
ATOM 2994 C C . LYS B 1 178 ? 13.273 -11.055 6.648 1 98.62 178 LYS B C 1
ATOM 2996 O O . LYS B 1 178 ? 12.344 -11.555 6.02 1 98.62 178 LYS B O 1
ATOM 3001 N N . PRO B 1 179 ? 14.18 -10.242 6.137 1 98.88 179 PRO B N 1
ATOM 3002 C CA . PRO B 1 179 ? 14.109 -9.898 4.715 1 98.88 179 PRO B CA 1
ATOM 3003 C C . PRO B 1 179 ? 14.016 -11.125 3.812 1 98.88 179 PRO B C 1
ATOM 3005 O O . PRO B 1 179 ? 13.164 -11.18 2.924 1 98.88 179 PRO B O 1
ATOM 3008 N N . GLU B 1 180 ? 14.836 -12.078 4.059 1 98.81 180 GLU B N 1
ATOM 3009 C CA . GLU B 1 180 ? 14.859 -13.266 3.209 1 98.81 180 GLU B CA 1
ATOM 3010 C C . GLU B 1 180 ? 13.57 -14.07 3.344 1 98.81 180 GLU B C 1
ATOM 3012 O O . GLU B 1 180 ? 13.062 -14.602 2.357 1 98.81 180 GLU B O 1
ATOM 3017 N N . GLU B 1 181 ? 13.078 -14.18 4.531 1 98.62 181 GLU B N 1
ATOM 3018 C CA . GLU B 1 181 ? 11.828 -14.898 4.773 1 98.62 181 GLU B CA 1
ATOM 3019 C C . GLU B 1 181 ? 10.672 -14.25 4.02 1 98.62 181 GLU B C 1
ATOM 3021 O O . GLU B 1 181 ? 9.891 -14.938 3.359 1 98.62 181 GLU B O 1
ATOM 3026 N N . LEU B 1 182 ? 10.594 -12.984 4.074 1 98.69 182 LEU B N 1
ATOM 3027 C CA . LEU B 1 182 ? 9.539 -12.242 3.387 1 98.69 182 LEU B CA 1
ATOM 3028 C C . LEU B 1 182 ? 9.656 -12.414 1.876 1 98.69 182 LEU B C 1
ATOM 3030 O O . LEU B 1 182 ? 8.648 -12.656 1.199 1 98.69 182 LEU B O 1
ATOM 3034 N N . ALA B 1 183 ? 10.867 -12.25 1.373 1 98.88 183 ALA B N 1
ATOM 3035 C CA . ALA B 1 183 ? 11.109 -12.406 -0.058 1 98.88 183 ALA B CA 1
ATOM 3036 C C . ALA B 1 183 ? 10.664 -13.781 -0.541 1 98.88 183 ALA B C 1
ATOM 3038 O O . ALA B 1 183 ? 9.969 -13.898 -1.556 1 98.88 183 ALA B O 1
ATOM 3039 N N . ARG B 1 184 ? 10.992 -14.797 0.189 1 98.69 184 ARG B N 1
ATOM 3040 C CA . ARG B 1 184 ? 10.664 -16.172 -0.21 1 98.69 184 ARG B CA 1
ATOM 3041 C C . ARG B 1 184 ? 9.156 -16.391 -0.198 1 98.69 184 ARG B C 1
ATOM 3043 O O . ARG B 1 184 ? 8.625 -17.094 -1.068 1 98.69 184 ARG B O 1
ATOM 3050 N N . GLU B 1 185 ? 8.5 -15.859 0.76 1 98.69 185 GLU B N 1
ATOM 3051 C CA . GLU B 1 185 ? 7.047 -16.016 0.837 1 98.69 185 GLU B CA 1
ATOM 3052 C C . GLU B 1 185 ? 6.352 -15.305 -0.314 1 98.69 185 GLU B C 1
ATOM 3054 O O . GLU B 1 185 ? 5.383 -15.82 -0.879 1 98.69 185 GLU B O 1
ATOM 3059 N N . ILE B 1 186 ? 6.82 -14.125 -0.648 1 98.88 186 ILE B N 1
ATOM 3060 C CA . ILE B 1 186 ? 6.246 -13.383 -1.765 1 98.88 186 ILE B CA 1
ATOM 3061 C C . ILE B 1 186 ? 6.48 -14.141 -3.066 1 98.88 186 ILE B C 1
ATOM 3063 O O . ILE B 1 186 ? 5.566 -14.281 -3.885 1 98.88 186 ILE B O 1
ATOM 3067 N N . VAL B 1 187 ? 7.707 -14.609 -3.229 1 98.75 187 VAL B N 1
ATOM 3068 C CA . VAL B 1 187 ? 8.047 -15.352 -4.434 1 98.75 187 VAL B CA 1
ATOM 3069 C C . VAL B 1 187 ? 7.172 -16.594 -4.539 1 98.75 187 VAL B C 1
ATOM 3071 O O . VAL B 1 187 ? 6.621 -16.891 -5.602 1 98.75 187 VAL B O 1
ATOM 3074 N N . ASP B 1 188 ? 7.062 -17.312 -3.451 1 98.31 188 ASP B N 1
ATOM 3075 C CA . ASP B 1 188 ? 6.227 -18.516 -3.426 1 98.31 188 ASP B CA 1
ATOM 3076 C C . ASP B 1 188 ? 4.793 -18.188 -3.852 1 98.31 188 ASP B C 1
ATOM 3078 O O . ASP B 1 188 ? 4.219 -18.891 -4.691 1 98.31 188 ASP B O 1
ATOM 3082 N N . LEU B 1 189 ? 4.27 -17.156 -3.316 1 98.62 189 LEU B N 1
ATOM 3083 C CA . LEU B 1 189 ? 2.891 -16.75 -3.588 1 98.62 189 LEU B CA 1
ATOM 3084 C C . LEU B 1 189 ? 2.723 -16.328 -5.047 1 98.62 189 LEU B C 1
ATOM 3086 O O . LEU B 1 189 ? 1.836 -16.844 -5.738 1 98.62 189 LEU B O 1
ATOM 3090 N N . LEU B 1 190 ? 3.562 -15.453 -5.582 1 98.69 190 LEU B N 1
ATOM 3091 C CA . LEU B 1 190 ? 3.352 -14.852 -6.895 1 98.69 190 LEU B CA 1
ATOM 3092 C C . LEU B 1 190 ? 3.781 -15.805 -8.008 1 98.69 190 LEU B C 1
ATOM 3094 O O . LEU B 1 190 ? 3.256 -15.742 -9.117 1 98.69 190 LEU B O 1
ATOM 3098 N N . LEU B 1 191 ? 4.742 -16.688 -7.691 1 97.81 191 LEU B N 1
ATOM 3099 C CA . LEU B 1 191 ? 5.191 -17.625 -8.719 1 97.81 191 LEU B CA 1
ATOM 3100 C C . LEU B 1 191 ? 4.254 -18.812 -8.812 1 97.81 191 LEU B C 1
ATOM 3102 O O . LEU B 1 191 ? 3.869 -19.219 -9.914 1 97.81 191 LEU B O 1
ATOM 3106 N N . TYR B 1 192 ? 3.789 -19.359 -7.648 1 96.69 192 TYR B N 1
ATOM 3107 C CA . TYR B 1 192 ? 3.111 -20.656 -7.664 1 96.69 192 TYR B CA 1
ATOM 3108 C C . TYR B 1 192 ? 1.616 -20.484 -7.418 1 96.69 192 TYR B C 1
ATOM 3110 O O . TYR B 1 192 ? 0.827 -21.391 -7.723 1 96.69 192 TYR B O 1
ATOM 3118 N N . GLY B 1 193 ? 1.189 -19.359 -6.844 1 97.62 193 GLY B N 1
ATOM 3119 C CA . GLY B 1 193 ? -0.22 -19.141 -6.57 1 97.62 193 GLY B CA 1
ATOM 3120 C C . GLY B 1 193 ? -0.74 -19.969 -5.41 1 97.62 193 GLY B C 1
ATOM 3121 O O . GLY B 1 193 ? 0.04 -20.594 -4.688 1 97.62 193 GLY B O 1
ATOM 3122 N N . LEU B 1 194 ? -2.082 -19.953 -5.18 1 97.44 194 LEU B N 1
ATOM 3123 C CA . LEU B 1 194 ? -2.703 -20.578 -4.016 1 97.44 194 LEU B CA 1
ATOM 3124 C C . LEU B 1 194 ? -3.375 -21.891 -4.398 1 97.44 194 LEU B C 1
ATOM 3126 O O . LEU B 1 194 ? -3.734 -22.688 -3.527 1 97.44 194 LEU B O 1
ATOM 3130 N N . GLN B 1 195 ? -3.539 -22.094 -5.645 1 93.19 195 GLN B N 1
ATOM 3131 C CA . GLN B 1 195 ? -4.309 -23.25 -6.098 1 93.19 195 GLN B CA 1
ATOM 3132 C C . GLN B 1 195 ? -3.641 -24.547 -5.676 1 93.19 195 GLN B C 1
ATOM 3134 O O . GLN B 1 195 ? -2.416 -24.672 -5.742 1 93.19 195 GLN B O 1
ATOM 3139 N N . VAL B 1 196 ? -4.492 -25.5 -5.27 1 88.12 196 VAL B N 1
ATOM 3140 C CA . VAL B 1 196 ? -4.016 -26.844 -4.949 1 88.12 196 VAL B CA 1
ATOM 3141 C C . VAL B 1 196 ? -3.602 -27.562 -6.23 1 88.12 196 VAL B C 1
ATOM 3143 O O . VAL B 1 196 ? -4.266 -27.438 -7.262 1 88.12 196 VAL B O 1
ATOM 3146 N N . LYS B 1 197 ? -2.402 -28.062 -6.266 1 72.31 197 LYS B N 1
ATOM 3147 C CA . LYS B 1 197 ? -1.966 -28.859 -7.414 1 72.31 197 LYS B CA 1
ATOM 3148 C C . LYS B 1 197 ? -2.375 -30.312 -7.266 1 72.31 197 LYS B C 1
ATOM 3150 O O . LYS B 1 197 ? -2.48 -30.828 -6.148 1 72.31 197 LYS B O 1
#

Secondary structure (DSSP, 8-state):
--------SHHHHHHHHHHHHHHHHHHHHH-TTT--HHHHHHHHT--HHHHHHH-SSHHHHHHHHHHHHHHHHHHHHHHTPPPTT--GGGHHHHHHHHHHHHHHHHHHTHHHHIIIIIISTTHHHHHHHHHHHHHHHHHHHHHTTSB-TTS-HHHHHHHHHHHHHHHIIIIITTTSS-HHHHHHHHHHHHHH-SB--/---------HHHHHHHHHHHHHHHHHHHHH-TTT--HHHHHHHHT--HHHHHHH-SSHHHHHHHHHHHHHHHHHHHHHHTPPPTT--GGGHHHHHHHHHHHHHHHHHHTHHHHIIIIIISTTHHHHHHHHHHHHHHHHHHHHHTTSB-TTS-HHHHHHHHHHHHHHHIIIIITTTSS-HHHHHHHHHHHHHH-SB--

Nearest PDB structures (foldseek):
  5gpa-assembly1_A  TM=7.378E-01  e=2.482E-06  Halalkalibacterium halodurans C-125
  6en8-assembly1_C  TM=7.571E-01  e=3.133E-05  Sulfolobus acidocaldarius DSM 639
  6el2-assembly1_B  TM=7.236E-01  e=2.735E-05  Sulfolobus acidocaldarius
  6o6n-assembly1_A  TM=7.745E-01  e=6.465E-05  Mycobacterium tuberculosis
  2w53-assembly1_A  TM=7.411E-01  e=8.933E-04  Stenotrophomonas maltophilia

Radius of gyration: 24.87 Å; Cα contacts (8 Å, |Δi|>4): 463; chains: 2; bounding box: 87×65×46 Å

Solvent-accessible surface area (backbone atoms only — not comparable to full-atom values): 20939 Å² total; per-residue (Å²): 132,76,80,73,68,75,71,80,41,78,67,42,56,48,51,51,50,43,43,50,54,45,41,30,46,42,34,51,74,56,32,72,85,72,46,50,69,70,59,39,26,58,75,57,71,49,52,66,71,60,47,49,75,78,29,88,41,73,67,50,52,51,50,50,50,38,48,53,37,50,52,51,54,47,50,44,54,62,67,35,49,78,72,85,89,65,59,75,87,49,44,65,61,53,51,25,52,30,45,18,53,48,38,41,49,40,65,76,33,48,36,44,37,44,34,29,66,65,67,39,92,54,13,63,59,46,51,51,52,44,30,51,53,43,20,54,40,44,47,53,41,32,73,71,61,62,29,46,84,91,57,64,41,57,59,52,21,44,33,49,51,15,24,52,57,40,43,39,64,69,26,46,75,62,68,72,43,52,36,56,59,51,22,44,51,50,44,49,36,49,36,54,22,34,48,59,129,132,76,79,74,70,76,74,80,40,76,67,41,57,49,51,51,51,42,44,50,55,46,42,30,46,42,35,51,74,55,33,72,85,72,46,50,70,70,57,38,25,58,75,57,71,49,51,66,72,61,47,48,75,77,29,88,41,73,65,50,52,51,50,49,49,37,48,52,38,49,51,51,54,48,49,44,55,62,67,34,48,78,73,84,87,65,59,75,88,48,44,64,62,54,51,24,51,30,45,17,54,48,38,41,49,39,65,76,32,48,34,42,37,44,32,29,67,65,67,39,93,53,12,64,59,47,52,52,51,45,28,51,54,45,19,53,41,46,47,52,42,32,74,71,59,63,29,46,81,90,57,64,42,58,59,51,22,43,34,50,52,15,24,51,56,39,44,40,67,69,26,45,75,61,67,72,44,51,37,58,58,50,22,45,51,51,44,48,37,48,35,54,22,35,48,60,128

Sequence (394 aa):
MGKRGRKQGSSGEHSKAQLLSIAADEFAEHGYFSTKISTIVKKAGVTQPTFYLYFPSKEAIFQELVGLFRNKFALLTKKSRLETGLELDSLPGRIAIGLTAIFQFFYDNRSLTKIGLYLSDDAEEIKNDIVQLITENLESEQRDGYFRTNVEMRTVAESLVGIMERLTATYLFQDKKKPEELAREIVDLLLYGLQVKMGKRGRKQGSSGEHSKAQLLSIAADEFAEHGYFSTKISTIVKKAGVTQPTFYLYFPSKEAIFQELVGLFRNKFALLTKKSRLETGLELDSLPGRIAIGLTAIFQFFYDNRSLTKIGLYLSDDAEEIKNDIVQLITENLESEQRDGYFRTNVEMRTVAESLVGIMERLTATYLFQDKKKPEELAREIVDLLLYGLQVK

Organism: NCBI:txid33932

Foldseek 3Di:
DPPPPPPCPPVVVVLLVLLLLQLLVQCLVPNLPPDDPVVSCVVSVHDPVSVCVPAVDSVRSLVVLLVVLLVVLLVLLLVLQDDADDDLVCVLVSNLVSQLVNLVVCLVRVSSCSSNCPRDPCNVVSLVVSLVSQLVSVVVCVVSVNDDPPDRSSVVSNVVSVLCSVCCVPDRVVVNDHSSRSSSVVSCCSVPNDDDD/DPPPPPPCDPVVVVLLVLLLLQLLVQCLVPNLPRDDPVVSCVVSVHDSVSVCVPAVDSVRSLVVLLVVLLVVLLVLLLVLQDDADDDLVCVLVSNLVSQLVNLVVCLVRVSSCSSNCPRDPCNVVSLVVSLVSQLVSVVVCVVSVNDDPPDRSSVVSNVVSVLCSVCCVPDSVVVNDHSSRSSSVVSCCSVPNDDDD

InterPro domains:
  IPR001647 DNA-binding HTH domain, TetR-type [PF00440] (19-65)
  IPR001647 DNA-binding HTH domain, TetR-type [PR00455] (19-32)
  IPR001647 DNA-binding HTH domain, TetR-type [PR00455] (40-63)
  IPR001647 DNA-binding HTH domain, TetR-type [PS50977] (13-73)
  IPR009057 Homedomain-like superfamily [SSF46689] (6-73)
  IPR036271 Tetracyclin repressor-like, C-terminal domain superfamily [SSF48498] (94-194)
  IPR050624 Nucleoid occlusion factor SlmA/HTH-type transcriptional regulator [PTHR43479] (13-191)